Protein AF-A0A4Y9YM58-F1 (afdb_monomer_lite)

Structure (mmCIF, N/CA/C/O backbone):
data_AF-A0A4Y9YM58-F1
#
_entry.id   AF-A0A4Y9YM58-F1
#
loop_
_atom_site.group_PDB
_atom_site.id
_atom_site.type_symbol
_atom_site.label_atom_id
_atom_site.label_alt_id
_atom_site.label_comp_id
_atom_site.label_asym_id
_atom_site.label_entity_id
_atom_site.label_seq_id
_atom_site.pdbx_PDB_ins_code
_atom_site.Cartn_x
_atom_site.Cartn_y
_atom_site.Cartn_z
_atom_site.occupancy
_atom_site.B_iso_or_equiv
_atom_site.auth_seq_id
_atom_site.auth_comp_id
_atom_site.auth_asym_id
_atom_site.auth_atom_id
_atom_site.pdbx_PDB_model_num
ATOM 1 N N . MET A 1 1 ? 19.085 50.185 1.221 1.00 37.38 1 MET A N 1
ATOM 2 C CA . MET A 1 1 ? 17.999 50.489 0.267 1.00 37.38 1 MET A CA 1
ATOM 3 C C . MET A 1 1 ? 16.746 49.791 0.744 1.00 37.38 1 MET A C 1
ATOM 5 O O . MET A 1 1 ? 16.648 48.577 0.665 1.00 37.38 1 MET A O 1
ATOM 9 N N . VAL A 1 2 ? 15.856 50.579 1.336 1.00 31.64 2 VAL A N 1
ATOM 10 C CA . VAL A 1 2 ? 14.527 50.180 1.798 1.00 31.64 2 VAL A CA 1
ATOM 11 C C . VAL A 1 2 ? 13.648 50.018 0.562 1.00 31.64 2 VAL A C 1
ATOM 13 O O . VAL A 1 2 ? 13.549 50.952 -0.229 1.00 31.64 2 VAL A O 1
ATOM 16 N N . THR A 1 3 ? 13.037 48.853 0.372 1.00 30.39 3 THR A N 1
ATOM 17 C CA . THR A 1 3 ? 11.963 48.673 -0.611 1.00 30.39 3 THR A CA 1
ATOM 18 C C . THR A 1 3 ? 10.716 48.181 0.106 1.00 30.39 3 THR A C 1
ATOM 20 O O . THR A 1 3 ? 10.702 47.165 0.793 1.00 30.39 3 THR A O 1
ATOM 23 N N . THR A 1 4 ? 9.696 49.017 -0.001 1.00 31.17 4 THR A N 1
ATOM 24 C CA . THR A 1 4 ? 8.378 48.959 0.609 1.00 31.17 4 THR A CA 1
ATOM 25 C C . THR A 1 4 ? 7.497 47.941 -0.111 1.00 31.17 4 THR A C 1
ATOM 27 O O . THR A 1 4 ? 7.277 48.047 -1.316 1.00 31.17 4 THR A O 1
ATOM 30 N N . TYR A 1 5 ? 6.949 46.974 0.627 1.00 25.55 5 TYR A N 1
ATOM 31 C CA . TYR A 1 5 ? 5.857 46.134 0.137 1.00 25.55 5 TYR A CA 1
ATOM 32 C C . TYR A 1 5 ? 4.528 46.848 0.393 1.00 25.55 5 TYR A C 1
ATOM 34 O O . TYR A 1 5 ? 4.167 47.133 1.534 1.00 25.55 5 TYR A O 1
ATOM 42 N N . ARG A 1 6 ? 3.840 47.183 -0.702 1.00 29.39 6 ARG A N 1
ATOM 43 C CA . ARG A 1 6 ? 2.497 47.764 -0.727 1.00 29.39 6 ARG A CA 1
ATOM 44 C C . ARG A 1 6 ? 1.447 46.714 -0.376 1.00 29.39 6 ARG A C 1
ATOM 46 O O . ARG A 1 6 ? 1.480 45.590 -0.870 1.00 29.39 6 ARG A O 1
ATOM 53 N N . GLU A 1 7 ? 0.501 47.159 0.436 1.00 32.34 7 GLU A N 1
ATOM 54 C CA . GLU A 1 7 ? -0.754 46.509 0.784 1.00 32.34 7 GLU A CA 1
ATOM 55 C C . GLU A 1 7 ? -1.596 46.180 -0.456 1.00 32.34 7 GLU A C 1
ATOM 57 O O . GLU A 1 7 ? -1.769 47.011 -1.346 1.00 32.34 7 GLU A O 1
ATOM 62 N N . ASN A 1 8 ? -2.188 44.986 -0.462 1.00 29.61 8 ASN A N 1
ATOM 63 C CA . ASN A 1 8 ? -3.420 44.697 -1.188 1.00 29.61 8 ASN A CA 1
ATOM 64 C C . ASN A 1 8 ? -4.303 43.822 -0.294 1.00 29.61 8 ASN A C 1
ATOM 66 O O . ASN A 1 8 ? -4.249 42.594 -0.318 1.00 29.61 8 ASN A O 1
ATOM 70 N N . ALA A 1 9 ? -5.120 44.488 0.517 1.00 33.47 9 ALA A N 1
ATOM 71 C CA . ALA A 1 9 ? -6.312 43.908 1.103 1.00 33.47 9 ALA A CA 1
ATOM 72 C C . ALA A 1 9 ? -7.458 44.030 0.088 1.00 33.47 9 ALA A C 1
ATOM 74 O O . ALA A 1 9 ? -7.751 45.134 -0.357 1.00 33.47 9 ALA A O 1
ATOM 75 N N . SER A 1 10 ? -8.141 42.932 -0.249 1.00 33.91 10 SER A N 1
ATOM 76 C CA . SER A 1 10 ? -9.606 42.862 -0.137 1.00 33.91 10 SER A CA 1
ATOM 77 C C . SER A 1 10 ? -10.159 41.478 -0.511 1.00 33.91 10 SER A C 1
ATOM 79 O O . SER A 1 10 ? -9.727 40.855 -1.475 1.00 33.91 10 SER A O 1
ATOM 81 N N . LYS A 1 11 ? -11.215 41.113 0.231 1.00 35.28 11 LYS A N 1
ATOM 82 C CA . LYS A 1 11 ? -12.296 40.156 -0.075 1.00 35.28 11 LYS A CA 1
ATOM 83 C C . LYS A 1 11 ? -12.032 38.679 0.224 1.00 35.28 11 LYS A C 1
ATOM 85 O O . LYS A 1 11 ? -11.484 37.935 -0.575 1.00 35.28 11 LYS A O 1
ATOM 90 N N . GLY A 1 12 ? -12.571 38.259 1.372 1.00 32.53 12 GLY A N 1
ATOM 91 C CA . GLY A 1 12 ? -12.770 36.849 1.703 1.00 32.53 12 GLY A CA 1
ATOM 92 C C . GLY A 1 12 ? -12.903 36.510 3.189 1.00 32.53 12 GLY A C 1
ATOM 93 O O . GLY A 1 12 ? -12.824 35.338 3.526 1.00 32.53 12 GLY A O 1
ATOM 94 N N . SER A 1 13 ? -13.076 37.484 4.092 1.00 28.41 13 SER A N 1
ATOM 95 C CA . SER A 1 13 ? -13.336 37.193 5.509 1.00 28.41 13 SER A CA 1
ATOM 96 C C . SER A 1 13 ? -14.768 36.673 5.673 1.00 28.41 13 SER A C 1
ATOM 98 O O . SER A 1 13 ? -15.725 37.449 5.667 1.00 28.41 13 SER A O 1
ATOM 100 N N . MET A 1 14 ? -14.914 35.347 5.764 1.00 31.52 14 MET A N 1
ATOM 101 C CA . MET A 1 14 ? -16.105 34.714 6.325 1.00 31.52 14 MET A CA 1
ATOM 102 C C . MET A 1 14 ? -16.230 35.182 7.772 1.00 31.52 14 MET A C 1
ATOM 104 O O . MET A 1 14 ? -15.483 34.766 8.656 1.00 31.52 14 MET A O 1
ATOM 108 N N . THR A 1 15 ? -17.179 36.077 8.001 1.00 34.03 15 THR A N 1
ATOM 109 C CA . THR A 1 15 ? -17.606 36.480 9.329 1.00 34.03 15 THR A CA 1
ATOM 110 C C . THR A 1 15 ? -18.111 35.249 10.077 1.00 34.03 15 THR A C 1
ATOM 112 O O . THR A 1 15 ? -19.167 34.695 9.770 1.00 34.03 15 THR A O 1
ATOM 115 N N . CYS A 1 16 ? -17.340 34.816 11.075 1.00 37.53 16 CYS A N 1
ATOM 116 C CA . CYS A 1 16 ? -17.831 33.983 12.161 1.00 37.53 16 CYS A CA 1
ATOM 117 C C . CYS A 1 16 ? -18.948 34.779 12.848 1.00 37.53 16 CYS A C 1
ATOM 119 O O . CYS A 1 16 ? -18.689 35.711 13.610 1.00 37.53 16 CYS A O 1
ATOM 121 N N . LYS A 1 17 ? -20.202 34.506 12.477 1.00 44.06 17 LYS A N 1
ATOM 122 C CA . LYS A 1 17 ? -21.362 35.081 13.152 1.00 44.06 17 LYS A CA 1
ATOM 123 C C . LYS A 1 17 ? -21.335 34.565 14.587 1.00 44.06 17 LYS A C 1
ATOM 125 O O . LYS A 1 17 ? -21.475 33.364 14.802 1.00 44.06 17 LYS A O 1
ATOM 130 N N . TYR A 1 18 ? -21.149 35.467 15.547 1.00 51.75 18 TYR A N 1
ATOM 131 C CA . TYR A 1 18 ? -21.433 35.190 16.950 1.00 51.75 18 TYR A CA 1
ATOM 132 C C . TYR A 1 18 ? -22.878 34.683 17.036 1.00 51.75 18 TYR A C 1
ATOM 134 O O . TYR A 1 18 ? -23.817 35.426 16.749 1.00 51.75 18 TYR A O 1
ATOM 142 N N . LEU A 1 19 ? -23.046 33.398 17.350 1.00 57.69 19 LEU A N 1
ATOM 143 C CA . LEU A 1 19 ? -24.337 32.844 17.747 1.00 57.69 19 LEU A CA 1
ATOM 144 C C . LEU A 1 19 ? -24.799 33.609 18.992 1.00 57.69 19 LEU A C 1
ATOM 146 O O . LEU A 1 19 ? -23.989 33.855 19.888 1.00 57.69 19 LEU A O 1
ATOM 150 N N . ASP A 1 20 ? -26.070 34.007 19.051 1.00 74.00 20 ASP A N 1
ATOM 151 C CA . ASP A 1 20 ? -26.590 34.636 20.264 1.00 74.00 20 ASP A CA 1
ATOM 152 C C . ASP A 1 20 ? -26.551 33.645 21.451 1.00 74.00 20 ASP A C 1
ATOM 154 O O . ASP A 1 20 ? -26.467 32.423 21.275 1.00 74.00 20 ASP A O 1
ATOM 158 N N . ALA A 1 21 ? -26.590 34.168 22.678 1.00 70.88 21 ALA A N 1
ATOM 159 C CA . ALA A 1 21 ? -26.473 33.368 23.897 1.00 70.88 21 ALA A CA 1
ATOM 160 C C . ALA A 1 21 ? -27.550 32.267 24.035 1.00 70.88 21 ALA A C 1
ATOM 162 O O . ALA A 1 21 ? -27.261 31.199 24.576 1.00 70.88 21 ALA A O 1
ATOM 163 N N . ALA A 1 22 ? -28.763 32.481 23.522 1.00 70.50 22 ALA A N 1
ATOM 164 C CA . ALA A 1 22 ? -29.843 31.497 23.508 1.00 70.50 22 ALA A CA 1
ATOM 165 C C . ALA A 1 22 ? -29.610 30.395 22.461 1.00 70.50 22 ALA A C 1
ATOM 167 O O . ALA A 1 22 ? -29.865 29.218 22.739 1.00 70.50 22 ALA A O 1
ATOM 168 N N . ALA A 1 23 ? -29.059 30.734 21.292 1.00 70.06 23 ALA A N 1
ATOM 169 C CA . ALA A 1 23 ? -28.637 29.744 20.298 1.00 70.06 23 ALA A CA 1
ATOM 170 C C . ALA A 1 23 ? -27.490 28.865 20.833 1.00 70.06 23 ALA A C 1
ATOM 172 O O . ALA A 1 23 ? -27.524 27.641 20.693 1.00 70.06 23 ALA A O 1
ATOM 173 N N . HIS A 1 24 ? -26.518 29.465 21.529 1.00 71.44 24 HIS A N 1
ATOM 174 C CA . HIS A 1 24 ? -25.439 28.728 22.193 1.00 71.44 24 HIS A CA 1
ATOM 175 C C . HIS A 1 24 ? -25.964 27.809 23.312 1.00 71.44 24 HIS A C 1
ATOM 177 O O . HIS A 1 24 ? -25.588 26.639 23.382 1.00 71.44 24 HIS A O 1
ATOM 183 N N . HIS A 1 25 ? -26.888 28.299 24.144 1.00 72.94 25 HIS A N 1
ATOM 184 C CA . HIS A 1 25 ? -27.523 27.503 25.198 1.00 72.94 25 HIS A CA 1
ATOM 185 C C . HIS A 1 25 ? -28.315 26.308 24.637 1.00 72.94 25 HIS A C 1
ATOM 187 O O . HIS A 1 25 ? -28.224 25.197 25.159 1.00 72.94 25 HIS A O 1
ATOM 193 N N . THR A 1 26 ? -29.038 26.506 23.532 1.00 71.88 26 THR A N 1
ATOM 194 C CA . THR A 1 26 ? -29.805 25.443 22.862 1.00 71.88 26 THR A CA 1
ATOM 195 C C . THR A 1 26 ? -28.891 24.352 22.298 1.00 71.88 26 THR A C 1
ATOM 197 O O . THR A 1 26 ? -29.163 23.165 22.483 1.00 71.88 26 THR A O 1
ATOM 200 N N . LEU A 1 27 ? -27.774 24.733 21.670 1.00 70.69 27 LEU A N 1
ATOM 201 C CA . LEU A 1 27 ? -26.773 23.782 21.174 1.00 70.69 27 LEU A CA 1
ATOM 202 C C . LEU A 1 27 ? -26.125 22.980 22.310 1.00 70.69 27 LEU A C 1
ATOM 204 O O . LEU A 1 27 ? -25.963 21.769 22.181 1.00 70.69 27 LEU A O 1
ATOM 208 N N . LEU A 1 28 ? -25.817 23.619 23.444 1.00 70.94 28 LEU A N 1
ATOM 209 C CA . LEU A 1 28 ? -25.291 22.928 24.628 1.00 70.94 28 LEU A CA 1
ATOM 210 C C . LEU A 1 28 ? -26.293 21.915 25.200 1.00 70.94 28 LEU A C 1
ATOM 212 O O . LEU A 1 28 ? -25.914 20.793 25.529 1.00 70.94 28 LEU A O 1
ATOM 216 N N . MET A 1 29 ? -27.579 22.269 25.271 1.00 75.38 29 MET A N 1
ATOM 217 C CA . MET A 1 29 ? -28.634 21.351 25.717 1.00 75.38 29 MET A CA 1
ATOM 218 C C . MET A 1 29 ? -28.785 20.141 24.783 1.00 75.38 29 MET A C 1
ATOM 220 O O . MET A 1 29 ? -28.932 19.012 25.252 1.00 75.38 29 MET A O 1
ATOM 224 N N . LEU A 1 30 ? -28.722 20.347 23.463 1.00 72.81 30 LEU A N 1
ATOM 225 C CA . LEU A 1 30 ? -28.766 19.258 22.480 1.00 72.81 30 LEU A CA 1
ATOM 226 C C . LEU A 1 30 ? -27.524 18.361 22.560 1.00 72.81 30 LEU A C 1
ATOM 228 O O . LEU A 1 30 ? -27.661 17.137 22.529 1.00 72.81 30 LEU A O 1
ATOM 232 N N . ALA A 1 31 ? -26.338 18.948 22.738 1.00 74.88 31 ALA A N 1
ATOM 233 C CA . ALA A 1 31 ? -25.099 18.206 22.944 1.00 74.88 31 ALA A CA 1
ATOM 234 C C . ALA A 1 31 ? -25.157 17.343 24.216 1.00 74.88 31 ALA A C 1
ATOM 236 O O . ALA A 1 31 ? -24.797 16.168 24.168 1.00 74.88 31 ALA A O 1
ATOM 237 N N . ASN A 1 32 ? -25.692 17.867 25.324 1.00 79.94 32 ASN A N 1
ATOM 238 C CA . ASN A 1 32 ? -25.864 17.102 26.565 1.00 79.94 32 ASN A CA 1
ATOM 239 C C . ASN A 1 32 ? -26.811 15.904 26.391 1.00 79.94 32 ASN A C 1
ATOM 241 O O . ASN A 1 32 ? -26.510 14.816 26.867 1.00 79.94 32 ASN A O 1
ATOM 245 N N . ARG A 1 33 ? -27.900 16.042 25.621 1.00 83.06 33 ARG A N 1
ATOM 246 C CA . ARG A 1 33 ? -28.796 14.906 25.323 1.00 83.06 33 ARG A CA 1
ATOM 247 C C . ARG A 1 33 ? -28.109 13.792 24.532 1.00 83.06 33 ARG A C 1
ATOM 249 O O . ARG A 1 33 ? -28.455 12.626 24.702 1.00 83.06 33 ARG A O 1
ATOM 256 N N . LEU A 1 34 ? -27.172 14.135 23.645 1.00 86.69 34 LEU A N 1
ATOM 257 C CA . LEU A 1 34 ? -26.359 13.138 22.942 1.00 86.69 34 LEU A CA 1
ATOM 258 C C . LEU A 1 34 ? -25.405 12.435 23.908 1.00 86.69 34 LEU A C 1
ATOM 260 O O . LEU A 1 34 ? -25.278 11.215 23.838 1.00 86.69 34 LEU A O 1
ATOM 264 N N . VAL A 1 35 ? -24.783 13.190 24.819 1.00 87.38 35 VAL A N 1
ATOM 265 C CA . VAL A 1 35 ? -23.919 12.638 25.872 1.00 87.38 35 VAL A CA 1
ATOM 266 C C . VAL A 1 35 ? -24.690 11.629 26.720 1.00 87.38 35 VAL A C 1
ATOM 268 O O . VAL A 1 35 ? -24.236 10.498 26.865 1.00 87.38 35 VAL A O 1
ATOM 271 N N . ASP A 1 36 ? -25.880 11.991 27.202 1.00 89.12 36 ASP A N 1
ATOM 272 C CA . ASP A 1 36 ? -26.692 11.106 28.043 1.00 89.12 36 ASP A CA 1
ATOM 273 C C . ASP A 1 36 ? -27.110 9.830 27.301 1.00 89.12 36 ASP A C 1
ATOM 275 O O . ASP A 1 36 ? -26.968 8.735 27.841 1.00 89.12 36 ASP A O 1
ATOM 279 N N . ARG A 1 37 ? -27.496 9.930 26.019 1.00 91.75 37 ARG A N 1
ATOM 280 C CA . ARG A 1 37 ? -27.796 8.743 25.197 1.00 91.75 37 ARG A CA 1
ATOM 281 C C . ARG A 1 37 ? -26.600 7.800 25.045 1.00 91.75 37 ARG A C 1
ATOM 283 O O . ARG A 1 37 ? -26.799 6.592 24.979 1.00 91.75 37 ARG A O 1
ATOM 290 N N . PHE A 1 38 ? -25.369 8.308 24.956 1.00 93.56 38 PHE A N 1
ATOM 291 C CA . PHE A 1 38 ? -24.182 7.445 24.897 1.00 93.56 38 PHE A CA 1
ATOM 292 C C . PHE A 1 38 ? -23.785 6.893 26.272 1.00 93.56 38 PHE A C 1
ATOM 294 O O . PHE A 1 38 ? -23.354 5.744 26.345 1.00 93.56 38 PHE A O 1
ATOM 301 N N . ARG A 1 39 ? -24.008 7.632 27.365 1.00 93.38 39 ARG A N 1
ATOM 302 C CA . ARG A 1 39 ? -23.860 7.095 28.730 1.00 93.38 39 ARG A CA 1
ATOM 303 C C . ARG A 1 39 ? -24.810 5.930 28.990 1.00 93.38 39 ARG A C 1
ATOM 305 O O . ARG A 1 39 ? -24.388 4.913 29.525 1.00 93.38 39 ARG A O 1
ATOM 312 N N . GLU A 1 40 ? -26.068 6.045 28.561 1.00 93.44 40 GLU A N 1
ATOM 313 C CA . GLU A 1 40 ? -27.064 4.963 28.645 1.00 93.44 40 GLU A CA 1
ATOM 314 C C . GLU A 1 40 ? -26.644 3.708 27.859 1.00 93.44 40 GLU A C 1
ATOM 316 O O . GLU A 1 40 ? -27.055 2.600 28.191 1.00 93.44 40 GLU A O 1
ATOM 321 N N . LEU A 1 41 ? -25.798 3.868 26.834 1.00 92.00 41 LEU A N 1
ATOM 322 C CA . LEU A 1 41 ? -25.198 2.768 26.075 1.00 92.00 41 LEU A CA 1
ATOM 323 C C . LEU A 1 41 ? -23.915 2.208 26.718 1.00 92.00 41 LEU A C 1
ATOM 325 O O . LEU A 1 41 ? -23.331 1.279 26.164 1.00 92.00 41 LEU A O 1
ATOM 329 N N . GLY A 1 42 ? -23.484 2.749 27.860 1.00 92.62 42 GLY A N 1
ATOM 330 C CA . GLY A 1 42 ? -22.321 2.286 28.618 1.00 92.62 42 GLY A CA 1
ATOM 331 C C . GLY A 1 42 ? -20.999 2.977 28.274 1.00 92.62 42 GLY A C 1
ATOM 332 O O . GLY A 1 42 ? -19.954 2.513 28.720 1.00 92.62 42 GLY A O 1
ATOM 333 N N . TYR A 1 43 ? -21.011 4.065 27.497 1.00 93.62 43 TYR A N 1
ATOM 334 C CA . TYR A 1 43 ? -19.783 4.795 27.171 1.00 93.62 43 TYR A CA 1
ATOM 335 C C . TYR A 1 43 ? -19.322 5.706 28.309 1.00 93.62 43 TYR A C 1
ATOM 337 O O . TYR A 1 43 ? -20.126 6.357 28.978 1.00 93.62 43 TYR A O 1
ATOM 345 N N . GLU A 1 44 ? -18.004 5.804 28.475 1.00 92.56 44 GLU A N 1
ATOM 346 C CA . GLU A 1 44 ? -17.382 6.707 29.437 1.00 92.56 44 GLU A CA 1
ATOM 347 C C . GLU A 1 44 ? -17.332 8.154 28.919 1.00 92.56 44 GLU A C 1
ATOM 349 O O . GLU A 1 44 ? -17.072 8.422 27.742 1.00 92.56 44 GLU A O 1
ATOM 354 N N . ASP A 1 45 ? -17.488 9.118 29.830 1.00 92.75 45 ASP A N 1
ATOM 355 C CA . ASP A 1 45 ? -17.477 10.554 29.519 1.00 92.75 45 ASP A CA 1
ATOM 356 C C . ASP A 1 45 ? -16.226 11.011 28.768 1.00 92.75 45 ASP A C 1
ATOM 358 O O . ASP A 1 45 ? -16.284 11.928 27.945 1.00 92.75 45 ASP A O 1
ATOM 362 N N . GLN A 1 46 ? -15.077 10.402 29.062 1.00 92.94 46 GLN A N 1
ATOM 363 C CA . GLN A 1 46 ? -13.818 10.768 28.425 1.00 92.94 46 GLN A CA 1
ATOM 364 C C . GLN A 1 46 ? -13.808 10.420 26.931 1.00 92.94 46 GLN A C 1
ATOM 366 O O . GLN A 1 46 ? -13.283 11.205 26.139 1.00 92.94 46 GLN A O 1
ATOM 371 N N . ASP A 1 47 ? -14.448 9.316 26.541 1.00 93.19 47 ASP A N 1
ATOM 372 C CA . ASP A 1 47 ? -14.556 8.893 25.144 1.00 93.19 47 ASP A CA 1
ATOM 373 C C . ASP A 1 47 ? -15.632 9.706 24.413 1.00 93.19 47 ASP A C 1
ATOM 375 O O . ASP A 1 47 ? -15.429 10.146 23.276 1.00 93.19 47 ASP A O 1
ATOM 379 N N . ILE A 1 48 ? -16.744 10.003 25.096 1.00 92.56 48 ILE A N 1
ATOM 380 C CA . ILE A 1 48 ? -17.848 10.811 24.560 1.00 92.56 48 ILE A CA 1
ATOM 381 C C . ILE A 1 48 ? -17.398 12.246 24.243 1.00 92.56 48 ILE A C 1
ATOM 383 O O . ILE A 1 48 ? -17.843 12.834 23.258 1.00 92.56 48 ILE A O 1
ATOM 387 N N . LYS A 1 49 ? -16.467 12.836 25.005 1.00 89.69 49 LYS A N 1
ATOM 388 C CA . LYS A 1 49 ? -15.952 14.194 24.716 1.00 89.69 49 LYS A CA 1
ATOM 389 C C . LYS A 1 49 ? -15.418 14.351 23.286 1.00 89.69 49 LYS A C 1
ATOM 391 O O . LYS A 1 49 ? -15.475 15.449 22.734 1.00 89.69 49 LYS A O 1
ATOM 396 N N . SER A 1 50 ? -14.960 13.266 22.659 1.00 87.75 50 SER A N 1
ATOM 397 C CA . SER A 1 50 ? -14.437 13.273 21.288 1.00 87.75 50 SER A CA 1
ATOM 398 C C . SER A 1 50 ? -15.448 13.692 20.219 1.00 87.75 50 SER A C 1
ATOM 400 O O . SER A 1 50 ? -15.031 14.148 19.150 1.00 87.75 50 SER A O 1
ATOM 402 N N . ILE A 1 51 ? -16.752 13.562 20.493 1.00 86.69 51 ILE A N 1
ATOM 403 C CA . ILE A 1 51 ? -17.802 13.907 19.534 1.00 86.69 51 ILE A CA 1
ATOM 404 C C . ILE A 1 51 ? -18.264 15.355 19.627 1.00 86.69 51 ILE A C 1
ATOM 406 O O . ILE A 1 51 ? -18.924 15.805 18.708 1.00 86.69 51 ILE A O 1
ATOM 410 N N . GLN A 1 52 ? -17.893 16.119 20.660 1.00 82.50 52 GLN A N 1
ATOM 411 C CA . GLN A 1 52 ? -18.424 17.476 20.894 1.00 82.50 52 GLN A CA 1
ATOM 412 C C . GLN A 1 52 ? -18.165 18.465 19.741 1.00 82.50 52 GLN A C 1
ATOM 414 O O . GLN A 1 52 ? -18.907 19.432 19.566 1.00 82.50 52 GLN A O 1
ATOM 419 N N . GLN A 1 53 ? -17.109 18.229 18.958 1.00 77.19 53 GLN A N 1
ATOM 420 C CA . GLN A 1 53 ? -16.699 19.078 17.835 1.00 77.19 53 GLN A CA 1
ATOM 421 C C . GLN A 1 53 ? -17.134 18.535 16.465 1.00 77.19 53 GLN A C 1
ATOM 423 O O . GLN A 1 53 ? -16.728 19.072 15.437 1.00 77.19 53 GLN A O 1
ATOM 428 N N . MET A 1 54 ? -17.919 17.455 16.422 1.00 80.50 54 MET A N 1
ATOM 429 C CA . MET A 1 54 ? -18.403 16.899 15.160 1.00 80.50 54 MET A CA 1
ATOM 430 C C . MET A 1 54 ? -19.588 17.704 14.627 1.00 80.50 54 MET A C 1
ATOM 432 O O . MET A 1 54 ? -20.452 18.153 15.375 1.00 80.50 54 MET A O 1
ATOM 436 N N . SER A 1 55 ? -19.680 17.845 13.306 1.00 79.62 55 SER A N 1
ATOM 437 C CA . SER A 1 55 ? -20.806 18.554 12.683 1.00 79.62 55 SER A CA 1
ATOM 438 C C . SER A 1 55 ? -22.157 17.906 13.015 1.00 79.62 55 SER A C 1
ATOM 440 O O . SER A 1 55 ? -23.166 18.581 13.203 1.00 79.62 55 SER A O 1
ATOM 442 N N . GLU A 1 56 ? -22.151 16.584 13.167 1.00 80.88 56 GLU A N 1
ATOM 443 C CA . GLU A 1 56 ? -23.288 15.737 13.494 1.00 80.88 56 GLU A CA 1
ATOM 444 C C . GLU A 1 56 ? -23.808 15.970 14.918 1.00 80.88 56 GLU A C 1
ATOM 446 O O . GLU A 1 56 ? -24.993 15.755 15.169 1.00 80.88 56 GLU A O 1
ATOM 451 N N . SER A 1 57 ? -22.952 16.431 15.839 1.00 74.88 57 SER A N 1
ATOM 452 C CA . SER A 1 57 ? -23.337 16.795 17.208 1.00 74.88 57 SER A CA 1
ATOM 453 C C . SER A 1 57 ? -23.682 18.277 17.363 1.00 74.88 57 SER A C 1
ATOM 455 O O . SER A 1 57 ? -24.266 18.659 18.371 1.00 74.88 57 SER A O 1
ATOM 457 N N . GLN A 1 58 ? -23.317 19.112 16.387 1.00 72.44 58 GLN A N 1
ATOM 458 C CA . GLN A 1 58 ? -23.525 20.565 16.396 1.00 72.44 58 GLN A CA 1
ATOM 459 C C . GLN A 1 58 ? -24.809 20.997 15.667 1.00 72.44 58 GLN A C 1
ATOM 461 O O . GLN A 1 58 ? -24.993 22.177 15.375 1.00 72.44 58 GLN A O 1
ATOM 466 N N . SER A 1 59 ? -25.711 20.060 15.356 1.00 70.38 59 SER A N 1
ATOM 467 C CA . SER A 1 59 ? -26.987 20.395 14.724 1.00 70.38 59 SER A CA 1
ATOM 468 C C . SER A 1 59 ? -27.920 21.114 15.704 1.00 70.38 59 SER A C 1
ATOM 470 O O . SER A 1 59 ? -28.148 20.655 16.818 1.00 70.38 59 SER A O 1
ATOM 472 N N . ASP A 1 60 ? -28.526 22.205 15.238 1.00 67.19 60 ASP A N 1
ATOM 473 C CA . ASP A 1 60 ? -29.604 22.953 15.899 1.00 67.19 60 ASP A CA 1
ATOM 474 C C . ASP A 1 60 ? -30.952 22.204 15.921 1.00 67.19 60 ASP A C 1
ATOM 476 O O . ASP A 1 60 ? -31.926 22.653 16.529 1.00 67.19 60 ASP A O 1
ATOM 480 N N . ARG A 1 61 ? -31.030 21.047 15.255 1.00 73.25 61 ARG A N 1
ATOM 481 C CA . ARG A 1 61 ? -32.250 20.248 15.153 1.00 73.25 61 ARG A CA 1
ATOM 482 C C . ARG A 1 61 ? -32.454 19.420 16.412 1.00 73.25 61 ARG A C 1
ATOM 484 O O . ARG A 1 61 ? -31.548 18.744 16.892 1.00 73.25 61 ARG A O 1
ATOM 491 N N . VAL A 1 62 ? -33.701 19.369 16.877 1.00 76.75 62 VAL A N 1
ATOM 492 C CA . VAL A 1 62 ? -34.106 18.445 17.942 1.00 76.75 62 VAL A CA 1
ATOM 493 C C . VAL A 1 62 ? -33.757 17.011 17.532 1.00 76.75 62 VAL A C 1
ATOM 495 O O . VAL A 1 62 ? -34.199 16.522 16.487 1.00 76.75 62 VAL A O 1
ATOM 498 N N . VAL A 1 63 ? -32.980 16.327 18.373 1.00 80.38 63 VAL A N 1
ATOM 499 C CA . VAL A 1 63 ? -32.594 14.925 18.173 1.00 80.38 63 VAL A CA 1
ATOM 500 C C . VAL A 1 63 ? -33.817 14.032 18.409 1.00 80.38 63 VAL A C 1
ATOM 502 O O . VAL A 1 63 ? -34.079 13.567 19.516 1.00 80.38 63 VAL A O 1
ATOM 505 N N . THR A 1 64 ? -34.610 13.842 17.357 1.00 85.31 64 THR A N 1
ATOM 506 C CA . THR A 1 64 ? -35.668 12.822 17.289 1.00 85.31 64 THR A CA 1
ATOM 507 C C . THR A 1 64 ? -35.053 11.440 17.074 1.00 85.31 64 THR A C 1
ATOM 509 O O . THR A 1 64 ? -33.904 11.337 16.646 1.00 85.31 64 THR A O 1
ATOM 512 N N . ASP A 1 65 ? -35.808 10.359 17.275 1.00 86.88 65 ASP A N 1
ATOM 513 C CA . ASP A 1 65 ? -35.276 9.001 17.067 1.00 86.88 65 ASP A CA 1
ATOM 514 C C . ASP A 1 65 ? -34.847 8.736 15.620 1.00 86.88 65 ASP A C 1
ATOM 516 O O . ASP A 1 65 ? -33.873 8.023 15.374 1.00 86.88 65 ASP A O 1
ATOM 520 N N . ARG A 1 66 ? -35.505 9.383 14.651 1.00 86.94 66 ARG A N 1
ATOM 521 C CA . ARG A 1 66 ? -35.086 9.349 13.246 1.00 86.94 66 ARG A CA 1
ATOM 522 C C . ARG A 1 66 ? -33.740 10.041 13.040 1.00 86.94 66 ARG A C 1
ATOM 524 O O . ARG A 1 66 ? -32.884 9.505 12.344 1.00 86.94 66 ARG A O 1
ATOM 531 N N . VAL A 1 67 ? -33.558 11.229 13.620 1.00 85.56 67 VAL A N 1
ATOM 532 C CA . VAL A 1 67 ? -32.285 11.963 13.539 1.00 85.56 67 VAL A CA 1
ATOM 533 C C . VAL A 1 67 ? -31.187 11.165 14.233 1.00 85.56 67 VAL A C 1
ATOM 535 O O . VAL A 1 67 ? -30.140 10.944 13.633 1.00 85.56 67 VAL A O 1
ATOM 538 N N . TRP A 1 68 ? -31.461 10.647 15.432 1.00 87.25 68 TRP A N 1
ATOM 539 C CA . TRP A 1 68 ? -30.558 9.782 16.184 1.00 87.25 68 TRP A CA 1
ATOM 540 C C . TRP A 1 68 ? -30.102 8.574 15.367 1.00 87.25 68 TRP A C 1
ATOM 542 O O . TRP A 1 68 ? -28.904 8.360 15.235 1.00 87.25 68 TRP A O 1
ATOM 552 N N . LYS A 1 69 ? -31.025 7.829 14.745 1.00 88.69 69 LYS A N 1
ATOM 553 C CA . LYS A 1 69 ? -30.687 6.670 13.901 1.00 88.69 69 LYS A CA 1
ATOM 554 C C . LYS A 1 69 ? -29.729 7.029 12.757 1.00 88.69 69 LYS A C 1
ATOM 556 O O . LYS A 1 69 ? -28.909 6.200 12.377 1.00 88.69 69 LYS A O 1
ATOM 561 N N . ASN A 1 70 ? -29.814 8.253 12.236 1.00 86.12 70 ASN A N 1
ATOM 562 C CA . ASN A 1 70 ? -28.969 8.717 11.139 1.00 86.12 70 ASN A CA 1
ATOM 563 C C . ASN A 1 70 ? -27.587 9.199 11.602 1.00 86.12 70 ASN A C 1
ATOM 565 O O . ASN A 1 70 ? -26.602 8.920 10.925 1.00 86.12 70 ASN A O 1
ATOM 569 N N . ILE A 1 71 ? -27.506 9.931 12.719 1.00 86.44 71 ILE A N 1
ATOM 570 C CA . ILE A 1 71 ? -26.235 10.504 13.202 1.00 86.44 71 ILE A CA 1
ATOM 571 C C . ILE A 1 71 ? -25.444 9.530 14.079 1.00 86.44 71 ILE A C 1
ATOM 573 O O . ILE A 1 71 ? -24.215 9.585 14.097 1.00 86.44 71 ILE A O 1
ATOM 577 N N . ARG A 1 72 ? -26.131 8.615 14.779 1.00 88.75 72 ARG A N 1
ATOM 578 C CA . ARG A 1 72 ? -25.522 7.683 15.737 1.00 88.75 72 ARG A CA 1
ATOM 579 C C . ARG A 1 72 ? -24.352 6.906 15.138 1.00 88.75 72 ARG A C 1
ATOM 581 O O . ARG A 1 72 ? -23.336 6.879 15.814 1.00 88.75 72 ARG A O 1
ATOM 588 N N . PRO A 1 73 ? -24.420 6.307 13.931 1.00 87.88 73 PRO A N 1
ATOM 589 C CA . PRO A 1 73 ? -23.303 5.515 13.416 1.00 87.88 73 PRO A CA 1
ATOM 590 C C . PRO A 1 73 ? -21.994 6.310 13.318 1.00 87.88 73 PRO A C 1
ATOM 592 O O . PRO A 1 73 ? -20.963 5.838 13.777 1.00 87.88 73 PRO A O 1
ATOM 595 N N . ALA A 1 74 ? -22.045 7.542 12.802 1.00 84.06 74 ALA A N 1
ATOM 596 C CA . ALA A 1 74 ? -20.859 8.387 12.656 1.00 84.06 74 ALA A CA 1
ATOM 597 C C . ALA A 1 74 ? -20.270 8.799 14.016 1.00 84.06 74 ALA A C 1
ATOM 599 O O . ALA A 1 74 ? -19.057 8.727 14.220 1.00 84.06 74 ALA A O 1
ATOM 600 N N . LEU A 1 75 ? -21.136 9.195 14.955 1.00 88.06 75 LEU A N 1
ATOM 601 C CA . LEU A 1 75 ? -20.731 9.543 16.318 1.00 88.06 75 LEU A CA 1
ATOM 602 C C . LEU A 1 75 ? -20.161 8.323 17.057 1.00 88.06 75 LEU A C 1
ATOM 604 O O . LEU A 1 75 ? -19.115 8.419 17.690 1.00 88.06 75 LEU A O 1
ATOM 608 N N . GLN A 1 76 ? -20.811 7.166 16.920 1.00 89.88 76 GLN A N 1
ATOM 609 C CA . GLN A 1 76 ? -20.411 5.920 17.562 1.00 89.88 76 GLN A CA 1
ATOM 610 C C . GLN A 1 76 ? -19.018 5.483 17.114 1.00 89.88 76 GLN A C 1
ATOM 612 O O . GLN A 1 76 ? -18.166 5.227 17.957 1.00 89.88 76 GLN A O 1
ATOM 617 N N . THR A 1 77 ? -18.747 5.500 15.804 1.00 87.19 77 THR A N 1
ATOM 618 C CA . THR A 1 77 ? -17.412 5.198 15.270 1.00 87.19 77 THR A CA 1
ATOM 619 C C . THR A 1 77 ? -16.344 6.106 15.885 1.00 87.19 77 THR A C 1
ATOM 621 O O . THR A 1 77 ? -15.253 5.637 16.211 1.00 87.19 77 THR A O 1
ATOM 624 N N . ARG A 1 78 ? -16.633 7.400 16.091 1.00 88.56 78 ARG A N 1
ATOM 625 C CA . ARG A 1 78 ? -15.674 8.333 16.705 1.00 88.56 78 ARG A CA 1
ATOM 626 C C . ARG A 1 78 ? -15.415 8.029 18.181 1.00 88.56 78 ARG A C 1
ATOM 628 O O . ARG A 1 78 ? -14.258 8.092 18.606 1.00 88.56 78 ARG A O 1
ATOM 635 N N . ILE A 1 79 ? -16.462 7.699 18.935 1.00 91.62 79 ILE A N 1
ATOM 636 C CA . ILE A 1 79 ? -16.354 7.313 20.348 1.00 91.62 79 ILE A CA 1
ATOM 637 C C . ILE A 1 79 ? -15.572 6.005 20.467 1.00 91.62 79 ILE A C 1
ATOM 639 O O . ILE A 1 79 ? -14.574 5.975 21.179 1.00 91.62 79 ILE A O 1
ATOM 643 N N . ASP A 1 80 ? -15.936 4.974 19.701 1.00 91.62 80 ASP A N 1
ATOM 644 C CA . ASP A 1 80 ? -15.261 3.669 19.712 1.00 91.62 80 ASP A CA 1
ATOM 645 C C . ASP A 1 80 ? -13.775 3.805 19.344 1.00 91.62 80 ASP A C 1
ATOM 647 O O . ASP A 1 80 ? -12.910 3.190 19.966 1.00 91.62 80 ASP A O 1
ATOM 651 N N . THR A 1 81 ? -13.456 4.666 18.371 1.00 91.56 81 THR A N 1
ATOM 652 C CA . THR A 1 81 ? -12.066 4.974 18.002 1.00 91.56 81 THR A CA 1
ATOM 653 C C . THR A 1 81 ? -11.307 5.609 19.167 1.00 91.56 81 THR A C 1
ATOM 655 O O . THR A 1 81 ? -10.168 5.239 19.448 1.00 91.56 81 THR A O 1
ATOM 658 N N . THR A 1 82 ? -11.935 6.568 19.849 1.00 93.12 82 THR A N 1
ATOM 659 C CA . THR A 1 82 ? -11.327 7.279 20.982 1.00 93.12 82 THR A CA 1
ATOM 660 C C . THR A 1 82 ? -11.110 6.341 22.163 1.00 93.12 82 THR A C 1
ATOM 662 O O . THR A 1 82 ? -10.033 6.364 22.755 1.00 93.12 82 THR A O 1
ATOM 665 N N . MET A 1 83 ? -12.081 5.468 22.431 1.00 95.25 83 MET A N 1
ATOM 666 C CA . MET A 1 83 ? -11.979 4.408 23.426 1.00 95.25 83 MET A CA 1
ATOM 667 C C . MET A 1 83 ? -10.796 3.484 23.119 1.00 95.25 83 MET A C 1
ATOM 669 O O . MET A 1 83 ? -9.970 3.254 23.995 1.00 95.25 83 MET A O 1
ATOM 673 N N . CYS A 1 84 ? -10.634 3.022 21.872 1.00 95.88 84 CYS A N 1
ATOM 674 C CA . CYS A 1 84 ? -9.482 2.194 21.491 1.00 95.88 84 CYS A CA 1
ATOM 675 C C . CYS A 1 84 ? -8.154 2.918 21.771 1.00 95.88 84 CYS A C 1
ATOM 677 O O . CYS A 1 84 ? -7.277 2.359 22.422 1.00 95.88 84 CYS A O 1
ATOM 679 N N . VAL A 1 85 ? -8.020 4.185 21.355 1.00 94.62 85 VAL A N 1
ATOM 680 C CA . VAL A 1 85 ? -6.815 5.002 21.609 1.00 94.62 85 VAL A CA 1
ATOM 681 C C . VAL A 1 85 ? -6.553 5.199 23.104 1.00 94.62 85 VAL A C 1
ATOM 683 O O . VAL A 1 85 ? -5.404 5.173 23.544 1.00 94.62 85 VAL A O 1
ATOM 686 N N . ARG A 1 86 ? -7.601 5.407 23.905 1.00 96.06 86 ARG A N 1
ATOM 687 C CA . ARG A 1 86 ? -7.485 5.507 25.362 1.00 96.06 86 ARG A CA 1
ATOM 688 C C . ARG A 1 86 ? -6.980 4.196 25.960 1.00 96.06 86 ARG A C 1
ATOM 690 O O . ARG A 1 86 ? -6.021 4.224 26.728 1.00 96.06 86 ARG A O 1
ATOM 697 N N . LEU A 1 87 ? -7.569 3.067 25.569 1.00 96.75 87 LEU A N 1
ATOM 698 C CA . LEU A 1 87 ? -7.193 1.739 26.055 1.00 96.75 87 LEU A CA 1
ATOM 699 C C . LEU A 1 87 ? -5.760 1.352 25.662 1.00 96.75 87 LEU A C 1
ATOM 701 O O . LEU A 1 87 ? -5.066 0.759 26.482 1.00 96.75 87 LEU A O 1
ATOM 705 N N . GLU A 1 88 ? -5.267 1.748 24.482 1.00 95.75 88 GLU A N 1
ATOM 706 C CA . GLU A 1 88 ? -3.841 1.600 24.123 1.00 95.75 88 GLU A CA 1
ATOM 707 C C . GLU A 1 88 ? -2.908 2.235 25.157 1.00 95.75 88 GLU A C 1
ATOM 709 O O . GLU A 1 88 ? -1.843 1.698 25.444 1.00 95.75 88 GLU A O 1
ATOM 714 N N . ARG A 1 89 ? -3.299 3.390 25.707 1.00 95.62 89 ARG A N 1
ATOM 715 C CA . ARG A 1 89 ? -2.504 4.132 26.690 1.00 95.62 89 ARG A CA 1
ATOM 716 C C . ARG A 1 89 ? -2.681 3.573 28.098 1.00 95.62 89 ARG A C 1
ATOM 718 O O . ARG A 1 89 ? -1.702 3.395 28.813 1.00 95.62 89 ARG A O 1
ATOM 725 N N . GLU A 1 90 ? -3.925 3.354 28.512 1.00 97.19 90 GLU A N 1
ATOM 726 C CA . GLU A 1 90 ? -4.276 3.041 29.904 1.00 97.19 90 GLU A CA 1
ATOM 727 C C . GLU A 1 90 ? -4.146 1.551 30.232 1.00 97.19 90 GLU A C 1
ATOM 729 O O . GLU A 1 90 ? -3.839 1.202 31.366 1.00 97.19 90 GLU A O 1
ATOM 734 N N . GLN A 1 91 ? -4.332 0.678 29.240 1.00 97.19 91 GLN A N 1
ATOM 735 C CA . GLN A 1 91 ? -4.311 -0.781 29.383 1.00 97.19 91 GLN A CA 1
ATOM 736 C C . GLN A 1 91 ? -3.229 -1.424 28.500 1.00 97.19 91 GLN A C 1
ATOM 738 O O . GLN A 1 91 ? -3.343 -2.587 28.104 1.00 97.19 91 GLN A O 1
ATOM 743 N N . ALA A 1 92 ? -2.155 -0.679 28.204 1.00 96.69 92 ALA A N 1
ATOM 744 C CA . ALA A 1 92 ? -1.100 -1.075 27.268 1.00 96.69 92 ALA A CA 1
ATOM 745 C C . ALA A 1 92 ? -0.584 -2.518 27.458 1.00 96.69 92 ALA A C 1
ATOM 747 O O . ALA A 1 92 ? -0.456 -3.222 26.455 1.00 96.69 92 ALA A O 1
ATOM 748 N N . PRO A 1 93 ? -0.321 -3.024 28.686 1.00 97.81 93 PRO A N 1
ATOM 749 C CA . PRO A 1 93 ? 0.160 -4.397 28.859 1.00 97.81 93 PRO A CA 1
ATOM 750 C C . PRO A 1 93 ? -0.837 -5.454 28.361 1.00 97.81 93 PRO A C 1
ATOM 752 O O . PRO A 1 93 ? -0.442 -6.388 27.661 1.00 97.81 93 PRO A O 1
ATOM 755 N N . ILE A 1 94 ? -2.127 -5.288 28.678 1.00 98.25 94 ILE A N 1
ATOM 756 C CA . ILE A 1 94 ? -3.195 -6.214 28.275 1.00 98.25 94 ILE A CA 1
ATOM 757 C C . ILE A 1 94 ? -3.410 -6.120 26.763 1.00 98.25 94 ILE A C 1
ATOM 759 O O . ILE A 1 94 ? -3.386 -7.140 26.072 1.00 98.25 94 ILE A O 1
ATOM 763 N N . ILE A 1 95 ? -3.535 -4.897 26.236 1.00 98.12 95 ILE A N 1
ATOM 764 C CA . ILE A 1 95 ? -3.762 -4.642 24.808 1.00 98.12 95 ILE A CA 1
ATOM 765 C C . ILE A 1 95 ? -2.612 -5.188 23.956 1.00 98.12 95 ILE A C 1
ATOM 767 O O . ILE A 1 95 ? -2.854 -5.900 22.981 1.00 98.12 95 ILE A O 1
ATOM 771 N N . ASN A 1 96 ? -1.358 -4.945 24.345 1.00 97.44 96 ASN A N 1
ATOM 772 C CA . ASN A 1 96 ? -0.197 -5.480 23.633 1.00 97.44 96 ASN A CA 1
ATOM 773 C C . ASN A 1 96 ? -0.148 -7.009 23.690 1.00 97.44 96 ASN A C 1
ATOM 775 O O . ASN A 1 96 ? 0.201 -7.647 22.697 1.00 97.44 96 ASN A O 1
ATOM 779 N N . SER A 1 97 ? -0.533 -7.614 24.818 1.00 98.12 97 SER A N 1
ATOM 780 C CA . SER A 1 97 ? -0.612 -9.071 24.911 1.00 98.12 97 SER A CA 1
ATOM 781 C C . SER A 1 97 ? -1.643 -9.646 23.936 1.00 98.12 97 SER A C 1
ATOM 783 O O . SER A 1 97 ? -1.324 -10.566 23.187 1.00 98.12 97 SER A O 1
ATOM 785 N N . ARG A 1 98 ? -2.838 -9.050 23.864 1.00 98.56 98 ARG A N 1
ATOM 786 C CA . ARG A 1 98 ? -3.900 -9.473 22.939 1.00 98.56 98 ARG A CA 1
ATOM 787 C C . ARG A 1 98 ? -3.534 -9.251 21.474 1.00 98.56 98 ARG A C 1
ATOM 789 O O . ARG A 1 98 ? -3.737 -10.143 20.655 1.00 98.56 98 ARG A O 1
ATOM 796 N N . LYS A 1 99 ? -2.915 -8.114 21.143 1.00 98.00 99 LYS A N 1
ATOM 797 C CA . LYS A 1 99 ? -2.382 -7.850 19.797 1.00 98.00 99 LYS A CA 1
ATOM 798 C C . LYS A 1 99 ? -1.369 -8.900 19.356 1.00 98.00 99 LYS A C 1
ATOM 800 O O . LYS A 1 99 ? -1.393 -9.279 18.193 1.00 98.00 99 LYS A O 1
ATOM 805 N N . ARG A 1 100 ? -0.513 -9.401 20.258 1.00 98.25 100 ARG A N 1
ATOM 806 C CA . ARG A 1 100 ? 0.410 -10.502 19.927 1.00 98.25 100 ARG A CA 1
ATOM 807 C C . ARG A 1 100 ? -0.337 -11.773 19.534 1.00 98.25 100 ARG A C 1
ATOM 809 O O . ARG A 1 100 ? 0.046 -12.382 18.548 1.00 98.25 100 ARG A O 1
ATOM 816 N N . LEU A 1 101 ? -1.413 -12.134 20.236 1.00 98.62 101 LEU A N 1
ATOM 817 C CA . LEU A 1 101 ? -2.221 -13.310 19.880 1.00 98.62 101 LEU A CA 1
ATOM 818 C C . LEU A 1 101 ? -2.858 -13.157 18.492 1.00 98.62 101 LEU A C 1
ATOM 820 O O . LEU A 1 101 ? -2.792 -14.066 17.668 1.00 98.62 101 LEU A O 1
ATOM 824 N N . VAL A 1 102 ? -3.417 -11.977 18.204 1.00 98.50 102 VAL A N 1
ATOM 825 C CA . VAL A 1 102 ? -3.963 -11.662 16.873 1.00 98.50 102 VAL A CA 1
ATOM 826 C C . VAL A 1 102 ? -2.867 -11.680 15.806 1.00 98.50 102 VAL A C 1
ATOM 828 O O . VAL A 1 102 ? -3.069 -12.230 14.727 1.00 98.50 102 VAL A O 1
ATOM 831 N N . LYS A 1 103 ? -1.688 -11.119 16.102 1.00 97.50 103 LYS A N 1
ATOM 832 C CA . LYS A 1 103 ? -0.543 -11.144 15.188 1.00 97.50 103 LYS A CA 1
ATOM 833 C C . LYS A 1 103 ? -0.097 -12.574 14.893 1.00 97.50 103 LYS A C 1
ATOM 835 O O . LYS A 1 103 ? 0.180 -12.864 13.741 1.00 97.50 103 LYS A O 1
ATOM 840 N N . ASN A 1 104 ? -0.052 -13.453 15.892 1.00 98.25 104 ASN A N 1
ATOM 841 C CA . ASN A 1 104 ? 0.311 -14.856 15.694 1.00 98.25 104 ASN A CA 1
ATOM 842 C C . ASN A 1 104 ? -0.658 -15.541 14.725 1.00 98.25 104 ASN A C 1
ATOM 844 O O . ASN A 1 104 ? -0.206 -16.117 13.742 1.00 98.25 104 ASN A O 1
ATOM 848 N N . ALA A 1 105 ? -1.967 -15.376 14.938 1.00 98.50 105 ALA A N 1
ATOM 849 C CA . ALA A 1 105 ? -2.987 -15.936 14.052 1.00 98.50 105 ALA A CA 1
ATOM 850 C C . ALA A 1 105 ? -2.877 -15.371 12.621 1.00 98.50 105 ALA A C 1
ATOM 852 O O . ALA A 1 105 ? -3.016 -16.094 11.636 1.00 98.50 105 ALA A O 1
ATOM 853 N N . PHE A 1 106 ? -2.567 -14.076 12.489 1.00 98.12 106 PHE A N 1
ATOM 854 C CA . PHE A 1 106 ? -2.323 -13.458 11.186 1.00 98.12 106 PHE A CA 1
ATOM 855 C C . PHE A 1 106 ? -1.036 -13.966 10.522 1.00 98.12 106 PHE A C 1
ATOM 857 O O . PHE A 1 106 ? -1.031 -14.224 9.322 1.00 98.12 106 PHE A O 1
ATOM 864 N N . ASP A 1 107 ? 0.051 -14.132 11.274 1.00 97.69 107 ASP A N 1
ATOM 865 C CA . ASP A 1 107 ? 1.299 -14.698 10.764 1.00 97.69 107 ASP A CA 1
ATOM 866 C C . ASP A 1 107 ? 1.098 -16.159 10.329 1.00 97.69 107 ASP A C 1
ATOM 868 O O . ASP A 1 107 ? 1.636 -16.561 9.301 1.00 97.69 107 ASP A O 1
ATOM 872 N N . ASP A 1 108 ? 0.294 -16.942 11.054 1.00 98.12 108 ASP A N 1
ATOM 873 C CA . ASP A 1 108 ? -0.071 -18.306 10.660 1.00 98.12 108 ASP A CA 1
ATOM 874 C C . ASP A 1 108 ? -0.840 -18.318 9.341 1.00 98.12 108 ASP A C 1
ATOM 876 O O . ASP A 1 108 ? -0.498 -19.093 8.448 1.00 98.12 108 ASP A O 1
ATOM 880 N N . TYR A 1 109 ? -1.783 -17.391 9.153 1.00 97.94 109 TYR A N 1
ATOM 881 C CA . TYR A 1 109 ? -2.414 -17.186 7.852 1.00 97.94 109 TYR A CA 1
ATOM 882 C C . TYR A 1 109 ? -1.384 -16.836 6.764 1.00 97.94 109 TYR A C 1
ATOM 884 O O . TYR A 1 109 ? -1.383 -17.456 5.702 1.00 97.94 109 TYR A O 1
ATOM 892 N N . LYS A 1 110 ? -0.442 -15.918 7.020 1.00 97.38 110 LYS A N 1
ATOM 893 C CA . LYS A 1 110 ? 0.614 -15.573 6.047 1.00 97.38 110 LYS A CA 1
ATOM 894 C C . LYS A 1 110 ? 1.474 -16.769 5.644 1.00 97.38 110 LYS A C 1
ATOM 896 O O . LYS A 1 110 ? 1.872 -16.852 4.485 1.00 97.38 110 LYS A O 1
ATOM 901 N N . ARG A 1 111 ? 1.744 -17.700 6.567 1.00 97.44 111 ARG A N 1
ATOM 902 C CA . ARG A 1 111 ? 2.497 -18.937 6.284 1.00 97.44 111 ARG A CA 1
ATOM 903 C C . ARG A 1 111 ? 1.774 -19.877 5.318 1.00 97.44 111 ARG A C 1
ATOM 905 O O . ARG A 1 111 ? 2.426 -20.738 4.739 1.00 97.44 111 ARG A O 1
ATOM 912 N N . THR A 1 112 ? 0.461 -19.721 5.135 1.00 97.31 112 THR A N 1
ATOM 913 C CA . THR A 1 112 ? -0.310 -20.495 4.145 1.00 97.31 112 THR A CA 1
ATOM 914 C C . THR A 1 112 ? -0.175 -19.965 2.716 1.00 97.31 112 THR A C 1
ATOM 916 O O . THR A 1 112 ? -0.546 -20.660 1.773 1.00 97.31 112 THR A O 1
ATOM 919 N N . LEU A 1 113 ? 0.356 -18.751 2.551 1.00 97.00 113 LEU A N 1
ATOM 920 C CA . LEU A 1 113 ? 0.489 -18.064 1.268 1.00 97.00 113 LEU A CA 1
ATOM 921 C C . LEU A 1 113 ? 1.913 -18.181 0.729 1.00 97.00 113 LEU A C 1
ATOM 923 O O . LEU A 1 113 ? 2.865 -18.377 1.493 1.00 97.00 113 LEU A O 1
ATOM 927 N N . ARG A 1 114 ? 2.084 -17.981 -0.582 1.00 96.81 114 ARG A N 1
ATOM 928 C CA . ARG A 1 114 ? 3.430 -17.798 -1.129 1.00 96.81 114 ARG A CA 1
ATOM 929 C C . ARG A 1 114 ? 4.000 -16.473 -0.625 1.00 96.81 114 ARG A C 1
ATOM 931 O O . ARG A 1 114 ? 3.269 -15.482 -0.576 1.00 96.81 114 ARG A O 1
ATOM 938 N N . PRO A 1 115 ? 5.296 -16.413 -0.291 1.00 97.00 115 PRO A N 1
ATOM 939 C CA . PRO A 1 115 ? 5.879 -15.210 0.279 1.00 97.00 115 PRO A CA 1
ATOM 940 C C . PRO A 1 115 ? 5.682 -13.926 -0.532 1.00 97.00 115 PRO A C 1
ATOM 942 O O . PRO A 1 115 ? 5.377 -12.888 0.051 1.00 97.00 115 PRO A O 1
ATOM 945 N N . ILE A 1 116 ? 5.766 -13.979 -1.864 1.00 95.31 116 ILE A N 1
ATOM 946 C CA . ILE A 1 116 ? 5.529 -12.798 -2.705 1.00 95.31 116 ILE A CA 1
ATOM 947 C C . ILE A 1 116 ? 4.110 -12.233 -2.553 1.00 95.31 116 ILE A C 1
ATOM 949 O O . ILE A 1 116 ? 3.906 -11.039 -2.721 1.00 95.31 116 ILE A O 1
ATOM 953 N N . GLU A 1 117 ? 3.123 -13.044 -2.162 1.00 94.00 117 GLU A N 1
ATOM 954 C CA . GLU A 1 117 ? 1.747 -12.581 -1.941 1.00 94.00 117 GLU A CA 1
ATOM 955 C C . GLU A 1 117 ? 1.632 -11.697 -0.689 1.00 94.00 117 GLU A C 1
ATOM 957 O O . GLU A 1 117 ? 0.685 -10.917 -0.563 1.00 94.00 117 GLU A O 1
ATOM 962 N N . TRP A 1 118 ? 2.612 -11.750 0.224 1.00 93.31 118 TRP A N 1
ATOM 963 C CA . TRP A 1 118 ? 2.618 -10.929 1.435 1.00 93.31 118 TRP A CA 1
ATOM 964 C C . TRP A 1 118 ? 2.664 -9.429 1.140 1.00 93.31 118 TRP A C 1
ATOM 966 O O . TRP A 1 118 ? 2.165 -8.650 1.953 1.00 93.31 118 TRP A O 1
ATOM 976 N N . ILE A 1 119 ? 3.217 -9.022 -0.010 1.00 90.31 119 ILE A N 1
ATOM 977 C CA . ILE A 1 119 ? 3.338 -7.608 -0.403 1.00 90.31 119 ILE A CA 1
ATOM 978 C C . ILE A 1 119 ? 1.971 -6.936 -0.601 1.00 90.31 119 ILE A C 1
ATOM 980 O O . ILE A 1 119 ? 1.867 -5.712 -0.556 1.00 90.31 119 ILE A O 1
ATOM 984 N N . HIS A 1 120 ? 0.918 -7.733 -0.803 1.00 87.75 120 HIS A N 1
ATOM 985 C CA . HIS A 1 120 ? -0.454 -7.262 -0.989 1.00 87.75 120 HIS A CA 1
ATOM 986 C C . HIS A 1 120 ? -1.315 -7.406 0.269 1.00 87.75 120 HIS A C 1
ATOM 988 O O . HIS A 1 120 ? -2.501 -7.062 0.251 1.00 87.75 120 HIS A O 1
ATOM 994 N N . LEU A 1 121 ? -0.750 -7.926 1.361 1.00 93.19 121 LEU A N 1
ATOM 995 C CA . LEU A 1 121 ? -1.477 -8.079 2.610 1.00 93.19 121 LEU A CA 1
ATOM 996 C C . LEU A 1 121 ? -1.481 -6.772 3.404 1.00 93.19 121 LEU A C 1
ATOM 998 O O . LEU A 1 121 ? -0.485 -6.045 3.435 1.00 93.19 121 LEU A O 1
ATOM 1002 N N . PRO A 1 122 ? -2.581 -6.480 4.112 1.00 92.81 122 PRO A N 1
ATOM 1003 C CA . PRO A 1 122 ? -2.638 -5.320 4.978 1.00 92.81 122 PRO A CA 1
ATOM 1004 C C . PRO A 1 122 ? -1.625 -5.423 6.131 1.00 92.81 122 PRO A C 1
ATOM 1006 O O . PRO A 1 122 ? -1.285 -6.522 6.588 1.00 92.81 122 PRO A O 1
ATOM 1009 N N . PRO A 1 123 ? -1.164 -4.282 6.670 1.00 92.69 123 PRO A N 1
ATOM 1010 C CA . PRO A 1 123 ? -0.312 -4.287 7.847 1.00 92.69 123 PRO A CA 1
ATOM 1011 C C . PRO A 1 123 ? -1.075 -4.785 9.089 1.00 92.69 123 PRO A C 1
ATOM 1013 O O . PRO A 1 123 ? -2.297 -4.619 9.167 1.00 92.69 123 PRO A O 1
ATOM 1016 N N . PRO A 1 124 ? -0.383 -5.306 10.124 1.00 94.25 124 PRO A N 1
ATOM 1017 C CA . PRO A 1 124 ? -1.034 -5.791 11.345 1.00 94.25 124 PRO A CA 1
ATOM 1018 C C . PRO A 1 124 ? -1.939 -4.754 12.022 1.00 94.25 124 PRO A C 1
ATOM 1020 O O . PRO A 1 124 ? -2.996 -5.106 12.533 1.00 94.25 124 PRO A O 1
ATOM 1023 N N . GLY A 1 125 ? -1.573 -3.467 11.975 1.00 93.62 125 GLY A N 1
ATOM 1024 C CA . GLY A 1 125 ? -2.400 -2.382 12.515 1.00 93.62 125 GLY A CA 1
ATOM 1025 C C . GLY A 1 125 ? -3.803 -2.321 11.904 1.00 93.62 125 GLY A C 1
ATOM 1026 O O . GLY A 1 125 ? -4.769 -2.040 12.611 1.00 93.62 125 GLY A O 1
ATOM 1027 N N . LEU A 1 126 ? -3.928 -2.655 10.617 1.00 93.06 126 LEU A N 1
ATOM 1028 C CA . LEU A 1 126 ? -5.214 -2.731 9.934 1.00 93.06 126 LEU A CA 1
ATOM 1029 C C . LEU A 1 126 ? -5.988 -3.999 10.313 1.00 93.06 126 LEU A C 1
ATOM 1031 O O . LEU A 1 126 ? -7.196 -3.916 10.511 1.00 93.06 126 LEU A O 1
ATOM 1035 N N . ILE A 1 127 ? -5.304 -5.131 10.512 1.00 96.38 127 ILE A N 1
ATOM 1036 C CA . ILE A 1 127 ? -5.930 -6.346 11.057 1.00 96.38 127 ILE A CA 1
ATOM 1037 C C . ILE A 1 127 ? -6.513 -6.076 12.449 1.00 96.38 127 ILE A C 1
ATOM 1039 O O . ILE A 1 127 ? -7.662 -6.414 12.708 1.00 96.38 127 ILE A O 1
ATOM 1043 N N . TYR A 1 128 ? -5.782 -5.378 13.324 1.00 96.44 128 TYR A N 1
ATOM 1044 C CA . TYR A 1 128 ? -6.283 -4.999 14.654 1.00 96.44 128 TYR A CA 1
ATOM 1045 C C . TYR A 1 128 ? -7.513 -4.086 14.602 1.00 96.44 128 TYR A C 1
ATOM 1047 O O . TYR A 1 128 ? -8.300 -4.058 15.547 1.00 96.44 128 TYR A O 1
ATOM 1055 N N . ALA A 1 129 ? -7.669 -3.321 13.521 1.00 93.81 129 ALA A N 1
ATOM 1056 C CA . ALA A 1 129 ? -8.792 -2.418 13.320 1.00 93.81 129 ALA A CA 1
ATOM 1057 C C . ALA A 1 129 ? -10.029 -3.101 12.719 1.00 93.81 129 ALA A C 1
ATOM 1059 O O . ALA A 1 129 ? -11.127 -2.548 12.829 1.00 93.81 129 ALA A O 1
ATOM 1060 N N . MET A 1 130 ? -9.884 -4.285 12.112 1.00 93.94 130 MET A N 1
ATOM 1061 C CA . MET A 1 130 ? -11.019 -5.042 11.581 1.00 93.94 130 MET A CA 1
ATOM 1062 C C . MET A 1 130 ? -12.005 -5.384 12.711 1.00 93.94 130 MET A C 1
ATOM 1064 O O . MET A 1 130 ? -11.568 -5.756 13.802 1.00 93.94 130 MET A O 1
ATOM 1068 N N . PRO A 1 131 ? -13.333 -5.287 12.493 1.00 93.12 131 PRO A N 1
ATOM 1069 C CA . PRO A 1 131 ? -14.315 -5.355 13.576 1.00 93.12 131 PRO A CA 1
ATOM 1070 C C . PRO A 1 131 ? -14.200 -6.580 14.493 1.00 93.12 131 PRO A C 1
ATOM 1072 O O . PRO A 1 131 ? -14.307 -6.426 15.712 1.00 93.12 131 PRO A O 1
ATOM 1075 N N . ALA A 1 132 ? -13.955 -7.769 13.932 1.00 95.38 132 ALA A N 1
ATOM 1076 C CA . ALA A 1 132 ? -13.854 -9.008 14.699 1.00 95.38 132 ALA A CA 1
ATOM 1077 C C . ALA A 1 132 ? -12.631 -9.005 15.635 1.00 95.38 132 ALA A C 1
ATOM 1079 O O . ALA A 1 132 ? -12.778 -9.159 16.848 1.00 95.38 132 ALA A O 1
ATOM 1080 N N . PHE A 1 133 ? -11.439 -8.720 15.106 1.00 97.31 133 PHE A N 1
ATOM 1081 C CA . PHE A 1 133 ? -10.207 -8.639 15.898 1.00 97.31 133 PHE A CA 1
ATOM 1082 C C . PHE A 1 133 ? -10.192 -7.456 16.860 1.00 97.31 133 PHE A C 1
ATOM 1084 O O . PHE A 1 133 ? -9.761 -7.598 18.003 1.00 97.31 133 PHE A O 1
ATOM 1091 N N . ARG A 1 134 ? -10.723 -6.303 16.445 1.00 96.56 134 ARG A N 1
ATOM 1092 C CA . ARG A 1 134 ? -10.880 -5.136 17.316 1.00 96.56 134 ARG A CA 1
ATOM 1093 C C . ARG A 1 134 ? -11.706 -5.492 18.549 1.00 96.56 134 ARG A C 1
ATOM 1095 O O . ARG A 1 134 ? -11.345 -5.119 19.661 1.00 96.56 134 ARG A O 1
ATOM 1102 N N . SER A 1 135 ? -12.788 -6.252 18.376 1.00 96.44 135 SER A N 1
ATOM 1103 C CA . SER A 1 135 ? -13.590 -6.722 19.507 1.00 96.44 135 SER A CA 1
ATOM 1104 C C . SER A 1 135 ? -12.771 -7.599 20.458 1.00 96.44 135 SER A C 1
ATOM 1106 O O . SER A 1 135 ? -12.818 -7.367 21.662 1.00 96.44 135 SER A O 1
ATOM 1108 N N . LEU A 1 136 ? -11.977 -8.544 19.937 1.00 97.94 136 LEU A N 1
ATOM 1109 C CA . LEU A 1 136 ? -11.098 -9.387 20.761 1.00 97.94 136 LEU A CA 1
ATOM 1110 C C . LEU A 1 136 ? -10.048 -8.571 21.526 1.00 97.94 136 LEU A C 1
ATOM 1112 O O . LEU A 1 136 ? -9.716 -8.892 22.664 1.00 97.94 136 LEU A O 1
ATOM 1116 N N . ILE A 1 137 ? -9.514 -7.509 20.921 1.00 98.12 137 ILE A N 1
ATOM 1117 C CA . ILE A 1 137 ? -8.447 -6.707 21.527 1.00 98.12 137 ILE A CA 1
ATOM 1118 C C . ILE A 1 137 ? -8.988 -5.789 22.629 1.00 98.12 137 ILE A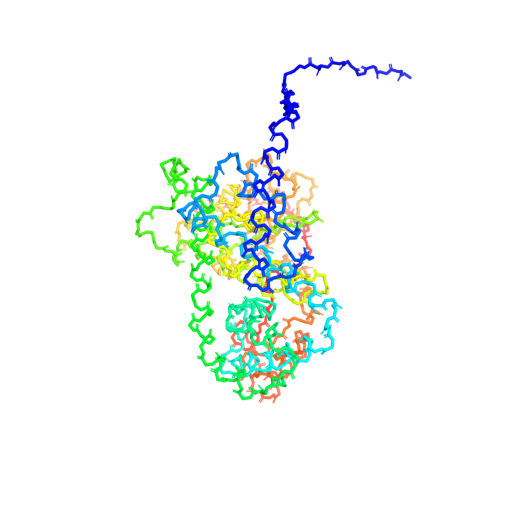 C 1
ATOM 1120 O O . ILE A 1 137 ? -8.374 -5.727 23.692 1.00 98.12 137 ILE A O 1
ATOM 1124 N N . TYR A 1 138 ? -10.115 -5.101 22.406 1.00 97.06 138 TYR A N 1
ATOM 1125 C CA . TYR A 1 138 ? -10.543 -3.984 23.265 1.00 97.06 138 TYR A CA 1
ATOM 1126 C C . TYR A 1 138 ? -11.777 -4.248 24.145 1.00 97.06 138 TYR A C 1
ATOM 1128 O O . TYR A 1 138 ? -12.083 -3.397 24.977 1.00 97.06 138 TYR A O 1
ATOM 1136 N N . LYS A 1 139 ? -12.497 -5.371 23.995 1.00 95.25 139 LYS A N 1
ATOM 1137 C CA . LYS A 1 139 ? -13.659 -5.697 24.853 1.00 95.25 139 LYS A CA 1
ATOM 1138 C C . LYS A 1 139 ? -13.321 -6.704 25.944 1.00 95.25 139 LYS A C 1
ATOM 1140 O O . LYS A 1 139 ? -12.419 -7.513 25.761 1.00 95.25 139 LYS A O 1
ATOM 1145 N N . ASP A 1 140 ? -14.063 -6.661 27.050 1.00 94.94 140 ASP A N 1
ATOM 1146 C CA . ASP A 1 140 ? -14.002 -7.645 28.142 1.00 94.94 140 ASP A CA 1
ATOM 1147 C C . ASP A 1 140 ? -12.559 -7.890 28.616 1.00 94.94 140 ASP A C 1
ATOM 1149 O O . ASP A 1 140 ? -12.050 -9.010 28.582 1.00 94.94 140 ASP A O 1
ATOM 1153 N N . LEU A 1 141 ? -11.838 -6.806 28.943 1.00 96.06 141 LEU A N 1
ATOM 1154 C CA . LEU A 1 141 ? -10.400 -6.831 29.270 1.00 96.06 141 LEU A CA 1
ATOM 1155 C C . LEU A 1 141 ? -10.061 -7.661 30.521 1.00 96.06 141 LEU A C 1
ATOM 1157 O O . LEU A 1 141 ? -8.909 -8.050 30.704 1.00 96.06 141 LEU A O 1
ATOM 1161 N N . ASP A 1 142 ? -11.058 -7.927 31.358 1.00 95.81 142 ASP A N 1
ATOM 1162 C CA . ASP A 1 142 ? -11.015 -8.783 32.541 1.00 95.81 142 ASP A CA 1
ATOM 1163 C C . ASP A 1 142 ? -11.028 -10.283 32.209 1.00 95.81 142 ASP A C 1
ATOM 1165 O O . ASP A 1 142 ? -10.577 -11.097 33.017 1.00 95.81 142 ASP A O 1
ATOM 1169 N N . VAL A 1 143 ? -11.473 -10.656 31.007 1.00 95.38 143 VAL A N 1
ATOM 1170 C CA . VAL A 1 143 ? -11.454 -12.039 30.521 1.00 95.38 143 VAL A CA 1
ATOM 1171 C C . VAL A 1 143 ? -10.135 -12.308 29.783 1.00 95.38 143 VAL A C 1
ATOM 1173 O O . VAL A 1 143 ? -9.796 -11.593 28.837 1.00 95.38 143 VAL A O 1
ATOM 1176 N N . PRO A 1 144 ? -9.347 -13.329 30.154 1.00 95.50 144 PRO A N 1
ATOM 1177 C CA . PRO A 1 144 ? -8.170 -13.708 29.378 1.00 95.50 144 PRO A CA 1
ATOM 1178 C C . PRO A 1 144 ? -8.549 -14.080 27.937 1.00 95.50 144 PRO A C 1
ATOM 1180 O O . PRO A 1 144 ? -9.453 -14.878 27.711 1.00 95.50 144 PRO A O 1
ATOM 1183 N N . LEU A 1 145 ? -7.848 -13.506 26.956 1.00 98.00 145 LEU A N 1
ATOM 1184 C CA . LEU A 1 145 ? -7.993 -13.899 25.555 1.00 98.00 145 LEU A CA 1
ATOM 1185 C C . LEU A 1 145 ? -7.064 -15.081 25.270 1.00 98.00 145 LEU A C 1
ATOM 1187 O O . LEU A 1 145 ? -5.866 -15.004 25.542 1.00 98.00 145 LEU A O 1
ATOM 1191 N N . GLU A 1 146 ? -7.610 -16.147 24.697 1.00 97.75 146 GLU A N 1
ATOM 1192 C CA . GLU A 1 146 ? -6.860 -17.338 24.302 1.00 97.75 146 GLU A CA 1
ATOM 1193 C C . GLU A 1 146 ? -6.501 -17.308 22.810 1.00 97.75 146 GLU A C 1
ATOM 1195 O O . GLU A 1 146 ? -7.235 -16.749 21.992 1.00 97.75 146 GLU A O 1
ATOM 1200 N N . GLN A 1 147 ? -5.384 -17.948 22.443 1.00 98.38 147 GLN A N 1
ATOM 1201 C CA . GLN A 1 147 ? -4.928 -18.033 21.049 1.00 98.38 147 GLN A CA 1
ATOM 1202 C C . GLN A 1 147 ? -5.967 -18.721 20.148 1.00 98.38 147 GLN A C 1
ATOM 1204 O O . GLN A 1 147 ? -6.258 -18.212 19.072 1.00 98.38 147 GLN A O 1
ATOM 1209 N N . ALA A 1 148 ? -6.605 -19.797 20.623 1.00 98.19 148 ALA A N 1
ATOM 1210 C CA . ALA A 1 148 ? -7.596 -20.552 19.852 1.00 98.19 148 ALA A CA 1
ATOM 1211 C C . ALA A 1 148 ? -8.781 -19.687 19.379 1.00 98.19 148 ALA A C 1
ATOM 1213 O O . ALA A 1 148 ? -9.287 -19.878 18.273 1.00 98.19 148 ALA A O 1
ATOM 1214 N N . THR A 1 149 ? -9.195 -18.700 20.181 1.00 98.31 149 THR A N 1
ATOM 1215 C CA . THR A 1 149 ? -10.243 -17.742 19.801 1.00 98.31 149 THR A CA 1
ATOM 1216 C C . THR A 1 149 ? -9.785 -16.836 18.659 1.00 98.31 149 THR A C 1
ATOM 1218 O O . THR A 1 149 ? -10.551 -16.578 17.731 1.00 98.31 149 THR A O 1
ATOM 1221 N N . CYS A 1 150 ? -8.533 -16.368 18.696 1.00 98.38 150 CYS A N 1
ATOM 1222 C CA . CYS A 1 150 ? -7.945 -15.604 17.595 1.00 98.38 150 CYS A CA 1
ATOM 1223 C C . CYS A 1 150 ? -7.844 -16.450 16.322 1.00 98.38 150 CYS A C 1
ATOM 1225 O O . CYS A 1 150 ? -8.164 -15.946 15.249 1.00 98.38 150 CYS A O 1
ATOM 1227 N N . ASP A 1 151 ? -7.455 -17.721 16.440 1.00 98.12 151 ASP A N 1
ATOM 1228 C CA . ASP A 1 151 ? -7.304 -18.638 15.305 1.00 98.12 151 ASP A CA 1
ATOM 1229 C C . ASP A 1 151 ? -8.655 -18.967 14.646 1.00 98.12 151 ASP A C 1
ATOM 1231 O O . ASP A 1 151 ? -8.738 -19.110 13.425 1.00 98.12 151 ASP A O 1
ATOM 1235 N N . GLU A 1 152 ? -9.731 -19.078 15.434 1.00 98.12 152 GLU A N 1
ATOM 1236 C CA . GLU A 1 152 ? -11.100 -19.235 14.919 1.00 98.12 152 GLU A CA 1
ATOM 1237 C C . GLU A 1 152 ? -11.536 -18.009 14.116 1.00 98.12 152 GLU A C 1
ATOM 1239 O O . GLU A 1 152 ? -11.972 -18.141 12.975 1.00 98.12 152 GLU A O 1
ATOM 1244 N N . VAL A 1 153 ? -11.350 -16.805 14.661 1.00 97.81 153 VAL A N 1
ATOM 1245 C CA . VAL A 1 153 ? -11.670 -15.566 13.935 1.00 97.81 153 VAL A CA 1
ATOM 1246 C C . VAL A 1 153 ? -10.782 -15.399 12.696 1.00 97.81 153 VAL A C 1
ATOM 1248 O O . VAL A 1 153 ? -11.249 -14.932 11.659 1.00 97.81 153 VAL A O 1
ATOM 1251 N N . ALA A 1 154 ? -9.523 -15.837 12.764 1.00 97.88 154 ALA A N 1
ATOM 1252 C CA . ALA A 1 154 ? -8.578 -15.781 11.655 1.00 97.88 154 ALA A CA 1
ATOM 1253 C C . ALA A 1 154 ? -8.961 -16.637 10.446 1.00 97.88 154 ALA A C 1
ATOM 1255 O O . ALA A 1 154 ? -8.471 -16.366 9.351 1.00 97.88 154 ALA A O 1
ATOM 1256 N N . ARG A 1 155 ? -9.891 -17.591 10.587 1.00 97.44 155 ARG A N 1
ATOM 1257 C CA . ARG A 1 155 ? -10.426 -18.333 9.435 1.00 97.44 155 ARG A CA 1
ATOM 1258 C C . ARG A 1 155 ? -11.145 -17.426 8.430 1.00 97.44 155 ARG A C 1
ATOM 1260 O O . ARG A 1 155 ? -11.184 -17.779 7.262 1.00 97.44 155 ARG A O 1
ATOM 1267 N N . CYS A 1 156 ? -11.658 -16.275 8.872 1.00 96.75 156 CYS A N 1
ATOM 1268 C CA . CYS A 1 156 ? -12.335 -15.286 8.026 1.00 96.75 156 CYS A CA 1
ATOM 1269 C C . CYS A 1 156 ? -11.385 -14.230 7.425 1.00 96.75 156 CYS A C 1
ATOM 1271 O O . CYS A 1 156 ? -11.837 -13.320 6.727 1.00 96.75 156 CYS A O 1
ATOM 1273 N N . LEU A 1 157 ? -10.074 -14.294 7.713 1.00 96.44 157 LEU A N 1
ATOM 1274 C CA . LEU A 1 157 ? -9.100 -13.327 7.190 1.00 96.44 157 LEU A CA 1
ATOM 1275 C C . LEU A 1 157 ? -9.092 -13.223 5.660 1.00 96.44 157 LEU A C 1
ATOM 1277 O O . LEU A 1 157 ? -9.019 -12.091 5.181 1.00 96.44 157 LEU A O 1
ATOM 1281 N N . PRO A 1 158 ? -9.149 -14.321 4.878 1.00 96.75 158 PRO A N 1
ATOM 1282 C CA . PRO A 1 158 ? -9.168 -14.217 3.422 1.00 96.75 158 PRO A CA 1
ATOM 1283 C C . PRO A 1 158 ? -10.314 -13.330 2.924 1.00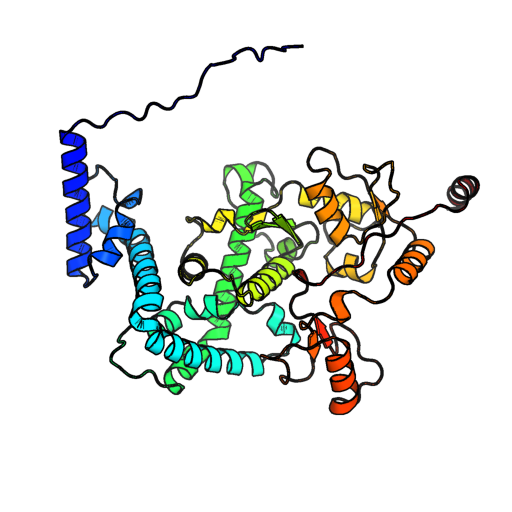 96.75 158 PRO A C 1
ATOM 1285 O O . PRO A 1 158 ? -10.089 -12.409 2.135 1.00 96.75 158 PRO A O 1
ATOM 1288 N N . GLU A 1 159 ? -11.529 -13.555 3.429 1.00 96.12 159 GLU A N 1
ATOM 1289 C CA . GLU A 1 159 ? -12.723 -12.801 3.055 1.00 96.12 159 GLU A CA 1
ATOM 1290 C C . GLU A 1 159 ? -12.660 -11.351 3.545 1.00 96.12 159 GLU A C 1
ATOM 1292 O O . GLU A 1 159 ? -12.963 -10.431 2.781 1.00 96.12 159 GLU A O 1
ATOM 1297 N N . ASP A 1 160 ? -12.228 -11.125 4.787 1.00 94.19 160 ASP A N 1
ATOM 1298 C CA . ASP A 1 160 ? -12.114 -9.783 5.367 1.00 94.19 160 ASP A CA 1
ATOM 1299 C C . ASP A 1 160 ? -11.063 -8.931 4.636 1.00 94.19 160 ASP A C 1
ATOM 1301 O O . ASP A 1 160 ? -11.290 -7.747 4.360 1.00 94.19 160 ASP A O 1
ATOM 1305 N N . ILE A 1 161 ? -9.925 -9.530 4.269 1.00 94.56 161 ILE A N 1
ATOM 1306 C CA . ILE A 1 161 ? -8.865 -8.877 3.491 1.00 94.56 161 ILE A CA 1
ATOM 1307 C C . ILE A 1 161 ? -9.350 -8.589 2.069 1.00 94.56 161 ILE A C 1
ATOM 1309 O O . ILE A 1 161 ? -9.148 -7.477 1.576 1.00 94.56 161 ILE A O 1
ATOM 1313 N N . ALA A 1 162 ? -10.025 -9.540 1.417 1.00 94.19 162 ALA A N 1
ATOM 1314 C CA . ALA A 1 162 ? -10.593 -9.330 0.088 1.00 94.19 162 ALA A CA 1
ATOM 1315 C C . ALA A 1 162 ? -11.627 -8.192 0.092 1.00 94.19 162 ALA A C 1
ATOM 1317 O O . ALA A 1 162 ? -11.561 -7.292 -0.747 1.00 94.19 162 ALA A O 1
ATOM 1318 N N .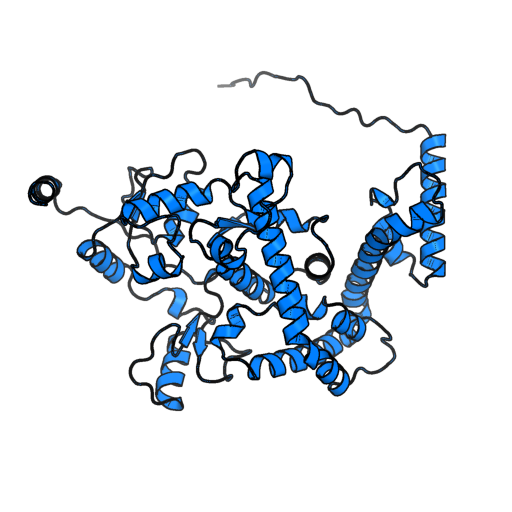 ALA A 1 163 ? -12.526 -8.170 1.080 1.00 92.56 163 ALA A N 1
ATOM 1319 C CA . ALA A 1 163 ? -13.524 -7.117 1.238 1.00 92.56 163 ALA A CA 1
ATOM 1320 C C . ALA A 1 163 ? -12.891 -5.747 1.533 1.00 92.56 163 ALA A C 1
ATOM 1322 O O . ALA A 1 163 ? -13.380 -4.720 1.057 1.00 92.56 163 ALA A O 1
ATOM 1323 N N . PHE A 1 164 ? -11.808 -5.703 2.313 1.00 91.31 164 PHE A N 1
ATOM 1324 C CA . PHE A 1 164 ? -11.045 -4.475 2.522 1.00 91.31 164 PHE A CA 1
ATOM 1325 C C . PHE A 1 164 ? -10.399 -3.985 1.218 1.00 91.31 164 PHE A C 1
ATOM 1327 O O . PHE A 1 164 ? -10.555 -2.817 0.858 1.00 91.31 164 PHE A O 1
ATOM 1334 N N . ASN A 1 165 ? -9.717 -4.872 0.494 1.00 91.81 165 ASN A N 1
ATOM 1335 C CA . ASN A 1 165 ? -9.048 -4.543 -0.761 1.00 91.81 165 ASN A CA 1
ATOM 1336 C C . ASN A 1 165 ? -10.045 -4.032 -1.811 1.00 91.81 165 ASN A C 1
ATOM 1338 O O . ASN A 1 165 ? -9.774 -3.037 -2.482 1.00 91.81 165 ASN A O 1
ATOM 1342 N N . ASP A 1 166 ? -11.231 -4.636 -1.908 1.00 92.06 166 ASP A N 1
ATOM 1343 C CA . ASP A 1 166 ? -12.283 -4.191 -2.826 1.00 92.06 166 ASP A CA 1
ATOM 1344 C C . ASP A 1 166 ? -12.777 -2.765 -2.513 1.00 92.06 166 ASP A C 1
ATOM 1346 O O . ASP A 1 166 ? -12.900 -1.928 -3.417 1.00 92.06 166 ASP A O 1
ATOM 1350 N N . LYS A 1 167 ? -12.954 -2.446 -1.220 1.00 89.75 167 LYS A N 1
ATOM 1351 C CA . LYS A 1 167 ? -13.294 -1.091 -0.745 1.00 89.75 167 LYS A CA 1
ATOM 1352 C C . LYS A 1 167 ? -12.174 -0.085 -1.004 1.00 89.75 167 LYS A C 1
ATOM 1354 O O . LYS A 1 167 ? -12.448 1.066 -1.354 1.00 89.75 167 LYS A O 1
ATOM 1359 N N . LEU A 1 168 ? -10.916 -0.492 -0.822 1.00 90.38 168 LEU A N 1
ATOM 1360 C CA . LEU A 1 168 ? -9.757 0.346 -1.118 1.00 90.38 168 LEU A CA 1
ATOM 1361 C C . LEU A 1 168 ? -9.730 0.700 -2.610 1.00 90.38 168 LEU A C 1
ATOM 1363 O O . LEU A 1 168 ? -9.643 1.880 -2.954 1.00 90.38 168 LEU A O 1
ATOM 1367 N N . LYS A 1 169 ? -9.901 -0.294 -3.488 1.00 93.38 169 LYS A N 1
ATOM 1368 C CA . LYS A 1 169 ? -10.000 -0.093 -4.940 1.00 93.38 169 LYS A CA 1
ATOM 1369 C C . LYS A 1 169 ? -11.161 0.826 -5.316 1.00 93.38 169 LYS A C 1
ATOM 1371 O O . LYS A 1 169 ? -10.963 1.756 -6.097 1.00 93.38 169 LYS A O 1
ATOM 1376 N N . ASP A 1 170 ? -12.341 0.635 -4.719 1.00 91.75 170 ASP A N 1
ATOM 1377 C CA . ASP A 1 170 ? -13.476 1.542 -4.924 1.00 91.75 170 ASP A CA 1
ATOM 1378 C C . ASP A 1 170 ? -13.093 2.983 -4.610 1.00 91.75 170 ASP A C 1
ATOM 1380 O O . ASP A 1 170 ? -13.350 3.876 -5.417 1.00 91.75 170 ASP A O 1
ATOM 1384 N N . ARG A 1 171 ? -12.433 3.239 -3.472 1.00 89.00 171 ARG A N 1
ATOM 1385 C CA . ARG A 1 171 ? -12.010 4.604 -3.146 1.00 89.00 171 ARG A CA 1
ATOM 1386 C C . ARG A 1 171 ? -11.065 5.174 -4.186 1.00 89.00 171 ARG A C 1
ATOM 1388 O O . ARG A 1 171 ? -11.233 6.340 -4.545 1.00 89.00 171 ARG A O 1
ATOM 1395 N N . LEU A 1 172 ? -10.059 4.415 -4.606 1.00 92.44 172 LEU A N 1
ATOM 1396 C CA . LEU A 1 172 ? -9.094 4.902 -5.587 1.00 92.44 172 LEU A CA 1
ATOM 1397 C C . LEU A 1 172 ? -9.820 5.336 -6.869 1.00 92.44 172 LEU A C 1
ATOM 1399 O O . LEU A 1 172 ? -9.593 6.450 -7.340 1.00 92.44 172 LEU A O 1
ATOM 1403 N N . LEU A 1 173 ? -10.803 4.553 -7.330 1.00 94.00 173 LEU A N 1
ATOM 1404 C CA . LEU A 1 173 ? -11.682 4.928 -8.444 1.00 94.00 173 LEU A CA 1
ATOM 1405 C C . LEU A 1 173 ? -12.542 6.168 -8.149 1.00 94.00 173 LEU A C 1
ATOM 1407 O O . LEU A 1 173 ? -12.704 7.028 -9.016 1.00 94.00 173 LEU A O 1
ATOM 1411 N N . TYR A 1 174 ? -13.086 6.310 -6.937 1.00 91.81 174 TYR A N 1
ATOM 1412 C CA . TYR A 1 174 ? -13.786 7.537 -6.538 1.00 91.81 174 TYR A CA 1
ATOM 1413 C C . TYR A 1 174 ? -12.865 8.759 -6.612 1.00 91.81 174 TYR A C 1
ATOM 1415 O O . TYR A 1 174 ? -13.277 9.784 -7.149 1.00 91.81 174 TYR A O 1
ATOM 1423 N N . SER A 1 175 ? -11.623 8.652 -6.133 1.00 91.62 175 SER A N 1
ATOM 1424 C CA . SER A 1 175 ? -10.652 9.746 -6.216 1.00 91.62 175 SER A CA 1
ATOM 1425 C C . SER A 1 175 ? -10.315 10.090 -7.667 1.00 91.62 175 SER A C 1
ATOM 1427 O O . SER A 1 175 ? -10.280 11.265 -8.015 1.00 91.62 175 SER A O 1
ATOM 1429 N N . MET A 1 176 ? -10.139 9.084 -8.529 1.00 94.25 176 MET A N 1
ATOM 1430 C CA . MET A 1 176 ? -9.951 9.282 -9.971 1.00 94.25 176 MET A CA 1
ATOM 1431 C C . MET A 1 176 ? -11.126 10.051 -10.590 1.00 94.25 176 MET A C 1
ATOM 1433 O O . MET A 1 176 ? -10.926 10.991 -11.362 1.00 94.25 176 MET A O 1
ATOM 1437 N N . ALA A 1 177 ? -12.362 9.700 -10.225 1.00 93.31 177 ALA A N 1
ATOM 1438 C CA . ALA A 1 177 ? -13.551 10.402 -10.695 1.00 93.31 177 ALA A CA 1
ATOM 1439 C C . ALA A 1 177 ? -13.603 11.856 -10.200 1.00 93.31 177 ALA A C 1
ATOM 1441 O O . ALA A 1 177 ? -13.845 12.751 -11.007 1.00 93.31 177 ALA A O 1
ATOM 1442 N N . GLU A 1 178 ? -13.350 12.108 -8.910 1.00 91.12 178 GLU A N 1
ATOM 1443 C CA . GLU A 1 178 ? -13.354 13.454 -8.307 1.00 91.12 178 GLU A CA 1
ATOM 1444 C C . GLU A 1 178 ? -12.375 14.420 -8.999 1.00 91.12 178 GLU A C 1
ATOM 1446 O O . GLU A 1 178 ? -12.684 15.606 -9.169 1.00 91.12 178 GLU A O 1
ATOM 1451 N N . ASP A 1 179 ? -11.242 13.902 -9.471 1.00 91.31 179 ASP A N 1
ATOM 1452 C CA . ASP A 1 179 ? -10.206 14.664 -10.173 1.00 91.31 179 ASP A CA 1
ATOM 1453 C C . ASP A 1 179 ? -10.346 14.663 -11.708 1.00 91.31 179 ASP A C 1
ATOM 1455 O O . ASP A 1 179 ? -9.577 15.327 -12.411 1.00 91.31 179 ASP A O 1
ATOM 1459 N N . GLY A 1 180 ? -11.383 14.006 -12.236 1.00 91.69 180 GLY A N 1
ATOM 1460 C CA . GLY 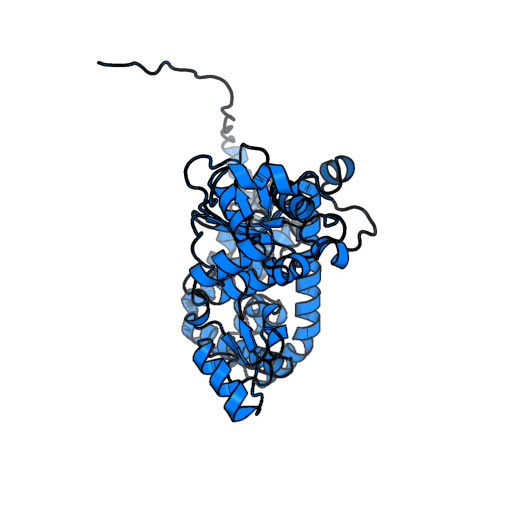A 1 180 ? -11.768 14.070 -13.646 1.00 91.69 180 GLY A CA 1
ATOM 1461 C C . GLY A 1 180 ? -11.076 13.074 -14.573 1.00 91.69 180 GLY A C 1
ATOM 1462 O O . GLY A 1 180 ? -11.113 13.283 -15.784 1.00 91.69 180 GLY A O 1
ATOM 1463 N N . ALA A 1 181 ? -10.503 11.989 -14.044 1.00 93.31 181 ALA A N 1
ATOM 1464 C CA . ALA A 1 181 ? -9.887 10.927 -14.849 1.00 93.31 181 ALA A CA 1
ATOM 1465 C C . ALA A 1 181 ? -10.865 10.301 -15.861 1.00 93.31 181 ALA A C 1
ATOM 1467 O O . ALA A 1 181 ? -10.473 9.926 -16.958 1.00 93.31 181 ALA A O 1
ATOM 1468 N N . PHE A 1 182 ? -12.156 10.240 -15.517 1.00 93.56 182 PHE A N 1
ATOM 1469 C CA . PHE A 1 182 ? -13.215 9.656 -16.355 1.00 93.56 182 PHE A CA 1
ATOM 1470 C C . PHE A 1 182 ? -14.075 10.714 -17.069 1.00 93.56 182 PHE A C 1
ATOM 1472 O O . PHE A 1 182 ? -15.245 10.484 -17.384 1.00 93.56 182 PHE A O 1
ATOM 1479 N N . GLY A 1 183 ? -13.521 11.911 -17.276 1.00 92.50 183 GLY A N 1
ATOM 1480 C CA . GLY A 1 183 ? -14.210 13.025 -17.920 1.00 92.50 183 GLY A CA 1
ATOM 1481 C C . GLY A 1 183 ? -15.157 13.811 -17.005 1.00 92.50 183 GLY A C 1
ATOM 1482 O O . GLY A 1 183 ? -15.365 13.515 -15.826 1.00 92.50 183 GLY A O 1
ATOM 1483 N N . GLU A 1 184 ? -15.742 14.869 -17.569 1.00 91.69 184 GLU A N 1
ATOM 1484 C CA . GLU A 1 184 ? -16.459 15.901 -16.806 1.00 91.69 184 GLU A CA 1
ATOM 1485 C C . GLU A 1 184 ? -17.763 15.393 -16.163 1.00 91.69 184 GLU A C 1
ATOM 1487 O O . GLU A 1 184 ? -18.144 15.842 -15.082 1.00 91.69 184 GLU A O 1
ATOM 1492 N N . THR A 1 185 ? -18.444 14.431 -16.790 1.00 91.75 185 THR A N 1
ATOM 1493 C CA . THR A 1 185 ? -19.685 13.848 -16.252 1.00 91.75 185 THR A CA 1
ATOM 1494 C C . THR A 1 185 ? -19.427 13.093 -14.948 1.00 91.75 185 THR A C 1
ATOM 1496 O O . THR A 1 185 ? -20.101 13.348 -13.948 1.00 91.75 185 THR A O 1
ATOM 1499 N N . ALA A 1 186 ? -18.420 12.214 -14.931 1.00 91.50 186 ALA A N 1
ATOM 1500 C CA . ALA A 1 186 ? -18.016 11.466 -13.740 1.00 91.50 186 ALA A CA 1
ATOM 1501 C C . ALA A 1 186 ? -17.524 12.402 -12.627 1.00 91.50 186 ALA A C 1
ATOM 1503 O O . ALA A 1 186 ? -17.888 12.239 -11.460 1.00 91.50 186 ALA A O 1
ATOM 1504 N N . ARG A 1 187 ? -16.784 13.451 -13.006 1.00 90.94 187 ARG A N 1
ATOM 1505 C CA . ARG A 1 187 ? -16.304 14.490 -12.092 1.00 90.94 187 ARG A CA 1
ATOM 1506 C C . ARG A 1 187 ? -17.427 15.235 -11.386 1.00 90.94 187 ARG A C 1
ATOM 1508 O O . ARG A 1 187 ? -17.414 15.357 -10.163 1.00 90.94 187 ARG A O 1
ATOM 1515 N N . LYS A 1 188 ? -18.429 15.697 -12.138 1.00 91.00 188 LYS A N 1
ATOM 1516 C CA . LYS A 1 188 ? -19.613 16.366 -11.574 1.00 91.00 188 LYS A CA 1
ATOM 1517 C C . LYS A 1 188 ? -20.417 15.435 -10.671 1.00 91.00 188 LYS A C 1
ATOM 1519 O O . LYS A 1 188 ? -20.895 15.869 -9.626 1.00 91.00 188 LYS A O 1
ATOM 1524 N N . ALA A 1 189 ? -20.541 14.165 -11.055 1.00 90.31 189 ALA A N 1
ATOM 1525 C CA . ALA A 1 189 ? -21.217 13.155 -10.250 1.00 90.31 189 ALA A CA 1
ATOM 1526 C C . ALA A 1 189 ? -20.417 12.742 -9.002 1.00 90.31 189 ALA A C 1
ATOM 1528 O O . ALA A 1 189 ? -21.015 12.231 -8.056 1.00 90.31 189 ALA A O 1
ATOM 1529 N N . LYS A 1 190 ? -19.092 12.966 -8.990 1.00 88.25 190 LYS A N 1
ATOM 1530 C CA . LYS A 1 190 ? -18.134 12.434 -8.005 1.00 88.25 190 LYS A CA 1
ATOM 1531 C C . LYS A 1 190 ? -18.222 10.914 -7.876 1.00 88.25 190 LYS A C 1
ATOM 1533 O O . LYS A 1 190 ? -18.222 10.371 -6.771 1.00 88.25 190 LYS A O 1
ATOM 1538 N N . ARG A 1 191 ? -18.390 10.229 -9.009 1.00 91.38 191 ARG A N 1
ATOM 1539 C CA . ARG A 1 191 ? -18.533 8.770 -9.075 1.00 91.38 191 ARG A CA 1
ATOM 1540 C C . ARG A 1 191 ? -17.878 8.223 -10.338 1.00 91.38 191 ARG A C 1
ATOM 1542 O O . ARG A 1 191 ? -17.993 8.872 -11.380 1.00 91.38 191 ARG A O 1
ATOM 1549 N N . PRO A 1 192 ? -17.234 7.049 -10.265 1.00 92.94 192 PRO A N 1
ATOM 1550 C CA . PRO A 1 192 ? -16.731 6.381 -11.456 1.00 92.94 192 PRO A CA 1
ATOM 1551 C C . PRO A 1 192 ? -17.889 5.950 -12.381 1.00 92.94 192 PRO A C 1
ATOM 1553 O O . PRO A 1 192 ? -19.028 5.809 -11.916 1.00 92.94 192 PRO A O 1
ATOM 1556 N N . PRO A 1 193 ? -17.626 5.744 -13.686 1.00 94.00 193 PRO A N 1
ATOM 1557 C CA . PRO A 1 193 ? -18.599 5.176 -14.616 1.00 94.00 193 PRO A CA 1
ATOM 1558 C C . PRO A 1 193 ? -19.135 3.818 -14.142 1.00 94.00 193 PRO A C 1
ATOM 1560 O O . PRO A 1 193 ? -18.421 3.030 -13.522 1.00 94.00 193 PRO A O 1
ATOM 1563 N N . SER A 1 194 ? -20.400 3.527 -14.454 1.00 92.94 194 SER A N 1
ATOM 1564 C CA . SER A 1 194 ? -20.991 2.217 -14.160 1.00 92.94 194 SER A CA 1
ATOM 1565 C C . SER A 1 194 ? -20.370 1.137 -15.049 1.00 92.94 194 SER A C 1
ATOM 1567 O O . SER A 1 194 ? -20.180 1.367 -16.241 1.00 92.94 194 SER A O 1
ATOM 1569 N N . GLY A 1 195 ? -20.065 -0.030 -14.473 1.00 91.69 195 GLY A N 1
ATOM 1570 C CA . GLY A 1 195 ? -19.492 -1.164 -15.206 1.00 91.69 195 GLY A CA 1
ATOM 1571 C C . GLY A 1 195 ? -18.014 -1.012 -15.575 1.00 91.69 195 GLY A C 1
ATOM 1572 O O . GLY A 1 195 ? -17.538 -1.758 -16.423 1.00 91.69 195 GLY A O 1
ATOM 1573 N N . ILE A 1 196 ? -17.295 -0.058 -14.971 1.00 93.75 196 ILE A N 1
ATOM 1574 C CA . ILE A 1 196 ? -15.850 0.070 -15.169 1.00 93.75 196 ILE A CA 1
ATOM 1575 C C . ILE A 1 196 ? -15.128 -1.207 -14.720 1.00 93.75 196 ILE A C 1
ATOM 1577 O O . ILE A 1 196 ? -15.397 -1.730 -13.636 1.00 93.75 196 ILE A O 1
ATOM 1581 N N . ASP A 1 197 ? -14.196 -1.688 -15.544 1.00 95.56 197 ASP A N 1
ATOM 1582 C CA . ASP A 1 197 ? -13.256 -2.733 -15.143 1.00 95.56 197 ASP A CA 1
ATOM 1583 C C . ASP A 1 197 ? -12.301 -2.165 -14.085 1.00 95.56 197 ASP A C 1
ATOM 1585 O O . ASP A 1 197 ? -11.309 -1.501 -14.394 1.00 95.56 197 ASP A O 1
ATOM 1589 N N . LYS A 1 198 ? -12.658 -2.381 -12.815 1.00 94.56 198 LYS A N 1
ATOM 1590 C CA . LYS A 1 198 ? -11.911 -1.915 -11.643 1.00 94.56 198 LYS A CA 1
ATOM 1591 C C . LYS A 1 198 ? -10.473 -2.428 -11.659 1.00 94.56 198 LYS A C 1
ATOM 1593 O O . LYS A 1 198 ? -9.561 -1.654 -11.380 1.00 94.56 198 LYS A O 1
ATOM 1598 N N . GLU A 1 199 ? -10.284 -3.706 -11.978 1.00 95.62 199 GLU A N 1
ATOM 1599 C CA . GLU A 1 199 ? -8.974 -4.354 -11.936 1.00 95.62 199 GLU A CA 1
ATOM 1600 C C . GLU A 1 199 ? -8.099 -3.875 -13.088 1.00 95.62 199 GLU A C 1
ATOM 1602 O O . GLU A 1 199 ? -6.982 -3.412 -12.859 1.00 95.62 199 GLU A O 1
ATOM 1607 N N . GLY A 1 200 ? -8.630 -3.896 -14.314 1.00 96.50 200 GLY A N 1
ATOM 1608 C CA . GLY A 1 200 ? -7.909 -3.415 -15.487 1.00 96.50 200 GLY A CA 1
ATOM 1609 C C . GLY A 1 200 ? -7.510 -1.949 -15.353 1.00 96.50 200 GLY A C 1
ATOM 1610 O O . GLY A 1 200 ? -6.347 -1.614 -15.557 1.00 96.50 200 GLY A O 1
ATOM 1611 N N . CYS A 1 201 ? -8.435 -1.083 -14.927 1.00 96.75 201 CYS A N 1
ATOM 1612 C CA . CYS A 1 201 ? -8.174 0.347 -14.772 1.00 96.75 201 CYS A CA 1
ATOM 1613 C C . CYS A 1 201 ? -7.089 0.627 -13.723 1.00 96.75 201 CYS A C 1
ATOM 1615 O O . CYS A 1 201 ? -6.158 1.393 -13.978 1.00 96.75 201 CYS A O 1
ATOM 1617 N N . LEU A 1 202 ? -7.172 -0.007 -12.552 1.00 97.25 202 LEU A N 1
ATOM 1618 C CA . LEU A 1 202 ? -6.215 0.220 -11.471 1.00 97.25 202 LEU A CA 1
ATOM 1619 C C . LEU A 1 202 ? -4.857 -0.458 -11.692 1.00 97.25 202 LEU A C 1
ATOM 1621 O O . LEU A 1 202 ? -3.920 -0.109 -10.979 1.00 97.25 202 LEU A O 1
ATOM 1625 N N . ALA A 1 203 ? -4.735 -1.372 -12.659 1.00 97.19 203 ALA A N 1
ATOM 1626 C CA . ALA A 1 203 ? -3.476 -2.011 -13.047 1.00 97.19 203 ALA A CA 1
ATOM 1627 C C . ALA A 1 203 ? -2.654 -1.200 -14.071 1.00 97.19 203 ALA A C 1
ATOM 1629 O O . ALA A 1 203 ? -1.489 -1.518 -14.309 1.00 97.19 203 ALA A O 1
ATOM 1630 N N . LEU A 1 204 ? -3.231 -0.163 -14.690 1.00 98.12 204 LEU A N 1
ATOM 1631 C CA . LEU A 1 204 ? -2.527 0.648 -15.688 1.00 98.12 204 LEU A CA 1
ATOM 1632 C C . LEU A 1 204 ? -1.421 1.504 -15.063 1.00 98.12 204 LEU A C 1
ATOM 1634 O O . LEU A 1 204 ? -1.575 2.060 -13.974 1.00 98.12 204 LEU A O 1
ATOM 1638 N N . ALA A 1 205 ? -0.338 1.719 -15.814 1.00 97.62 205 ALA A N 1
ATOM 1639 C CA . ALA A 1 205 ? 0.724 2.649 -15.430 1.00 97.62 205 ALA A CA 1
ATOM 1640 C C . ALA A 1 205 ? 0.226 4.108 -15.351 1.00 97.62 205 ALA A C 1
ATOM 1642 O O . ALA A 1 205 ? 0.792 4.933 -14.636 1.00 97.62 205 ALA A O 1
ATOM 1643 N N . THR A 1 206 ? -0.860 4.432 -16.057 1.00 97.06 206 THR A N 1
ATOM 1644 C CA . THR A 1 206 ? -1.531 5.742 -16.031 1.00 97.06 206 THR A CA 1
ATOM 1645 C C . THR A 1 206 ? -2.367 5.986 -14.773 1.00 97.06 206 THR A C 1
ATOM 1647 O O . THR A 1 206 ? -2.718 7.135 -14.484 1.00 97.06 206 THR A O 1
ATOM 1650 N N . SER A 1 207 ? -2.624 4.951 -13.971 1.00 97.38 207 SER A N 1
ATOM 1651 C CA . SER A 1 207 ? -3.300 5.062 -12.677 1.00 97.38 207 SER A CA 1
ATOM 1652 C C . SER A 1 207 ? -2.321 5.507 -11.594 1.00 97.38 207 SER A C 1
ATOM 1654 O O . SER A 1 207 ? -1.817 4.709 -10.810 1.00 97.38 207 SER A O 1
ATOM 1656 N N . VAL A 1 208 ? -2.030 6.810 -11.572 1.00 95.56 208 VAL A N 1
ATOM 1657 C CA . VAL A 1 208 ? -1.056 7.409 -10.654 1.00 95.56 208 VAL A CA 1
ATOM 1658 C C . VAL A 1 208 ? -1.746 8.000 -9.428 1.00 95.56 208 VAL A C 1
ATOM 1660 O O . VAL A 1 208 ? -2.574 8.908 -9.524 1.00 95.56 208 VAL A O 1
ATOM 1663 N N . PHE A 1 209 ? -1.346 7.527 -8.258 1.00 94.38 209 PHE A N 1
ATOM 1664 C CA . PHE A 1 209 ? -1.777 8.012 -6.957 1.00 94.38 209 PHE A CA 1
ATOM 1665 C C . PHE A 1 209 ? -0.630 8.724 -6.246 1.00 94.38 209 PHE A C 1
ATOM 1667 O O . PHE A 1 209 ? 0.538 8.615 -6.619 1.00 94.38 209 PHE A O 1
ATOM 1674 N N . ALA A 1 210 ? -0.967 9.475 -5.210 1.00 90.75 210 ALA A N 1
ATOM 1675 C CA . ALA A 1 210 ? -0.004 10.080 -4.316 1.00 90.75 210 ALA A CA 1
ATOM 1676 C C . ALA A 1 210 ? -0.359 9.768 -2.867 1.00 90.75 210 ALA A C 1
ATOM 1678 O O . ALA A 1 210 ? -1.535 9.715 -2.495 1.00 90.75 210 ALA A O 1
ATOM 1679 N N . TYR A 1 211 ? 0.681 9.612 -2.054 1.00 87.81 211 TYR A N 1
ATOM 1680 C CA . TYR A 1 211 ? 0.571 9.549 -0.607 1.00 87.81 211 TYR A CA 1
ATOM 1681 C C . TYR A 1 211 ? 1.150 10.815 0.021 1.00 87.81 211 TYR A C 1
ATOM 1683 O O . TYR A 1 211 ? 2.304 11.169 -0.236 1.00 87.81 211 TYR A O 1
ATOM 1691 N N . ARG A 1 212 ? 0.343 11.510 0.833 1.00 79.19 212 ARG A N 1
ATOM 1692 C CA . ARG A 1 212 ? 0.751 12.747 1.516 1.00 79.19 212 ARG A CA 1
ATOM 1693 C C . ARG A 1 212 ? 1.213 12.455 2.938 1.00 79.19 212 ARG A C 1
ATOM 1695 O O . ARG A 1 212 ? 0.399 12.118 3.797 1.00 79.19 212 ARG A O 1
ATOM 1702 N N . THR A 1 213 ? 2.490 12.707 3.211 1.00 70.69 213 THR A N 1
ATOM 1703 C CA . THR A 1 213 ? 3.019 12.845 4.578 1.00 70.69 213 THR A CA 1
ATOM 1704 C C . THR A 1 213 ? 3.576 14.239 4.810 1.00 70.69 213 THR A C 1
ATOM 1706 O O . THR A 1 213 ? 3.585 15.083 3.912 1.00 70.69 213 THR A O 1
ATOM 1709 N N . SER A 1 214 ? 4.014 14.494 6.042 1.00 56.84 214 SER A N 1
ATOM 1710 C CA . SER A 1 214 ? 4.672 15.717 6.501 1.00 56.84 214 SER A CA 1
ATOM 1711 C C . SER A 1 214 ? 5.963 16.022 5.718 1.00 56.84 214 SER A C 1
ATOM 1713 O O . SER A 1 214 ? 7.060 15.857 6.239 1.00 56.84 214 SER A O 1
ATOM 1715 N N . GLY A 1 215 ? 5.841 16.481 4.469 1.00 57.66 215 GLY A N 1
ATOM 1716 C CA . GLY A 1 215 ? 6.928 17.076 3.683 1.00 57.66 215 GLY A CA 1
ATOM 1717 C C . GLY A 1 215 ? 7.278 16.388 2.362 1.00 57.66 215 GLY A C 1
ATOM 1718 O O . GLY A 1 215 ? 7.965 17.005 1.554 1.00 57.66 215 GLY A O 1
ATOM 1719 N N . VAL A 1 216 ? 6.795 15.169 2.093 1.00 63.03 216 VAL A N 1
ATOM 1720 C CA . VAL A 1 216 ? 7.078 14.455 0.835 1.00 63.03 216 VAL A CA 1
ATOM 1721 C C . VAL A 1 216 ? 5.787 13.869 0.274 1.00 63.03 216 VAL A C 1
ATOM 1723 O O . VAL A 1 216 ? 4.990 13.281 1.002 1.00 63.03 216 VAL A O 1
ATOM 1726 N N . ASN A 1 217 ? 5.578 14.045 -1.030 1.00 75.50 217 ASN A N 1
ATOM 1727 C CA . ASN A 1 217 ? 4.553 13.307 -1.756 1.00 75.50 217 ASN A CA 1
ATOM 1728 C C . ASN A 1 217 ? 5.249 12.163 -2.484 1.00 75.50 217 ASN A C 1
ATOM 1730 O O . ASN A 1 217 ? 6.131 12.403 -3.310 1.00 75.50 217 ASN A O 1
ATOM 1734 N N . LEU A 1 218 ? 4.855 10.939 -2.1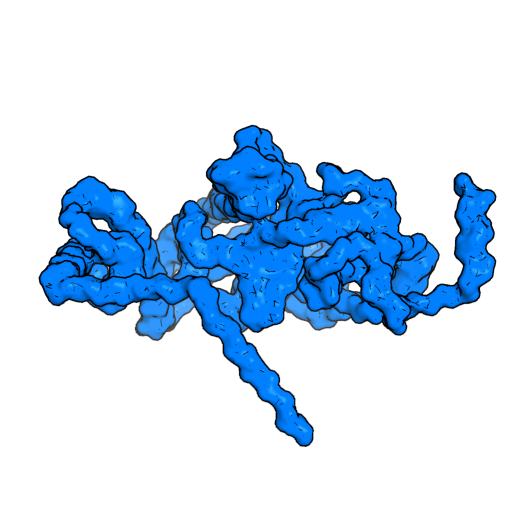61 1.00 87.62 218 LEU A N 1
ATOM 1735 C CA . LEU A 1 218 ? 5.312 9.756 -2.871 1.00 87.62 218 LEU A CA 1
ATOM 1736 C C . LEU A 1 218 ? 4.313 9.443 -3.983 1.00 87.62 218 LEU A C 1
ATOM 1738 O O . LEU A 1 218 ? 3.121 9.317 -3.702 1.00 87.62 218 LEU A O 1
ATOM 1742 N N . ALA A 1 219 ? 4.791 9.338 -5.223 1.00 91.50 219 ALA A N 1
ATOM 1743 C CA . ALA A 1 219 ? 3.984 8.845 -6.332 1.00 91.50 219 ALA A CA 1
ATOM 1744 C C . ALA A 1 219 ? 3.888 7.313 -6.258 1.00 91.50 219 ALA A C 1
ATOM 1746 O O . ALA A 1 219 ? 4.897 6.641 -6.058 1.00 91.50 219 ALA A O 1
ATOM 1747 N N . LEU A 1 220 ? 2.676 6.789 -6.412 1.00 94.00 220 LEU A N 1
ATOM 1748 C CA . LEU A 1 220 ? 2.334 5.369 -6.339 1.00 94.00 220 LEU A CA 1
ATOM 1749 C C . LEU A 1 220 ? 1.645 4.988 -7.649 1.00 94.00 220 LEU A C 1
ATOM 1751 O O . LEU A 1 220 ? 0.633 5.592 -8.005 1.00 94.00 220 LEU A O 1
ATOM 1755 N N . ILE A 1 221 ? 2.218 4.055 -8.400 1.00 95.12 221 ILE A N 1
ATOM 1756 C CA . ILE A 1 221 ? 1.803 3.738 -9.765 1.00 95.12 221 ILE A CA 1
ATOM 1757 C C . ILE A 1 221 ? 1.028 2.428 -9.741 1.00 95.12 221 ILE A C 1
ATOM 1759 O O . ILE A 1 221 ? 1.605 1.383 -9.458 1.00 95.12 221 ILE A O 1
ATOM 1763 N N . SER A 1 222 ? -0.261 2.487 -10.079 1.00 95.88 222 SER A N 1
ATOM 1764 C CA . SER A 1 222 ? -1.253 1.411 -9.943 1.00 95.88 222 SER A CA 1
ATOM 1765 C C . SER A 1 222 ? -1.716 1.144 -8.501 1.00 95.88 222 SER A C 1
ATOM 1767 O O . SER A 1 222 ? -1.214 1.709 -7.526 1.00 95.88 222 SER A O 1
ATOM 1769 N N . TYR A 1 223 ? -2.711 0.266 -8.366 1.00 95.12 223 TYR A N 1
ATOM 1770 C CA . TYR A 1 223 ? -3.154 -0.256 -7.074 1.00 95.12 223 TYR A CA 1
ATOM 1771 C C . TYR A 1 223 ? -2.069 -1.064 -6.351 1.00 95.12 223 TYR A C 1
ATOM 1773 O O . TYR A 1 223 ? -2.013 -1.017 -5.122 1.00 95.12 223 TYR A O 1
ATOM 1781 N N . GLU A 1 224 ? -1.204 -1.778 -7.076 1.00 93.62 224 GLU A N 1
ATOM 1782 C CA . GLU A 1 224 ? -0.169 -2.615 -6.456 1.00 93.62 224 GLU A CA 1
ATOM 1783 C C . GLU A 1 224 ? 0.803 -1.775 -5.625 1.00 93.62 224 GLU A C 1
ATOM 1785 O O . GLU A 1 224 ? 1.068 -2.122 -4.474 1.00 93.62 224 GLU A O 1
ATOM 1790 N N . ASP A 1 225 ? 1.233 -0.619 -6.139 1.00 93.62 225 ASP A N 1
ATOM 1791 C CA . ASP A 1 225 ? 2.068 0.322 -5.388 1.00 93.62 225 ASP A CA 1
ATOM 1792 C C . ASP A 1 225 ? 1.325 0.873 -4.160 1.00 93.62 225 ASP A C 1
ATOM 1794 O O . ASP A 1 225 ? 1.917 1.027 -3.093 1.00 93.62 225 ASP A O 1
ATOM 1798 N N . VAL A 1 226 ? 0.018 1.144 -4.257 1.00 93.19 226 VAL A N 1
ATOM 1799 C CA . VAL A 1 226 ? -0.775 1.598 -3.100 1.00 93.19 226 VAL A CA 1
ATOM 1800 C C . VAL A 1 226 ? -0.834 0.524 -2.013 1.00 93.19 226 VAL A C 1
ATOM 1802 O O . VAL A 1 226 ? -0.627 0.836 -0.838 1.00 93.19 226 VAL A O 1
ATOM 1805 N N . ALA A 1 227 ? -1.088 -0.729 -2.390 1.00 92.56 227 ALA A N 1
ATOM 1806 C CA . ALA A 1 227 ? -1.136 -1.852 -1.459 1.00 92.56 227 ALA A CA 1
ATOM 1807 C C . ALA A 1 227 ? 0.236 -2.108 -0.812 1.00 92.56 227 ALA A C 1
ATOM 1809 O O . ALA A 1 227 ? 0.332 -2.171 0.416 1.00 92.56 227 ALA A O 1
ATOM 1810 N N . ALA A 1 228 ? 1.300 -2.152 -1.617 1.00 91.25 228 ALA A N 1
ATOM 1811 C CA . ALA A 1 228 ? 2.670 -2.340 -1.148 1.00 91.25 228 ALA A CA 1
ATOM 1812 C C . ALA A 1 228 ? 3.120 -1.212 -0.209 1.00 91.25 228 ALA A C 1
ATOM 1814 O O . ALA A 1 228 ? 3.714 -1.456 0.845 1.00 91.25 228 ALA A O 1
ATOM 1815 N N . HIS A 1 229 ? 2.787 0.034 -0.548 1.00 90.88 229 HIS A N 1
ATOM 1816 C CA . HIS A 1 229 ? 3.074 1.175 0.306 1.00 90.88 229 HIS A CA 1
ATOM 1817 C C . HIS A 1 229 ? 2.300 1.104 1.627 1.00 90.88 229 HIS A C 1
ATOM 1819 O O . HIS A 1 229 ? 2.868 1.362 2.689 1.00 90.88 229 HIS A O 1
ATOM 1825 N N . LEU A 1 230 ? 1.020 0.721 1.599 1.00 89.56 230 LEU A N 1
ATOM 1826 C CA . LEU A 1 230 ? 0.234 0.541 2.818 1.00 89.56 230 LEU A CA 1
ATOM 1827 C C . LEU A 1 230 ? 0.853 -0.528 3.732 1.00 89.56 230 LEU A C 1
ATOM 1829 O O . LEU A 1 230 ? 1.000 -0.278 4.931 1.00 89.56 230 LEU A O 1
ATOM 1833 N N . ALA A 1 231 ? 1.273 -1.669 3.177 1.00 89.56 231 ALA A N 1
ATOM 1834 C CA . ALA A 1 231 ? 1.981 -2.713 3.916 1.00 89.56 231 ALA A CA 1
ATOM 1835 C C . ALA A 1 231 ? 3.270 -2.173 4.565 1.00 89.56 231 ALA A C 1
ATOM 1837 O O . ALA A 1 231 ? 3.487 -2.365 5.764 1.00 89.56 231 ALA A O 1
ATOM 1838 N N . TRP A 1 232 ? 4.070 -1.413 3.809 1.00 89.06 232 TRP A N 1
ATOM 1839 C CA . TRP A 1 232 ? 5.303 -0.790 4.294 1.00 89.06 232 TRP A CA 1
ATOM 1840 C C . TRP A 1 232 ? 5.071 0.240 5.406 1.00 89.06 232 TRP A C 1
ATOM 1842 O O . TRP A 1 232 ? 5.771 0.233 6.416 1.00 89.06 232 TRP A O 1
ATOM 1852 N N . THR A 1 233 ? 4.072 1.119 5.278 1.00 84.81 233 THR A N 1
ATOM 1853 C CA . THR A 1 233 ? 3.810 2.140 6.313 1.00 84.81 233 THR A CA 1
ATOM 1854 C C . THR A 1 233 ? 3.490 1.541 7.679 1.00 84.81 233 THR A C 1
ATOM 1856 O O . THR A 1 233 ? 3.777 2.160 8.704 1.00 84.81 233 THR A O 1
ATOM 1859 N N . GLY A 1 234 ? 2.939 0.327 7.709 1.00 83.12 234 GLY A N 1
ATOM 1860 C CA . GLY A 1 234 ? 2.651 -0.379 8.949 1.00 83.12 234 GLY A CA 1
ATOM 1861 C C . GLY A 1 234 ? 3.869 -0.953 9.665 1.00 83.12 234 GLY A C 1
ATOM 1862 O O . GLY A 1 234 ? 3.738 -1.327 10.828 1.00 83.12 234 GLY A O 1
ATOM 1863 N N . THR A 1 235 ? 5.037 -1.011 9.019 1.00 82.19 235 THR A N 1
ATOM 1864 C CA . THR A 1 235 ? 6.285 -1.468 9.655 1.00 82.19 235 THR A CA 1
ATOM 1865 C C . THR A 1 235 ? 7.120 -0.334 10.232 1.00 82.19 235 THR A C 1
ATOM 1867 O O . THR A 1 235 ? 8.078 -0.582 10.960 1.00 82.19 235 THR A O 1
ATOM 1870 N N . GLN A 1 236 ? 6.766 0.919 9.943 1.00 83.38 236 GLN A N 1
ATOM 1871 C CA . GLN A 1 236 ? 7.560 2.063 10.369 1.00 83.38 236 GLN A CA 1
ATOM 1872 C C . GLN A 1 236 ? 7.402 2.343 11.878 1.00 83.38 236 GLN A C 1
ATOM 1874 O O . GLN A 1 236 ? 6.294 2.245 12.412 1.00 83.38 236 GLN A O 1
ATOM 1879 N N . PRO A 1 237 ? 8.469 2.774 12.585 1.00 68.38 237 PRO A N 1
ATOM 1880 C CA . PRO A 1 237 ? 8.392 3.133 14.007 1.00 68.38 237 PRO A CA 1
ATOM 1881 C C . PRO A 1 237 ? 7.413 4.278 14.300 1.00 68.38 237 PRO A C 1
ATOM 1883 O O . PRO A 1 237 ? 6.821 4.337 15.372 1.00 68.38 237 PRO A O 1
ATOM 1886 N N . GLN A 1 238 ? 7.230 5.179 13.329 1.00 69.06 238 GLN A N 1
ATOM 1887 C CA . GLN A 1 238 ? 6.247 6.269 13.359 1.00 69.06 238 GLN A CA 1
ATOM 1888 C C . GLN A 1 238 ? 4.940 5.878 12.653 1.00 69.06 238 GLN A C 1
ATOM 1890 O O . GLN A 1 238 ? 4.251 6.738 12.104 1.00 69.06 238 GLN A O 1
ATOM 1895 N N . SER A 1 239 ? 4.634 4.579 12.593 1.00 72.75 239 SER A N 1
ATOM 1896 C CA . SER A 1 239 ? 3.399 4.094 11.987 1.00 72.75 239 SER A CA 1
ATOM 1897 C C . SER A 1 239 ? 2.185 4.751 12.632 1.00 72.75 239 SER A C 1
ATOM 1899 O O . SER A 1 239 ? 2.200 5.210 13.779 1.00 72.75 239 SER A O 1
ATOM 1901 N N . HIS A 1 240 ? 1.119 4.831 11.845 1.00 83.81 240 HIS A N 1
ATOM 1902 C CA . HIS A 1 240 ? -0.105 5.462 12.293 1.00 83.81 240 HIS A CA 1
ATOM 1903 C C . HIS A 1 240 ? -0.702 4.748 13.511 1.00 83.81 240 HIS A C 1
ATOM 1905 O O . HIS A 1 240 ? -0.589 3.530 13.656 1.00 83.81 240 HIS A O 1
ATOM 1911 N N . GLY A 1 241 ? -1.375 5.509 14.373 1.00 89.25 241 GLY A N 1
ATOM 1912 C CA . GLY A 1 241 ? -2.112 4.958 15.507 1.00 89.25 241 GLY A CA 1
ATOM 1913 C C . GLY A 1 241 ? -3.305 4.099 15.076 1.00 89.25 241 GLY A C 1
ATOM 1914 O O . GLY A 1 241 ? -3.721 4.093 13.915 1.00 89.25 241 GLY A O 1
ATOM 1915 N N . ILE A 1 242 ? -3.904 3.384 16.033 1.00 91.19 242 ILE A N 1
ATOM 1916 C CA . ILE A 1 242 ? -5.097 2.564 15.770 1.00 91.19 242 ILE A CA 1
ATOM 1917 C C . ILE A 1 242 ? -6.264 3.390 15.203 1.00 91.19 242 ILE A C 1
ATOM 1919 O O . ILE A 1 242 ? -7.065 2.878 14.428 1.00 91.19 242 ILE A O 1
ATOM 1923 N N . ASP A 1 243 ? -6.343 4.685 15.514 1.00 89.06 243 ASP A N 1
ATOM 1924 C CA . ASP A 1 243 ? -7.379 5.578 15.002 1.00 89.06 243 ASP A CA 1
ATOM 1925 C C . ASP A 1 243 ? -7.325 5.783 13.490 1.00 89.06 243 ASP A C 1
ATOM 1927 O O . ASP A 1 243 ? -8.374 5.912 12.855 1.00 89.06 243 ASP A O 1
ATOM 1931 N N . PHE A 1 244 ? -6.127 5.786 12.911 1.00 87.38 244 PHE A N 1
ATOM 1932 C CA . PHE A 1 244 ? -5.944 5.816 11.466 1.00 87.38 244 PHE A CA 1
ATOM 1933 C C . PHE A 1 244 ? -6.464 4.531 10.823 1.00 87.38 244 PHE A C 1
ATOM 1935 O O . PHE A 1 244 ? -7.250 4.587 9.879 1.00 87.38 244 PHE A O 1
ATOM 1942 N N . TYR A 1 245 ? -6.083 3.371 11.363 1.00 89.50 245 TYR A N 1
ATOM 1943 C CA . TYR A 1 245 ? -6.494 2.083 10.810 1.00 89.50 245 TYR A CA 1
ATOM 1944 C C . TYR A 1 245 ? -7.989 1.816 10.985 1.00 89.50 245 TYR A C 1
ATOM 1946 O O . TYR A 1 245 ? -8.622 1.310 10.064 1.00 89.50 245 TYR A O 1
ATOM 1954 N N . ILE A 1 246 ? -8.585 2.219 12.112 1.00 89.12 246 ILE A N 1
ATOM 1955 C CA . ILE A 1 246 ? -10.041 2.170 12.306 1.00 89.12 246 ILE A CA 1
ATOM 1956 C C . ILE A 1 246 ? -10.739 3.044 11.269 1.00 89.12 246 ILE A C 1
ATOM 1958 O O . ILE A 1 246 ? -11.703 2.604 10.648 1.00 89.12 246 ILE A O 1
ATOM 1962 N N . GLN A 1 247 ? -10.241 4.259 11.023 1.00 83.69 247 GLN A N 1
ATOM 1963 C CA . GLN A 1 247 ? -10.801 5.105 9.971 1.00 83.69 247 GLN A CA 1
ATOM 1964 C C . GLN A 1 247 ? -10.696 4.432 8.597 1.00 83.69 247 GLN A C 1
ATOM 1966 O O . GLN A 1 247 ? -11.656 4.492 7.831 1.00 83.69 247 GLN A O 1
ATOM 1971 N N . MET A 1 248 ? -9.584 3.758 8.295 1.00 83.19 248 MET A N 1
ATOM 1972 C CA . MET A 1 248 ? -9.429 3.003 7.048 1.00 83.19 248 MET A CA 1
ATOM 1973 C C . MET A 1 248 ? -10.381 1.806 6.938 1.00 83.19 248 MET A C 1
ATOM 1975 O O . MET A 1 248 ? -10.948 1.591 5.871 1.00 83.19 248 MET A O 1
ATOM 1979 N N . ALA A 1 249 ? -10.571 1.040 8.013 1.00 84.62 249 ALA A N 1
ATOM 1980 C CA . ALA A 1 249 ? -11.416 -0.154 8.013 1.00 84.62 249 ALA A CA 1
ATOM 1981 C C . ALA A 1 249 ? -12.921 0.180 7.997 1.00 84.62 249 ALA A C 1
ATOM 1983 O O . ALA A 1 249 ? -13.693 -0.451 7.269 1.00 84.62 249 ALA A O 1
ATOM 1984 N N . ASP A 1 250 ? -13.339 1.180 8.783 1.00 79.62 250 ASP A N 1
ATOM 1985 C CA . ASP A 1 250 ? -14.753 1.478 9.037 1.00 79.62 250 ASP A CA 1
ATOM 1986 C C . ASP A 1 250 ? -15.331 2.550 8.106 1.00 79.62 250 ASP A C 1
ATOM 1988 O O . ASP A 1 250 ? -16.535 2.546 7.825 1.00 79.62 250 ASP A O 1
ATOM 1992 N N . THR A 1 251 ? -14.531 3.520 7.641 1.00 63.25 251 THR A N 1
ATOM 1993 C CA . THR A 1 251 ? -15.121 4.656 6.923 1.00 63.25 251 THR A CA 1
ATOM 1994 C C . THR A 1 251 ? -15.383 4.328 5.458 1.00 63.25 251 THR A C 1
ATOM 1996 O O . THR A 1 251 ? -14.478 4.186 4.644 1.00 63.25 251 THR A O 1
ATOM 1999 N N . GLN A 1 252 ? -16.670 4.316 5.098 1.00 54.16 252 GLN A N 1
ATOM 2000 C CA . GLN A 1 252 ? -17.176 4.346 3.719 1.00 54.16 252 GLN A CA 1
ATOM 2001 C C . GLN A 1 252 ? -16.892 5.709 3.037 1.00 54.16 252 GLN A C 1
ATOM 2003 O O . GLN A 1 252 ? -17.798 6.374 2.537 1.00 54.16 252 GLN A O 1
ATOM 2008 N N . GLY A 1 253 ? -15.644 6.190 3.074 1.00 45.62 253 GLY A N 1
ATOM 2009 C CA . GLY A 1 253 ? -15.187 7.324 2.264 1.00 45.62 253 GLY A CA 1
ATOM 2010 C C . GLY A 1 253 ? -15.668 8.727 2.665 1.00 45.62 253 GLY A C 1
ATOM 2011 O O . GLY A 1 253 ? -15.659 9.610 1.813 1.00 45.62 253 GLY A O 1
ATOM 2012 N N . LYS A 1 254 ? -16.077 8.975 3.921 1.00 48.31 254 LYS A N 1
ATOM 2013 C CA . LYS A 1 254 ? -16.495 10.325 4.382 1.00 48.31 254 LYS A CA 1
ATOM 2014 C C . LYS A 1 254 ? -15.509 11.053 5.304 1.00 48.31 254 LYS A C 1
ATOM 2016 O O . LYS A 1 254 ? -15.760 12.203 5.648 1.00 48.31 254 LYS A O 1
ATOM 2021 N N . SER A 1 255 ? -14.419 10.413 5.728 1.00 50.66 255 SER A N 1
ATOM 2022 C CA . SER A 1 255 ? -13.493 10.983 6.717 1.00 50.66 255 SER A CA 1
ATOM 2023 C C . SER A 1 255 ? -12.137 11.384 6.120 1.00 50.66 255 SER A C 1
ATOM 2025 O O . SER A 1 255 ? -11.858 11.148 4.944 1.00 50.66 255 SER A O 1
ATOM 2027 N N . ARG A 1 256 ? -11.296 11.987 6.973 1.00 49.16 256 ARG A N 1
ATOM 2028 C CA . ARG A 1 256 ? -9.923 12.490 6.768 1.00 49.16 256 ARG A CA 1
ATOM 2029 C C . ARG A 1 256 ? -9.021 11.605 5.888 1.00 49.16 256 ARG A C 1
ATOM 2031 O O . ARG A 1 256 ? -8.093 12.130 5.283 1.00 49.16 256 ARG A O 1
ATOM 2038 N N . TRP A 1 257 ? -9.318 10.311 5.764 1.00 52.81 257 TRP A N 1
ATOM 2039 C CA . TRP A 1 257 ? -8.640 9.348 4.892 1.00 52.81 257 TRP A CA 1
ATOM 2040 C C . TRP A 1 257 ? -8.557 9.750 3.409 1.00 52.81 257 TRP A C 1
ATOM 2042 O O . TRP A 1 257 ? -7.555 9.457 2.762 1.00 52.81 257 TRP A O 1
ATOM 2052 N N . VAL A 1 258 ? -9.540 10.500 2.885 1.00 50.00 258 VAL A N 1
ATOM 2053 C CA . VAL A 1 258 ? -9.488 11.054 1.511 1.00 50.00 258 VAL A CA 1
ATOM 2054 C C . VAL A 1 258 ? -8.205 11.860 1.257 1.00 50.00 258 VAL A C 1
ATOM 2056 O O . VAL A 1 258 ? -7.746 11.960 0.126 1.00 50.00 258 VAL A O 1
ATOM 2059 N N . SER A 1 259 ? -7.610 12.426 2.311 1.00 60.16 259 SER A N 1
ATOM 2060 C CA . SER A 1 259 ? -6.384 13.218 2.201 1.00 60.16 259 SER A CA 1
ATOM 2061 C C . SER A 1 259 ? -5.097 12.396 2.113 1.00 60.16 259 SER A C 1
ATOM 2063 O O . SER A 1 259 ? -4.062 12.954 1.752 1.00 60.16 259 SER A O 1
ATOM 2065 N N . THR A 1 260 ? -5.139 11.104 2.450 1.00 79.44 260 THR A N 1
ATOM 2066 C CA . THR A 1 260 ? -3.932 10.290 2.613 1.00 79.44 260 THR A CA 1
ATOM 2067 C C . THR A 1 260 ? -3.489 9.661 1.299 1.00 79.44 260 THR A C 1
ATOM 2069 O O . THR A 1 260 ? -2.343 9.864 0.913 1.00 79.44 260 THR A O 1
ATOM 2072 N N . TYR A 1 261 ? -4.391 8.952 0.613 1.00 87.88 261 TYR A N 1
ATOM 2073 C CA . TYR A 1 261 ? -4.176 8.405 -0.729 1.00 87.88 261 TYR A CA 1
ATOM 2074 C C . TYR A 1 261 ? -5.158 9.066 -1.686 1.00 87.88 261 TYR A C 1
ATOM 2076 O O . TYR A 1 261 ? -6.372 8.969 -1.495 1.00 87.88 261 TYR A O 1
ATOM 2084 N N . TYR A 1 262 ? -4.642 9.743 -2.703 1.00 90.00 262 TYR A N 1
ATOM 2085 C CA . TYR A 1 262 ? -5.466 10.455 -3.673 1.00 90.00 262 TYR A CA 1
ATOM 2086 C C . TYR A 1 262 ? -4.898 10.317 -5.076 1.00 90.00 262 TYR A C 1
ATOM 2088 O O . TYR A 1 262 ? -3.705 10.084 -5.267 1.00 90.00 262 TYR A O 1
ATOM 2096 N N . TYR A 1 263 ? -5.769 10.452 -6.065 1.00 93.06 263 TYR A N 1
ATOM 2097 C CA . TYR A 1 263 ? -5.380 10.442 -7.461 1.00 93.06 263 TYR A CA 1
ATOM 2098 C C . TYR A 1 263 ? -4.533 11.669 -7.791 1.00 93.06 263 TYR A C 1
ATOM 2100 O O . TYR A 1 263 ? -4.912 12.812 -7.528 1.00 93.06 263 TYR A O 1
ATOM 2108 N N . LEU A 1 264 ? -3.366 11.438 -8.381 1.00 91.06 264 LEU A N 1
ATOM 2109 C CA . LEU A 1 264 ? -2.465 12.511 -8.749 1.00 91.06 264 LEU A CA 1
ATOM 2110 C C . LEU A 1 264 ? -2.816 13.008 -10.152 1.00 91.06 264 LEU A C 1
ATOM 2112 O O . LEU A 1 264 ? -2.364 12.449 -11.144 1.00 91.06 264 LEU A O 1
ATOM 2116 N N . ARG A 1 265 ? -3.574 14.105 -10.243 1.00 89.94 265 ARG A N 1
ATOM 2117 C CA . ARG A 1 265 ? -4.088 14.637 -11.520 1.00 89.94 265 ARG A CA 1
ATOM 2118 C C . ARG A 1 265 ? -3.025 14.886 -12.604 1.00 89.94 265 ARG A C 1
ATOM 2120 O O . ARG A 1 265 ? -3.333 14.754 -13.783 1.00 89.94 265 ARG A O 1
ATOM 2127 N N . SER A 1 266 ? -1.800 15.266 -12.233 1.00 89.50 266 SER A N 1
ATOM 2128 C CA . SER A 1 266 ? -0.689 15.457 -13.183 1.00 89.50 266 SER A CA 1
ATOM 2129 C C . SER A 1 266 ? 0.068 14.168 -13.517 1.00 89.50 266 SER A C 1
ATOM 2131 O O . SER A 1 266 ? 0.767 14.119 -14.521 1.00 89.50 266 SER A O 1
ATOM 2133 N N . GLY A 1 267 ? -0.076 13.113 -12.716 1.00 92.56 267 GLY A N 1
ATOM 2134 C CA . GLY A 1 267 ? 0.639 11.850 -12.888 1.00 92.56 267 GLY A CA 1
ATOM 2135 C C . GLY A 1 267 ? 0.397 11.174 -14.245 1.00 92.56 267 GLY A C 1
ATOM 2136 O O . GLY A 1 267 ? 1.379 10.836 -14.908 1.00 92.56 267 GLY A O 1
ATOM 2137 N N . PRO A 1 268 ? -0.861 11.032 -14.716 1.00 94.50 268 PRO A N 1
ATOM 2138 C CA . PRO A 1 268 ? -1.168 10.410 -16.002 1.00 94.50 268 PRO A CA 1
ATOM 2139 C C . PRO A 1 268 ? -0.478 11.078 -17.190 1.00 94.50 268 PRO A C 1
ATOM 2141 O O . PRO A 1 268 ? -0.015 10.381 -18.087 1.00 94.50 268 PRO A O 1
ATOM 2144 N N . SER A 1 269 ? -0.366 12.411 -17.220 1.00 93.56 269 SER A N 1
ATOM 2145 C CA . SER A 1 269 ? 0.331 13.086 -18.322 1.00 93.56 269 SER A CA 1
ATOM 2146 C C . SER A 1 269 ? 1.838 12.838 -18.264 1.00 93.56 269 SER A C 1
ATOM 2148 O O . SER A 1 269 ? 2.457 12.639 -19.309 1.00 93.56 269 SER A O 1
ATOM 2150 N N . THR A 1 270 ? 2.423 12.791 -17.061 1.00 94.06 270 THR A N 1
ATOM 2151 C CA . THR A 1 270 ? 3.844 12.475 -16.852 1.00 94.06 270 THR A CA 1
ATOM 2152 C C . THR A 1 270 ? 4.182 11.078 -17.351 1.00 94.06 270 THR A C 1
ATOM 2154 O O . THR A 1 270 ? 5.070 10.929 -18.187 1.00 94.06 270 THR A O 1
ATOM 2157 N N . ILE A 1 271 ? 3.447 10.062 -16.898 1.00 96.19 271 ILE A N 1
ATOM 2158 C CA . ILE A 1 271 ? 3.683 8.677 -17.319 1.00 96.19 271 ILE A CA 1
ATOM 2159 C C . ILE A 1 271 ? 3.335 8.468 -18.797 1.00 96.19 271 ILE A C 1
ATOM 2161 O O . ILE A 1 271 ? 4.077 7.791 -19.495 1.00 96.19 271 ILE A O 1
ATOM 2165 N N . THR A 1 272 ? 2.296 9.123 -19.324 1.00 97.00 272 THR A N 1
ATOM 2166 C CA . THR A 1 272 ? 1.973 9.069 -20.761 1.00 97.00 272 THR A CA 1
ATOM 2167 C C . THR A 1 272 ? 3.126 9.584 -21.621 1.00 97.00 272 THR A C 1
ATOM 2169 O O . THR A 1 272 ? 3.400 9.006 -22.669 1.00 97.00 272 THR A O 1
ATOM 2172 N N . SER A 1 273 ? 3.814 10.648 -21.191 1.00 96.00 273 SER A N 1
ATOM 2173 C CA . SER A 1 273 ? 5.001 11.166 -21.886 1.00 96.00 273 SER A CA 1
ATOM 2174 C C . SER A 1 273 ? 6.118 10.111 -21.936 1.00 96.00 273 SER A C 1
ATOM 2176 O O . SER A 1 273 ? 6.642 9.819 -23.009 1.00 96.00 273 SER A O 1
ATOM 2178 N N . LEU A 1 274 ? 6.387 9.436 -20.810 1.00 97.00 274 LEU A N 1
ATOM 2179 C CA . LEU A 1 274 ? 7.369 8.344 -20.729 1.00 97.00 274 LEU A CA 1
ATOM 2180 C C . LEU A 1 274 ? 6.987 7.138 -21.604 1.00 97.00 274 LEU A C 1
ATOM 2182 O O . LEU A 1 274 ? 7.816 6.642 -22.361 1.00 97.00 274 LEU A O 1
ATOM 2186 N N . ILE A 1 275 ? 5.732 6.687 -21.531 1.00 98.06 275 ILE A N 1
ATOM 2187 C CA . ILE A 1 275 ? 5.207 5.547 -22.301 1.00 98.06 275 ILE A CA 1
ATOM 2188 C C . ILE A 1 275 ? 5.317 5.823 -23.806 1.00 98.06 275 ILE A C 1
ATOM 2190 O O . ILE A 1 275 ? 5.802 4.981 -24.563 1.00 98.06 275 ILE A O 1
ATOM 2194 N N . LYS A 1 276 ? 4.935 7.029 -24.245 1.00 96.81 276 LYS A N 1
ATOM 2195 C CA . LYS A 1 276 ? 5.046 7.439 -25.651 1.00 96.81 276 LYS A CA 1
ATOM 2196 C C . LYS A 1 276 ? 6.495 7.530 -26.119 1.00 96.81 276 LYS A C 1
ATOM 2198 O O . LYS A 1 276 ? 6.775 7.130 -27.244 1.00 96.81 276 LYS A O 1
ATOM 2203 N N . ALA A 1 277 ? 7.417 7.981 -25.268 1.00 96.12 277 ALA A N 1
ATOM 2204 C CA . ALA A 1 277 ? 8.847 7.981 -25.584 1.00 96.12 277 ALA A CA 1
ATOM 2205 C C . ALA A 1 277 ? 9.408 6.561 -25.811 1.00 96.12 277 ALA A C 1
ATOM 2207 O O . ALA A 1 277 ? 10.416 6.401 -26.494 1.00 96.12 277 ALA A O 1
ATOM 2208 N N . LEU A 1 278 ? 8.739 5.526 -25.290 1.00 97.19 278 LEU A N 1
ATOM 2209 C CA . LEU A 1 278 ? 9.047 4.114 -25.545 1.00 97.19 278 LEU A CA 1
ATOM 2210 C C . LEU A 1 278 ? 8.253 3.502 -26.705 1.00 97.19 278 LEU A C 1
ATOM 2212 O O . LEU A 1 278 ? 8.406 2.314 -26.974 1.00 97.19 278 LEU A O 1
ATOM 2216 N N . SER A 1 279 ? 7.420 4.285 -27.398 1.00 96.69 279 SER A N 1
ATOM 2217 C CA . SER A 1 279 ? 6.505 3.799 -28.443 1.00 96.69 279 SER A CA 1
ATOM 2218 C C . SER A 1 279 ? 5.526 2.717 -27.958 1.00 96.69 279 SER A C 1
ATOM 2220 O O . SER A 1 279 ? 5.148 1.830 -28.720 1.00 96.69 279 SER A O 1
ATOM 2222 N N . LEU A 1 280 ? 5.112 2.788 -26.691 1.00 97.69 280 LEU A N 1
ATOM 2223 C CA . LEU A 1 280 ? 4.086 1.922 -26.107 1.00 97.69 280 LEU A CA 1
ATOM 2224 C C . LEU A 1 280 ? 2.711 2.614 -26.094 1.00 97.69 280 LEU A C 1
ATOM 2226 O O . LEU A 1 280 ? 2.616 3.832 -26.271 1.00 97.69 280 LEU A O 1
ATOM 2230 N N . ASP A 1 281 ? 1.646 1.844 -25.850 1.00 98.00 281 ASP A N 1
ATOM 2231 C CA . ASP A 1 281 ? 0.271 2.351 -25.740 1.00 98.00 281 ASP A CA 1
ATOM 2232 C C . ASP A 1 281 ? -0.105 2.667 -24.273 1.00 98.00 281 ASP A C 1
ATOM 2234 O O . ASP A 1 281 ? -0.183 1.747 -23.449 1.00 98.00 281 ASP A O 1
ATOM 2238 N N . PRO A 1 282 ? -0.366 3.940 -23.908 1.00 97.31 282 PRO A N 1
ATOM 2239 C CA . PRO A 1 282 ? -0.774 4.324 -22.553 1.00 97.31 282 PRO A CA 1
ATOM 2240 C C . PRO A 1 282 ? -2.063 3.671 -22.048 1.00 97.31 282 PRO A C 1
ATOM 2242 O O . PRO A 1 282 ? -2.247 3.594 -20.833 1.00 97.31 282 PRO A O 1
ATOM 2245 N N . GLU A 1 283 ? -2.938 3.209 -22.943 1.00 96.31 283 GLU A N 1
ATOM 2246 C CA . GLU A 1 283 ? -4.215 2.589 -22.569 1.00 96.31 283 GLU A CA 1
ATOM 2247 C C . GLU A 1 283 ? -4.060 1.127 -22.125 1.00 96.31 283 GLU A C 1
ATOM 2249 O O . GLU A 1 283 ? -4.951 0.579 -21.479 1.00 96.31 283 GLU A O 1
ATOM 2254 N N . THR A 1 284 ? -2.928 0.488 -22.439 1.00 97.38 284 THR A N 1
ATOM 2255 C CA . THR A 1 284 ? -2.681 -0.925 -22.105 1.00 97.38 284 THR A CA 1
ATOM 2256 C C . THR A 1 284 ? -1.420 -1.153 -21.280 1.00 97.38 284 THR A C 1
ATOM 2258 O O . THR A 1 284 ? -1.276 -2.223 -20.692 1.00 97.38 284 THR A O 1
ATOM 2261 N N . THR A 1 285 ? -0.506 -0.179 -21.237 1.00 98.44 285 THR A N 1
ATOM 2262 C CA . THR A 1 285 ? 0.789 -0.317 -20.555 1.00 98.44 285 THR A CA 1
ATOM 2263 C C . THR A 1 285 ? 0.615 -0.411 -19.040 1.00 98.44 285 THR A C 1
ATOM 2265 O O . THR A 1 285 ? -0.023 0.439 -18.407 1.00 98.44 285 THR A O 1
ATOM 2268 N N . ARG A 1 286 ? 1.249 -1.418 -18.443 1.00 97.62 286 ARG A N 1
ATOM 2269 C CA . ARG A 1 286 ? 1.301 -1.674 -17.002 1.00 97.62 286 ARG A CA 1
ATOM 2270 C C . ARG A 1 286 ? 2.670 -1.298 -16.422 1.00 97.62 286 ARG A C 1
ATOM 2272 O O . ARG A 1 286 ? 3.650 -1.220 -17.165 1.00 97.62 286 ARG A O 1
ATOM 2279 N N . PRO A 1 287 ? 2.786 -1.069 -15.100 1.00 96.31 287 PRO A N 1
ATOM 2280 C CA . PRO A 1 287 ? 4.075 -0.779 -14.464 1.00 96.31 287 PRO A CA 1
ATOM 2281 C C . PRO A 1 287 ? 5.158 -1.827 -14.765 1.00 96.31 287 PRO A C 1
ATOM 2283 O O . PRO A 1 287 ? 6.311 -1.465 -14.986 1.00 96.31 287 PRO A O 1
ATOM 2286 N N . GLN A 1 288 ? 4.781 -3.107 -14.841 1.00 94.44 288 GLN A N 1
ATOM 2287 C CA . GLN A 1 288 ? 5.695 -4.221 -15.102 1.00 94.44 288 GLN A CA 1
ATOM 2288 C C . GLN A 1 288 ? 6.313 -4.163 -16.507 1.00 94.44 288 GLN A C 1
ATOM 2290 O O . GLN A 1 288 ? 7.462 -4.571 -16.683 1.00 94.44 288 GLN A O 1
ATOM 2295 N N . ASP A 1 289 ? 5.598 -3.614 -17.494 1.00 96.69 289 ASP A N 1
ATOM 2296 C CA . ASP A 1 289 ? 6.130 -3.418 -18.848 1.00 96.69 289 ASP A CA 1
ATOM 2297 C C . ASP A 1 289 ? 7.279 -2.398 -18.828 1.00 96.69 289 ASP A C 1
ATOM 2299 O O . ASP A 1 289 ? 8.326 -2.594 -19.447 1.00 96.69 289 ASP A O 1
ATOM 2303 N N . LEU A 1 290 ? 7.109 -1.315 -18.061 1.00 96.75 290 LEU A N 1
ATOM 2304 C CA . LEU A 1 290 ? 8.123 -0.271 -17.897 1.00 96.75 290 LEU A CA 1
ATOM 2305 C C . LEU A 1 290 ? 9.316 -0.750 -17.062 1.00 96.75 290 LEU A C 1
ATOM 2307 O O . LEU A 1 290 ? 10.453 -0.371 -17.351 1.00 96.75 290 LEU A O 1
ATOM 2311 N N . ASP A 1 291 ? 9.065 -1.592 -16.058 1.00 93.75 291 ASP A N 1
ATOM 2312 C CA . ASP A 1 291 ? 10.104 -2.229 -15.242 1.00 93.75 291 ASP A CA 1
ATOM 2313 C C . ASP A 1 291 ? 10.967 -3.179 -16.045 1.00 93.75 291 ASP A C 1
ATOM 2315 O O . ASP A 1 291 ? 12.188 -3.120 -15.951 1.00 93.75 291 ASP A O 1
ATOM 2319 N N . SER A 1 292 ? 10.336 -3.999 -16.882 1.00 93.19 292 SER A N 1
ATOM 2320 C CA . SER A 1 292 ? 11.027 -4.992 -17.703 1.00 93.19 292 SER A CA 1
ATOM 2321 C C . SER A 1 292 ? 11.913 -4.344 -18.768 1.00 93.19 292 SER A C 1
ATOM 2323 O O . SER A 1 292 ? 12.965 -4.874 -19.114 1.00 93.19 292 SER A O 1
ATOM 2325 N N . LEU A 1 293 ? 11.512 -3.180 -19.291 1.00 95.69 293 LEU A N 1
ATOM 2326 C CA . LEU A 1 293 ? 12.331 -2.413 -20.231 1.00 95.69 293 LEU A CA 1
ATOM 2327 C C . LEU A 1 293 ? 13.530 -1.728 -19.558 1.00 95.69 293 LEU A C 1
ATOM 2329 O O . LEU A 1 293 ? 14.522 -1.455 -20.235 1.00 95.69 293 LEU A O 1
ATOM 2333 N N . ASP A 1 294 ? 13.407 -1.389 -18.271 1.00 94.31 294 ASP A N 1
ATOM 2334 C CA . ASP A 1 294 ? 14.399 -0.695 -17.437 1.00 94.31 294 ASP A CA 1
ATOM 2335 C C . ASP A 1 294 ? 15.177 0.421 -18.170 1.00 94.31 294 ASP A C 1
ATOM 2337 O O . ASP A 1 294 ? 16.410 0.537 -18.133 1.00 94.31 294 ASP A O 1
ATOM 2341 N N . ARG A 1 295 ? 14.433 1.250 -18.909 1.00 96.75 295 ARG A N 1
ATOM 2342 C CA . ARG A 1 295 ? 14.971 2.342 -19.732 1.00 96.75 295 ARG A CA 1
ATOM 2343 C C . ARG A 1 295 ? 15.397 3.519 -18.868 1.00 96.75 295 ARG A C 1
ATOM 2345 O O . ARG A 1 295 ? 14.821 3.777 -17.809 1.00 96.75 295 ARG A O 1
ATOM 2352 N N . ARG A 1 296 ? 16.401 4.262 -19.335 1.00 96.50 296 ARG A N 1
ATOM 2353 C CA . ARG A 1 296 ? 16.802 5.540 -18.734 1.00 96.50 296 ARG A CA 1
ATOM 2354 C C . ARG A 1 296 ? 16.276 6.703 -19.560 1.00 96.50 296 ARG A C 1
ATOM 2356 O O . ARG A 1 296 ? 16.250 6.636 -20.785 1.00 96.50 296 ARG A O 1
ATOM 2363 N N . PHE A 1 297 ? 15.865 7.763 -18.878 1.00 96.19 297 PHE A N 1
ATOM 2364 C CA . PHE A 1 297 ? 15.219 8.921 -19.487 1.00 96.19 297 PHE A CA 1
ATOM 2365 C C . PHE A 1 297 ? 15.942 10.206 -19.114 1.00 96.19 297 PHE A C 1
ATOM 2367 O O . PHE A 1 297 ? 16.385 10.365 -17.974 1.00 96.19 297 PHE A O 1
ATOM 2374 N N . LEU A 1 298 ? 16.005 11.134 -20.062 1.00 94.50 298 LEU A N 1
ATOM 2375 C CA . LEU A 1 298 ? 16.414 12.516 -19.843 1.00 94.50 298 LEU A CA 1
ATOM 2376 C C . LEU A 1 298 ? 15.179 13.381 -19.602 1.00 94.50 298 LEU A C 1
ATOM 2378 O O . LEU A 1 298 ? 14.161 13.202 -20.262 1.00 94.50 298 LEU A O 1
ATOM 2382 N N . CYS A 1 299 ? 15.277 14.320 -18.663 1.00 92.44 299 CYS A N 1
ATOM 2383 C CA . CYS A 1 299 ? 14.275 15.367 -18.475 1.00 92.44 299 CYS A CA 1
ATOM 2384 C C . CYS A 1 299 ? 14.686 16.601 -19.285 1.00 92.44 299 CYS A C 1
ATOM 2386 O O . CYS A 1 299 ? 15.631 17.295 -18.905 1.00 92.44 299 CYS A O 1
ATOM 2388 N N . GLU A 1 300 ? 13.949 16.911 -20.350 1.00 89.44 300 GLU A N 1
ATOM 2389 C CA . GLU A 1 300 ? 14.228 18.061 -21.229 1.00 89.44 300 GLU A CA 1
ATOM 2390 C C . GLU A 1 300 ? 13.951 19.406 -20.530 1.00 89.44 300 GLU A C 1
ATOM 2392 O O . GLU A 1 300 ? 14.382 20.468 -20.962 1.00 89.44 300 GLU A O 1
ATOM 2397 N N . GLY A 1 301 ? 13.267 19.391 -19.380 1.00 85.56 301 GLY A N 1
ATOM 2398 C CA . GLY A 1 301 ? 13.098 20.572 -18.528 1.00 85.56 301 GLY A CA 1
ATOM 2399 C C . GLY A 1 301 ? 14.349 20.965 -17.727 1.00 85.56 301 GLY A C 1
ATOM 2400 O O . GLY A 1 301 ? 14.381 22.065 -17.159 1.00 85.56 301 GLY A O 1
ATOM 2401 N N . CYS A 1 302 ? 15.358 20.086 -17.669 1.00 85.56 302 CYS A N 1
ATOM 2402 C CA . CYS A 1 302 ? 16.571 20.188 -16.853 1.00 85.56 302 CYS A CA 1
ATOM 2403 C C . CYS A 1 302 ? 17.833 20.451 -17.703 1.00 85.56 302 CYS A C 1
ATOM 2405 O O . CYS A 1 302 ? 18.805 19.700 -17.633 1.00 85.56 302 CYS A O 1
ATOM 2407 N N . ASN A 1 303 ? 17.852 21.558 -18.453 1.00 70.00 303 ASN A N 1
ATOM 2408 C CA . ASN A 1 303 ? 18.883 21.910 -19.455 1.00 70.00 303 ASN A CA 1
ATOM 2409 C C . ASN A 1 303 ? 20.358 21.939 -18.991 1.00 70.00 303 ASN A C 1
ATOM 2411 O O . ASN A 1 303 ? 21.241 22.142 -19.818 1.00 70.00 303 ASN A O 1
ATOM 2415 N N . PHE A 1 304 ? 20.657 21.801 -17.696 1.00 69.44 304 PHE A N 1
ATOM 2416 C CA . PHE A 1 304 ? 22.006 22.034 -17.162 1.00 69.44 304 PHE A CA 1
ATOM 2417 C C . PHE A 1 304 ? 22.721 20.791 -16.637 1.00 69.44 304 PHE A C 1
ATOM 2419 O O . PHE A 1 304 ? 23.938 20.832 -16.481 1.00 69.44 304 PHE A O 1
ATOM 2426 N N . LEU A 1 305 ? 22.004 19.705 -16.329 1.00 75.06 305 LEU A N 1
ATOM 2427 C CA . LEU A 1 305 ? 22.604 18.584 -15.595 1.00 75.06 305 LEU A CA 1
ATOM 2428 C C . LEU A 1 305 ? 22.718 17.295 -16.416 1.00 75.06 305 LEU A C 1
ATOM 2430 O O . LEU A 1 305 ? 23.502 16.432 -16.035 1.00 75.06 305 LEU A O 1
ATOM 2434 N N . ASN A 1 306 ? 21.973 17.154 -17.524 1.00 85.56 306 ASN A N 1
ATOM 2435 C CA . ASN A 1 306 ? 21.895 15.921 -18.329 1.00 85.56 306 ASN A CA 1
ATOM 2436 C C . ASN A 1 306 ? 21.770 14.652 -17.466 1.00 85.56 306 ASN A C 1
ATOM 2438 O O . ASN A 1 306 ? 22.391 13.625 -17.746 1.00 85.56 306 ASN A O 1
ATOM 2442 N N . LEU A 1 307 ? 21.016 14.745 -16.368 1.00 90.94 307 LEU A N 1
ATOM 2443 C CA . LEU A 1 307 ? 20.800 13.618 -15.472 1.00 90.94 307 LEU A CA 1
ATOM 2444 C C . LEU A 1 307 ? 19.788 12.668 -16.085 1.00 90.94 307 LEU A C 1
ATOM 2446 O O . LEU A 1 307 ? 18.770 13.087 -16.639 1.00 90.94 307 LEU A O 1
ATOM 2450 N N . THR A 1 308 ? 20.087 11.389 -15.935 1.00 93.50 308 THR A N 1
ATOM 2451 C CA . THR A 1 308 ? 19.240 10.297 -16.381 1.00 93.50 308 THR A CA 1
ATOM 2452 C C . THR A 1 308 ? 18.576 9.624 -15.205 1.00 93.50 308 THR A C 1
ATOM 2454 O O . THR A 1 308 ? 19.163 9.468 -14.136 1.00 93.50 308 THR A O 1
ATOM 2457 N N . TYR A 1 309 ? 17.329 9.240 -15.415 1.00 94.19 309 TYR A N 1
ATOM 2458 C CA . TYR A 1 309 ? 16.457 8.721 -14.378 1.00 94.19 309 TYR A CA 1
ATOM 2459 C C . TYR A 1 309 ? 15.837 7.401 -14.843 1.00 94.19 309 TYR A C 1
ATOM 2461 O O . TYR A 1 309 ? 15.598 7.211 -16.038 1.00 94.19 309 TYR A O 1
ATOM 2469 N N . SER A 1 310 ? 15.538 6.502 -13.902 1.00 94.81 310 SER A N 1
ATOM 2470 C CA . SER A 1 310 ? 14.559 5.434 -14.148 1.00 94.81 310 SER A CA 1
ATOM 2471 C C . SER A 1 310 ? 13.169 6.045 -14.370 1.00 94.81 310 SER A C 1
ATOM 2473 O O . SER A 1 310 ? 12.907 7.162 -13.913 1.00 94.81 310 SER A O 1
ATOM 2475 N N . TRP A 1 311 ? 12.249 5.310 -14.998 1.00 95.12 311 TRP A N 1
ATOM 2476 C CA . TRP A 1 311 ? 10.890 5.811 -15.234 1.00 95.12 311 TRP A CA 1
ATOM 2477 C C . TRP A 1 311 ? 10.158 6.180 -13.927 1.00 95.12 311 TRP A C 1
ATOM 2479 O O . TRP A 1 311 ? 9.466 7.196 -13.877 1.00 95.12 311 TRP A O 1
ATOM 2489 N N . ARG A 1 312 ? 10.364 5.430 -12.830 1.00 92.94 312 ARG A N 1
ATOM 2490 C CA . ARG A 1 312 ? 9.802 5.783 -11.511 1.00 92.94 312 ARG A CA 1
ATOM 2491 C C . ARG A 1 312 ? 10.429 7.055 -10.951 1.00 92.94 312 ARG A C 1
ATOM 2493 O O . ARG A 1 312 ? 9.719 7.930 -10.454 1.00 92.94 312 ARG A O 1
ATOM 2500 N N . THR A 1 313 ? 11.751 7.195 -11.062 1.00 91.06 313 THR A N 1
ATOM 2501 C CA . THR A 1 313 ? 12.449 8.400 -10.590 1.00 91.06 313 THR A CA 1
ATOM 2502 C C . THR A 1 313 ? 12.060 9.632 -11.417 1.00 91.06 313 THR A C 1
ATOM 2504 O O . THR A 1 313 ? 11.963 10.717 -10.848 1.00 91.06 313 THR A O 1
ATOM 2507 N N . CYS A 1 314 ? 11.748 9.488 -12.712 1.00 92.25 314 CYS A N 1
ATOM 2508 C CA . CYS A 1 314 ? 11.214 10.572 -13.547 1.00 92.25 314 CYS A CA 1
ATOM 2509 C C . CYS A 1 314 ? 9.934 11.179 -12.977 1.00 92.25 314 CYS A C 1
ATOM 2511 O O . CYS A 1 314 ? 9.790 12.401 -12.976 1.00 92.25 314 CYS A O 1
ATOM 2513 N N . ILE A 1 315 ? 9.012 10.348 -12.486 1.00 90.94 315 ILE A N 1
ATOM 2514 C CA . ILE A 1 315 ? 7.728 10.814 -11.947 1.00 90.94 315 ILE A CA 1
ATOM 2515 C C . ILE A 1 315 ? 7.966 11.635 -10.682 1.00 90.94 315 ILE A C 1
ATOM 2517 O O . ILE A 1 315 ? 7.499 12.770 -10.584 1.00 90.94 315 ILE A O 1
ATOM 2521 N N . SER A 1 316 ? 8.760 11.103 -9.750 1.00 88.38 316 SER A N 1
ATOM 2522 C CA . SER A 1 316 ? 9.139 11.811 -8.522 1.00 88.38 316 SER A CA 1
ATOM 2523 C C . SER A 1 316 ? 9.904 13.106 -8.812 1.00 88.38 316 SER A C 1
ATOM 2525 O O . SER A 1 316 ? 9.643 14.141 -8.194 1.00 88.38 316 SER A O 1
ATOM 2527 N N . HIS A 1 317 ? 10.823 13.084 -9.780 1.00 89.88 317 HIS A N 1
ATOM 2528 C CA . HIS A 1 317 ? 11.564 14.260 -10.232 1.00 89.88 317 HIS A CA 1
ATOM 2529 C C . HIS A 1 317 ? 10.633 15.329 -10.819 1.00 89.88 317 HIS A C 1
ATOM 2531 O O . HIS A 1 317 ? 10.667 16.481 -10.391 1.00 89.88 317 HIS A O 1
ATOM 2537 N N . HIS A 1 318 ? 9.751 14.962 -11.749 1.00 90.19 318 HIS A N 1
ATOM 2538 C CA . HIS A 1 318 ? 8.804 15.903 -12.344 1.00 90.19 318 HIS A CA 1
ATOM 2539 C C . HIS A 1 318 ? 7.884 16.513 -11.291 1.00 90.19 318 HIS A C 1
ATOM 2541 O O . HIS A 1 318 ? 7.674 17.725 -11.261 1.00 90.19 318 HIS A O 1
ATOM 2547 N N . TYR A 1 319 ? 7.394 15.684 -10.375 1.00 86.12 319 TYR A N 1
ATOM 2548 C CA . TYR A 1 319 ? 6.523 16.125 -9.301 1.00 86.12 319 TYR A CA 1
ATOM 2549 C C . TYR A 1 319 ? 7.234 17.023 -8.269 1.00 86.12 319 TYR A C 1
ATOM 2551 O O . TYR A 1 319 ? 6.602 17.851 -7.625 1.00 86.12 319 TYR A O 1
ATOM 2559 N N . SER A 1 320 ? 8.549 16.913 -8.096 1.00 85.62 320 SER A N 1
ATOM 2560 C CA . SER A 1 320 ? 9.289 17.769 -7.154 1.00 85.62 320 SER A CA 1
ATOM 2561 C C . SER A 1 320 ? 9.842 19.041 -7.801 1.00 85.62 320 SER A C 1
ATOM 2563 O O . SER A 1 320 ? 9.859 20.090 -7.160 1.00 85.62 320 SER A O 1
ATOM 2565 N N . ALA A 1 321 ? 10.259 18.979 -9.068 1.00 86.81 321 ALA A N 1
ATOM 2566 C CA . ALA A 1 321 ? 10.989 20.057 -9.738 1.00 86.81 321 ALA A CA 1
ATOM 2567 C C . ALA A 1 321 ? 10.187 20.777 -10.839 1.00 86.81 321 ALA A C 1
ATOM 2569 O O . ALA A 1 321 ? 10.510 21.912 -11.198 1.00 86.81 321 ALA A O 1
ATOM 2570 N N . HIS A 1 322 ? 9.148 20.144 -11.393 1.00 87.69 322 HIS A N 1
ATOM 2571 C CA . HIS A 1 322 ? 8.521 20.572 -12.649 1.00 87.69 322 HIS A CA 1
ATOM 2572 C C . HIS A 1 322 ? 6.987 20.508 -12.667 1.00 87.69 322 HIS A C 1
ATOM 2574 O O . HIS A 1 322 ? 6.407 20.557 -13.747 1.00 87.69 322 HIS A O 1
ATOM 2580 N N . LEU A 1 323 ? 6.318 20.510 -11.506 1.00 82.00 323 LEU A N 1
ATOM 2581 C CA . LEU A 1 323 ? 4.846 20.460 -11.387 1.00 82.00 323 LEU A CA 1
ATOM 2582 C C . LEU A 1 323 ? 4.073 21.435 -12.289 1.00 82.00 323 LEU A C 1
ATOM 2584 O O . LEU A 1 323 ? 2.928 21.173 -12.646 1.00 82.00 323 LEU A O 1
ATOM 2588 N N . TRP A 1 324 ? 4.677 22.576 -12.619 1.00 84.56 324 TRP A N 1
ATOM 2589 C CA . TRP A 1 324 ? 4.062 23.651 -13.400 1.00 84.56 324 TRP A CA 1
ATOM 2590 C C . TRP A 1 324 ? 4.311 23.553 -14.909 1.00 84.56 324 TRP A C 1
ATOM 2592 O O . TRP A 1 324 ? 3.835 24.405 -15.657 1.00 84.56 324 TRP A O 1
ATOM 2602 N N . ARG A 1 325 ? 5.095 22.572 -15.366 1.00 86.56 325 ARG A N 1
ATOM 2603 C CA . ARG A 1 325 ? 5.470 22.398 -16.774 1.00 86.56 325 ARG A CA 1
ATOM 2604 C C . ARG A 1 325 ? 4.853 21.126 -17.333 1.00 86.56 325 ARG A C 1
ATOM 2606 O O . ARG A 1 325 ? 4.587 20.181 -16.599 1.00 86.56 325 ARG A O 1
ATOM 2613 N N . ALA A 1 326 ? 4.649 21.101 -18.647 1.00 88.75 326 ALA A N 1
ATOM 2614 C CA . ALA A 1 326 ? 4.340 19.851 -19.322 1.00 88.75 326 ALA A CA 1
ATOM 2615 C C . ALA A 1 326 ? 5.525 18.874 -19.154 1.00 88.75 326 ALA A C 1
ATOM 2617 O O . ALA A 1 326 ? 6.677 19.314 -19.195 1.00 88.75 326 ALA A O 1
ATOM 2618 N N . PRO A 1 327 ? 5.262 17.580 -18.919 1.00 90.44 327 PRO A N 1
ATOM 2619 C CA . PRO A 1 327 ? 6.304 16.569 -18.833 1.00 90.44 327 PRO A CA 1
ATOM 2620 C C . PRO A 1 327 ? 6.924 16.343 -20.209 1.00 90.44 327 PRO A C 1
ATOM 2622 O O . PRO A 1 327 ? 6.221 15.998 -21.159 1.00 90.44 327 PRO A O 1
ATOM 2625 N N . ASP A 1 328 ? 8.237 16.503 -20.286 1.00 90.69 328 ASP A N 1
ATOM 2626 C CA . ASP A 1 328 ? 9.005 16.349 -21.514 1.00 90.69 328 ASP A CA 1
ATOM 2627 C C . ASP A 1 328 ? 10.222 15.471 -21.229 1.00 90.69 328 ASP A C 1
ATOM 2629 O O . ASP A 1 328 ? 11.101 15.835 -20.435 1.00 90.69 328 ASP A O 1
ATOM 2633 N N . PHE A 1 329 ? 10.195 14.266 -21.792 1.00 93.44 329 PHE A N 1
ATOM 2634 C CA . PHE A 1 329 ? 11.174 13.227 -21.527 1.00 93.44 329 PHE A CA 1
ATOM 2635 C C . PHE A 1 329 ? 11.616 12.550 -22.812 1.00 93.44 329 PHE A C 1
ATOM 2637 O O . PHE A 1 329 ? 10.789 12.118 -23.613 1.00 93.44 329 PHE A O 1
ATOM 2644 N N . THR A 1 330 ? 12.921 12.336 -22.919 1.00 95.00 330 THR A N 1
ATOM 2645 C CA . THR A 1 330 ? 13.517 11.550 -23.997 1.00 95.00 330 THR A CA 1
ATOM 2646 C C . THR A 1 330 ? 13.990 10.215 -23.443 1.00 95.00 330 THR A C 1
ATOM 2648 O O . THR A 1 330 ? 14.806 10.169 -22.518 1.00 95.00 330 THR A O 1
ATOM 2651 N N . ALA A 1 331 ? 13.488 9.114 -24.004 1.00 96.50 331 ALA A N 1
ATOM 2652 C CA . ALA A 1 331 ? 13.972 7.779 -23.680 1.00 96.50 331 ALA A CA 1
ATOM 2653 C C . ALA A 1 331 ? 15.319 7.518 -24.361 1.00 96.50 331 ALA A C 1
ATOM 2655 O O . ALA A 1 331 ? 15.496 7.766 -25.555 1.00 96.50 331 ALA A O 1
ATOM 2656 N N . LEU A 1 332 ? 16.276 6.973 -23.615 1.00 95.81 332 LEU A N 1
ATOM 2657 C CA . LEU A 1 332 ? 17.539 6.522 -24.178 1.00 95.81 332 LEU A CA 1
ATOM 2658 C C . LEU A 1 332 ? 17.392 5.131 -24.800 1.00 95.81 332 LEU A C 1
ATOM 2660 O O . LEU A 1 332 ? 16.698 4.251 -24.284 1.00 95.81 332 LEU A O 1
ATOM 2664 N N . ASN A 1 333 ? 18.127 4.903 -25.890 1.00 95.31 333 ASN A N 1
ATOM 2665 C CA . ASN A 1 333 ? 18.237 3.578 -26.495 1.00 95.31 333 ASN A CA 1
ATOM 2666 C C . ASN A 1 333 ? 18.909 2.560 -25.548 1.00 95.31 333 ASN A C 1
ATOM 2668 O O . ASN A 1 333 ? 19.398 2.900 -24.465 1.00 95.31 333 ASN A O 1
ATOM 2672 N N . GLU A 1 334 ? 18.937 1.292 -25.964 1.00 95.88 334 GLU A N 1
ATOM 2673 C CA . GLU A 1 334 ? 19.353 0.190 -25.080 1.00 95.88 334 GLU A CA 1
ATOM 2674 C C . GLU A 1 334 ? 20.813 0.239 -24.742 1.00 95.88 334 GLU A C 1
ATOM 2676 O O . GLU A 1 334 ? 21.188 0.115 -23.583 1.00 95.88 334 GLU A O 1
ATOM 2681 N N . LYS A 1 335 ? 21.622 0.539 -25.747 1.00 95.88 335 LYS A N 1
ATOM 2682 C CA . LYS A 1 335 ? 23.053 0.692 -25.578 1.00 95.88 335 LYS A CA 1
ATOM 2683 C C . LYS A 1 335 ? 23.378 1.753 -24.522 1.00 95.88 335 LYS A C 1
ATOM 2685 O O . LYS A 1 335 ? 24.171 1.496 -23.622 1.00 95.88 335 LYS A O 1
ATOM 2690 N N . ASN A 1 336 ? 22.754 2.927 -24.603 1.00 95.19 336 ASN A N 1
ATOM 2691 C CA . ASN A 1 336 ? 23.012 4.023 -23.670 1.00 95.19 336 ASN A CA 1
ATOM 2692 C C . ASN A 1 336 ? 22.437 3.741 -22.278 1.00 95.19 336 ASN A C 1
ATOM 2694 O O . ASN A 1 336 ? 23.107 4.016 -21.284 1.00 95.19 336 ASN A O 1
ATOM 2698 N N . SER A 1 337 ? 21.238 3.155 -22.203 1.00 95.38 337 SER A N 1
ATOM 2699 C CA . SER A 1 337 ? 20.643 2.741 -20.928 1.00 95.38 337 SER A CA 1
ATOM 2700 C C . SER A 1 337 ? 21.524 1.703 -20.225 1.00 95.38 337 SER A C 1
ATOM 2702 O O . SER A 1 337 ? 21.832 1.876 -19.052 1.00 95.38 337 SER A O 1
ATOM 2704 N N . ALA A 1 338 ? 22.028 0.695 -20.944 1.00 94.75 338 ALA A N 1
ATOM 2705 C CA . ALA A 1 338 ? 22.920 -0.328 -20.401 1.00 94.75 338 ALA A CA 1
ATOM 2706 C C . ALA A 1 338 ? 24.239 0.250 -19.862 1.00 94.75 338 ALA A C 1
ATOM 2708 O O . ALA A 1 338 ? 24.670 -0.122 -18.772 1.00 94.75 338 ALA A O 1
ATOM 2709 N N . ILE A 1 339 ? 24.852 1.204 -20.576 1.00 94.44 339 ILE A N 1
ATOM 2710 C CA . ILE A 1 339 ? 26.062 1.899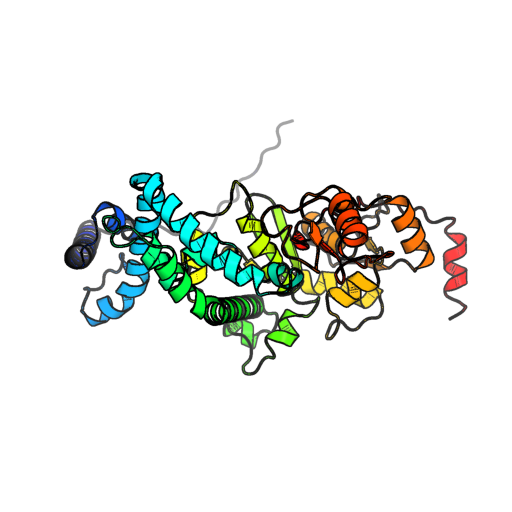 -20.101 1.00 94.44 339 ILE A CA 1
ATOM 2711 C C . ILE A 1 339 ? 25.783 2.642 -18.789 1.00 94.44 339 ILE A C 1
ATOM 2713 O O . ILE A 1 339 ? 26.610 2.624 -17.879 1.00 94.44 339 ILE A O 1
ATOM 2717 N N . LEU A 1 340 ? 24.635 3.315 -18.681 1.00 94.38 340 LEU A N 1
ATOM 2718 C CA . LEU A 1 340 ? 24.271 4.052 -17.471 1.00 94.38 340 LEU A CA 1
ATOM 2719 C C . LEU A 1 340 ? 23.962 3.111 -16.307 1.00 94.38 340 LEU A C 1
ATOM 2721 O O . LEU A 1 340 ? 24.466 3.350 -15.218 1.00 94.38 340 LEU A O 1
ATOM 2725 N N . ARG A 1 341 ? 23.254 2.003 -16.548 1.00 93.75 341 ARG A N 1
ATOM 2726 C CA . ARG A 1 341 ? 23.031 0.954 -15.540 1.00 93.75 341 ARG A CA 1
ATOM 2727 C C . ARG A 1 341 ? 24.336 0.365 -15.017 1.00 93.75 341 ARG A C 1
ATOM 2729 O O . ARG A 1 341 ? 24.487 0.157 -13.823 1.00 93.75 341 ARG A O 1
ATOM 2736 N N . GLN A 1 342 ? 25.329 0.177 -15.884 1.00 92.56 342 GLN A N 1
ATOM 2737 C CA . GLN A 1 342 ? 26.654 -0.253 -15.440 1.00 92.56 342 GLN A CA 1
ATOM 2738 C C . GLN A 1 342 ? 27.337 0.796 -14.543 1.00 92.56 342 GLN A C 1
ATOM 2740 O O . GLN A 1 342 ? 28.017 0.435 -13.585 1.00 92.56 342 GLN A O 1
ATOM 2745 N N . LYS A 1 343 ? 27.163 2.093 -14.838 1.00 92.81 343 LYS A N 1
ATOM 2746 C CA . LYS A 1 343 ? 27.703 3.194 -14.018 1.00 92.81 343 LYS A CA 1
ATOM 2747 C C . LYS A 1 343 ? 26.971 3.374 -12.690 1.00 92.81 343 LYS A C 1
ATOM 2749 O O . LYS A 1 343 ? 27.596 3.803 -11.726 1.00 92.81 343 LYS A O 1
ATOM 2754 N N . GLU A 1 344 ? 25.676 3.072 -12.649 1.00 93.00 344 GLU A N 1
ATOM 2755 C CA . GLU A 1 344 ? 24.866 3.069 -11.425 1.00 93.00 344 GLU A CA 1
ATOM 2756 C C . GLU A 1 344 ? 25.429 2.104 -10.374 1.00 93.00 344 GLU A C 1
ATOM 2758 O O . GLU A 1 344 ? 25.309 2.371 -9.180 1.00 93.00 344 GLU A O 1
ATOM 2763 N N . GLY A 1 345 ? 26.117 1.047 -10.818 1.00 90.19 345 GLY A N 1
ATOM 2764 C CA . GLY A 1 345 ? 26.782 0.087 -9.950 1.00 90.19 345 GLY A CA 1
ATOM 2765 C C . GLY A 1 345 ? 25.796 -0.902 -9.335 1.00 90.19 345 GLY A C 1
ATOM 2766 O O . GLY A 1 345 ? 24.828 -1.312 -9.973 1.00 90.19 345 GLY A O 1
ATOM 2767 N N . THR A 1 346 ? 26.075 -1.323 -8.103 1.00 89.81 346 THR A N 1
ATOM 2768 C CA . THR A 1 346 ? 25.197 -2.227 -7.353 1.00 89.81 346 THR A CA 1
ATOM 2769 C C . THR A 1 346 ? 23.879 -1.533 -7.027 1.00 89.81 346 THR A C 1
ATOM 2771 O O . THR A 1 346 ? 23.881 -0.371 -6.621 1.00 89.81 346 THR A O 1
ATOM 2774 N N . ASP A 1 347 ? 22.761 -2.253 -7.158 1.00 90.88 347 ASP A N 1
ATOM 2775 C CA . ASP A 1 347 ? 21.455 -1.752 -6.733 1.00 90.88 347 ASP A CA 1
ATOM 2776 C C . ASP A 1 347 ? 21.510 -1.354 -5.246 1.00 90.88 347 ASP A C 1
ATOM 2778 O O . ASP A 1 347 ? 21.732 -2.236 -4.407 1.00 90.88 347 ASP A O 1
ATOM 2782 N N . PRO A 1 348 ? 21.285 -0.070 -4.895 1.00 93.44 348 PRO A N 1
ATOM 2783 C CA . PRO A 1 348 ? 21.285 0.386 -3.507 1.00 93.44 348 PRO A CA 1
ATOM 2784 C C . PRO A 1 348 ? 20.292 -0.364 -2.615 1.00 93.44 348 PRO A C 1
ATOM 2786 O O . PRO A 1 348 ? 20.462 -0.402 -1.398 1.00 93.44 348 PRO A O 1
ATOM 2789 N N . ALA A 1 349 ? 19.253 -0.966 -3.199 1.00 94.56 349 ALA A N 1
ATOM 2790 C CA . ALA A 1 349 ? 18.315 -1.784 -2.452 1.00 94.56 349 ALA A CA 1
ATOM 2791 C C . ALA A 1 349 ? 18.910 -3.096 -1.937 1.00 94.56 349 ALA A C 1
ATOM 2793 O O . ALA A 1 349 ? 18.346 -3.688 -1.019 1.00 94.56 349 ALA A O 1
ATOM 2794 N N . SER A 1 350 ? 20.040 -3.550 -2.484 1.00 95.44 350 SER A N 1
ATOM 2795 C CA . SER A 1 350 ? 20.685 -4.809 -2.083 1.00 95.44 350 SER A CA 1
ATOM 2796 C C . SER A 1 350 ? 21.042 -4.832 -0.595 1.00 95.44 350 SER A C 1
ATOM 2798 O O . SER A 1 350 ? 20.963 -5.883 0.042 1.00 95.44 350 SER A O 1
ATOM 2800 N N . ASP A 1 351 ? 21.373 -3.664 -0.041 1.00 96.06 351 ASP A N 1
ATOM 2801 C CA . ASP A 1 351 ? 21.756 -3.488 1.361 1.00 96.06 351 ASP A CA 1
ATOM 2802 C C . ASP A 1 351 ? 20.555 -3.224 2.288 1.00 96.06 351 ASP A C 1
ATOM 2804 O O . ASP A 1 351 ? 20.717 -3.158 3.505 1.00 96.06 351 ASP A O 1
ATOM 2808 N N . GLN A 1 352 ? 19.338 -3.068 1.751 1.00 95.31 352 GLN A N 1
ATOM 2809 C CA . GLN A 1 352 ? 18.141 -2.896 2.577 1.00 95.31 352 GLN A CA 1
ATOM 2810 C C . GLN A 1 352 ? 17.738 -4.226 3.217 1.00 95.31 352 GLN A C 1
ATOM 2812 O O . GLN A 1 352 ? 17.630 -5.235 2.530 1.00 95.31 352 GLN A O 1
ATOM 2817 N N . GLU A 1 353 ? 17.406 -4.222 4.508 1.00 96.19 353 GLU A N 1
ATOM 2818 C CA . GLU A 1 353 ? 16.785 -5.361 5.207 1.00 96.19 353 GLU A CA 1
ATOM 2819 C C . GLU A 1 353 ? 15.292 -5.473 4.847 1.00 96.19 353 GLU A C 1
ATOM 2821 O O . GLU A 1 353 ? 14.391 -5.312 5.670 1.00 96.19 353 GLU A O 1
ATOM 2826 N N . MET A 1 354 ? 15.018 -5.640 3.555 1.00 96.00 354 MET A N 1
ATOM 2827 C CA . MET A 1 354 ? 13.673 -5.667 2.977 1.00 96.00 354 MET A CA 1
ATOM 2828 C C . MET A 1 354 ? 13.495 -6.804 1.969 1.00 96.00 354 MET A C 1
ATOM 2830 O O . MET A 1 354 ? 12.497 -6.826 1.251 1.00 96.00 354 MET A O 1
ATOM 2834 N N . TRP A 1 355 ? 14.427 -7.752 1.909 1.00 97.75 355 TRP A N 1
ATOM 2835 C CA . TRP A 1 355 ? 14.359 -8.902 1.016 1.00 97.75 355 TRP A CA 1
ATOM 2836 C C . TRP A 1 355 ? 13.813 -10.132 1.727 1.00 97.75 355 TRP A C 1
ATOM 2838 O O . TRP A 1 355 ? 14.031 -10.343 2.924 1.00 97.75 355 TRP A O 1
ATOM 2848 N N . SER A 1 356 ? 13.119 -10.965 0.957 1.00 98.00 356 SER A N 1
ATOM 2849 C CA . SER A 1 356 ? 12.623 -12.263 1.397 1.00 98.00 356 SER A CA 1
ATOM 2850 C C . SER A 1 356 ? 12.777 -13.304 0.296 1.00 98.00 356 SER A C 1
ATOM 2852 O O . SER A 1 356 ? 12.706 -13.009 -0.897 1.00 98.00 356 SER A O 1
ATOM 2854 N N . CYS A 1 357 ? 12.953 -14.549 0.723 1.00 98.44 357 CYS A N 1
ATOM 2855 C CA . CYS A 1 357 ? 12.829 -15.732 -0.115 1.00 98.44 357 CYS A CA 1
ATOM 2856 C C . CYS A 1 357 ? 11.372 -15.903 -0.559 1.00 98.44 357 CYS A C 1
ATOM 2858 O O . CYS A 1 357 ? 10.465 -15.653 0.239 1.00 98.44 357 CYS A O 1
ATOM 2860 N N . ASN A 1 358 ? 11.152 -16.362 -1.793 1.00 98.25 358 ASN A N 1
ATOM 2861 C CA . ASN A 1 358 ? 9.828 -16.698 -2.320 1.00 98.25 358 ASN A CA 1
ATOM 2862 C C . ASN A 1 358 ? 9.450 -18.188 -2.195 1.00 98.25 358 ASN A C 1
ATOM 2864 O O . ASN A 1 358 ? 8.354 -18.588 -2.576 1.00 98.25 358 ASN A O 1
ATOM 2868 N N . HIS A 1 359 ? 10.337 -19.017 -1.642 1.00 98.00 359 HIS A N 1
ATOM 2869 C CA . HIS A 1 359 ? 10.148 -20.472 -1.541 1.00 98.00 359 HIS A CA 1
ATOM 2870 C C . HIS A 1 359 ? 9.854 -20.968 -0.127 1.00 98.00 359 HIS A C 1
ATOM 2872 O O . HIS A 1 359 ? 9.411 -22.102 0.050 1.00 98.00 359 HIS A O 1
ATOM 2878 N N . CYS A 1 360 ? 10.084 -20.146 0.898 1.00 97.81 360 CYS A N 1
ATOM 2879 C CA . CYS A 1 360 ? 9.778 -20.508 2.277 1.00 97.81 360 CYS A CA 1
ATOM 2880 C C . CYS A 1 360 ? 9.466 -19.292 3.154 1.00 97.81 360 CYS A C 1
ATOM 2882 O O . CYS A 1 360 ? 9.660 -18.139 2.777 1.00 97.81 360 CYS A O 1
ATOM 2884 N N . THR A 1 361 ? 8.990 -19.558 4.370 1.00 97.44 361 THR A N 1
ATOM 2885 C CA . THR A 1 361 ? 8.507 -18.529 5.298 1.00 97.44 361 THR A CA 1
ATOM 2886 C C . THR A 1 361 ? 9.577 -18.024 6.271 1.00 97.44 361 THR A C 1
ATOM 2888 O O . THR A 1 361 ? 9.233 -17.362 7.251 1.00 97.44 361 THR A O 1
ATOM 2891 N N . ILE A 1 362 ? 10.856 -18.370 6.073 1.00 97.31 362 ILE A N 1
ATOM 2892 C CA . ILE A 1 362 ? 11.915 -18.123 7.070 1.00 97.31 362 ILE A CA 1
ATOM 2893 C C . ILE A 1 362 ? 12.099 -16.627 7.383 1.00 97.31 362 ILE A C 1
ATOM 2895 O O . ILE A 1 362 ? 12.439 -16.280 8.508 1.00 97.31 362 ILE A O 1
ATOM 2899 N N . HIS A 1 363 ? 11.774 -15.748 6.429 1.00 96.56 363 HIS A N 1
ATOM 2900 C CA . HIS A 1 363 ? 11.920 -14.291 6.538 1.00 96.56 363 HIS A CA 1
ATOM 2901 C C . HIS A 1 363 ? 10.623 -13.538 6.901 1.00 96.56 363 HIS A C 1
ATOM 2903 O O . HIS A 1 363 ? 10.604 -12.311 6.901 1.00 96.56 363 HIS A O 1
ATOM 2909 N N . LEU A 1 364 ? 9.526 -14.234 7.237 1.00 93.81 364 LEU A N 1
ATOM 2910 C CA . LEU A 1 364 ? 8.188 -13.638 7.441 1.00 93.81 364 LEU A CA 1
ATOM 2911 C C . LEU A 1 364 ? 8.134 -12.487 8.471 1.00 93.81 364 LEU A C 1
ATOM 2913 O O . LEU A 1 364 ? 7.286 -11.602 8.377 1.00 93.81 364 LEU A O 1
ATOM 2917 N N . ASN A 1 365 ? 9.024 -12.493 9.459 1.00 91.88 365 ASN A N 1
ATOM 2918 C CA . ASN A 1 365 ? 9.126 -11.453 10.489 1.00 91.88 365 ASN A CA 1
ATOM 2919 C C . ASN A 1 365 ? 10.560 -10.939 10.668 1.00 91.88 365 ASN A C 1
ATOM 2921 O O . ASN A 1 365 ? 10.844 -10.243 11.638 1.00 91.88 365 ASN A O 1
ATOM 2925 N N . ASP A 1 366 ? 11.447 -11.325 9.759 1.00 95.06 366 ASP A N 1
ATOM 2926 C CA . ASP A 1 366 ? 12.879 -11.069 9.828 1.00 95.06 366 ASP A CA 1
ATOM 2927 C C . ASP A 1 366 ? 13.392 -10.958 8.392 1.00 95.06 366 ASP A C 1
ATOM 2929 O O . ASP A 1 366 ? 13.988 -11.883 7.831 1.00 95.06 366 ASP A O 1
ATOM 2933 N N . LEU A 1 367 ? 13.006 -9.850 7.753 1.00 95.94 367 LEU A N 1
ATOM 2934 C CA . LEU A 1 367 ? 13.463 -9.517 6.410 1.00 95.94 367 LEU A CA 1
ATOM 2935 C C . LEU A 1 367 ? 14.969 -9.284 6.445 1.00 95.94 367 LEU A C 1
ATOM 2937 O O . LEU A 1 367 ? 15.509 -8.769 7.418 1.00 95.94 367 LEU A O 1
ATOM 2941 N N . GLN A 1 368 ? 15.637 -9.671 5.369 1.00 98.06 368 GLN A N 1
ATOM 2942 C CA . GLN A 1 368 ? 17.092 -9.703 5.307 1.00 98.06 368 GLN A CA 1
ATOM 2943 C C . GLN A 1 368 ? 17.600 -8.859 4.137 1.00 98.06 368 GLN A C 1
ATOM 2945 O O . GLN A 1 368 ? 16.819 -8.308 3.359 1.00 98.06 368 GLN A O 1
ATOM 2950 N N . THR A 1 369 ? 18.919 -8.726 4.018 1.00 98.06 369 THR A N 1
ATOM 2951 C CA . THR A 1 369 ? 19.548 -8.111 2.841 1.00 98.06 369 THR A CA 1
ATOM 2952 C C . THR A 1 369 ? 19.505 -9.054 1.642 1.00 98.06 369 THR A C 1
ATOM 2954 O O . THR A 1 369 ? 19.388 -10.275 1.795 1.00 98.06 369 THR A O 1
ATOM 2957 N N . HIS A 1 370 ? 19.654 -8.506 0.433 1.00 98.06 370 HIS A N 1
ATOM 2958 C CA . HIS A 1 370 ? 19.651 -9.301 -0.796 1.00 98.06 370 HIS A CA 1
ATOM 2959 C C . HIS A 1 370 ? 20.703 -10.413 -0.752 1.00 98.06 370 HIS A C 1
ATOM 2961 O O . HIS A 1 370 ? 20.408 -11.557 -1.078 1.00 98.06 370 HIS A O 1
ATOM 2967 N N . ALA A 1 371 ? 21.923 -10.105 -0.298 1.00 98.19 371 ALA A N 1
ATOM 2968 C CA . ALA A 1 371 ? 23.017 -11.074 -0.232 1.00 98.19 371 ALA A CA 1
ATOM 2969 C C . ALA A 1 371 ? 22.704 -12.269 0.687 1.00 98.19 371 ALA A C 1
ATOM 2971 O O . ALA A 1 371 ? 23.034 -13.408 0.352 1.00 98.19 371 ALA A O 1
ATOM 2972 N N . VAL A 1 372 ? 22.049 -12.023 1.827 1.00 98.50 372 VAL A N 1
ATOM 2973 C CA . VAL A 1 372 ? 21.646 -13.080 2.768 1.00 98.50 372 VAL A CA 1
ATOM 2974 C C . VAL A 1 372 ? 20.559 -13.960 2.156 1.00 98.50 372 VAL A C 1
ATOM 2976 O O . VAL A 1 372 ? 20.675 -15.185 2.197 1.00 98.50 372 VAL A O 1
ATOM 2979 N N . VAL A 1 373 ? 19.535 -13.353 1.550 1.00 98.50 373 VAL A N 1
ATOM 2980 C CA . VAL A 1 373 ? 18.436 -14.092 0.912 1.00 98.50 373 VAL A CA 1
ATOM 2981 C C . VAL A 1 373 ? 18.923 -14.879 -0.302 1.00 98.50 373 VAL A C 1
ATOM 2983 O O . VAL A 1 373 ? 18.567 -16.044 -0.446 1.00 98.50 373 VAL A O 1
ATOM 2986 N N . LEU A 1 374 ? 19.773 -14.286 -1.143 1.00 98.50 374 LEU A N 1
ATOM 2987 C CA . LEU A 1 374 ? 20.365 -14.944 -2.308 1.00 98.50 374 LEU A CA 1
ATOM 2988 C C . LEU A 1 374 ? 21.114 -16.214 -1.896 1.00 98.50 374 LEU A C 1
ATOM 2990 O O . LEU A 1 374 ? 20.857 -17.290 -2.434 1.00 98.50 374 LEU A O 1
ATOM 2994 N N . LYS A 1 375 ? 21.986 -16.100 -0.887 1.00 98.50 375 LYS A N 1
ATOM 2995 C CA . LYS A 1 375 ? 22.715 -17.243 -0.334 1.00 98.50 375 LYS A CA 1
ATOM 2996 C C . LYS A 1 375 ? 21.760 -18.305 0.214 1.00 98.50 375 LYS A C 1
ATOM 2998 O O . LYS A 1 375 ? 21.938 -19.486 -0.064 1.00 98.50 375 LYS A O 1
ATOM 3003 N N . HIS A 1 376 ? 20.736 -17.892 0.961 1.00 98.62 376 HIS A N 1
ATOM 3004 C CA . HIS A 1 376 ? 19.717 -18.803 1.478 1.00 98.62 376 HIS A CA 1
ATOM 3005 C C . HIS A 1 376 ? 19.001 -19.564 0.352 1.00 98.62 376 HIS A C 1
ATOM 3007 O O . HIS A 1 376 ? 18.851 -20.779 0.436 1.00 98.62 376 HIS A O 1
ATOM 3013 N N . VAL A 1 377 ? 18.597 -18.879 -0.719 1.00 98.69 377 VAL A N 1
ATOM 3014 C CA . VAL A 1 377 ? 17.942 -19.510 -1.870 1.00 98.69 377 VAL A CA 1
ATOM 3015 C C . VAL A 1 377 ? 18.872 -20.520 -2.551 1.00 98.69 377 VAL A C 1
ATOM 3017 O O . VAL A 1 377 ? 18.460 -21.647 -2.827 1.00 98.69 377 VAL A O 1
ATOM 3020 N N . GLN A 1 378 ? 20.139 -20.161 -2.752 1.00 98.62 378 GLN A N 1
ATOM 3021 C CA . GLN A 1 378 ? 21.136 -21.050 -3.351 1.00 98.62 378 GLN A CA 1
ATOM 3022 C C . GLN A 1 378 ? 21.401 -22.296 -2.496 1.00 98.62 378 GLN A C 1
ATOM 3024 O O . GLN A 1 378 ? 21.408 -23.409 -3.017 1.00 98.62 378 GLN A O 1
ATOM 3029 N N . GLU A 1 379 ? 21.593 -22.138 -1.186 1.00 98.38 379 GLU A N 1
ATOM 3030 C CA . GLU A 1 379 ? 21.980 -23.240 -0.296 1.00 98.38 379 GLU A CA 1
ATOM 3031 C C . GLU A 1 379 ? 20.793 -24.114 0.132 1.00 98.38 379 GLU A C 1
ATOM 3033 O O . GLU A 1 379 ? 20.906 -25.340 0.150 1.00 98.38 379 GLU A O 1
ATOM 3038 N N . THR A 1 380 ? 19.651 -23.508 0.470 1.00 98.56 380 THR A N 1
ATOM 3039 C CA . THR A 1 380 ? 18.480 -24.226 1.000 1.00 98.56 380 THR A CA 1
ATOM 3040 C C . THR A 1 380 ? 17.580 -24.767 -0.105 1.00 98.56 380 THR A C 1
ATOM 3042 O O . THR A 1 380 ? 17.008 -25.847 0.050 1.00 98.56 380 THR A O 1
ATOM 3045 N N . HIS A 1 381 ? 17.447 -24.037 -1.216 1.00 98.25 381 HIS A N 1
ATOM 3046 C CA . HIS A 1 381 ? 16.555 -24.405 -2.319 1.00 98.25 381 HIS A CA 1
ATOM 3047 C C . HIS A 1 381 ? 17.300 -24.924 -3.560 1.00 98.25 381 HIS A C 1
ATOM 3049 O O . HIS A 1 381 ? 16.649 -25.358 -4.507 1.00 98.25 381 HIS A O 1
ATOM 3055 N N . ALA A 1 382 ? 18.642 -24.955 -3.540 1.00 98.12 382 ALA A N 1
ATOM 3056 C CA . ALA A 1 382 ? 19.492 -25.466 -4.623 1.00 98.12 382 ALA A CA 1
ATOM 3057 C C . ALA A 1 382 ? 19.264 -24.772 -5.984 1.00 98.12 382 ALA A C 1
ATOM 3059 O O . ALA A 1 382 ? 19.429 -25.382 -7.043 1.00 98.12 382 ALA A O 1
ATOM 3060 N N . ILE A 1 383 ? 18.890 -23.490 -5.958 1.00 98.44 383 ILE A N 1
ATOM 3061 C CA . ILE A 1 383 ? 18.670 -22.667 -7.153 1.00 98.44 383 ILE A CA 1
ATOM 3062 C C . ILE A 1 383 ? 19.945 -21.866 -7.412 1.00 98.44 383 ILE A C 1
ATOM 3064 O O . ILE A 1 383 ? 20.260 -20.947 -6.665 1.00 98.44 383 ILE A O 1
ATOM 3068 N N . ASN A 1 384 ? 20.707 -22.237 -8.444 1.00 97.25 384 ASN A N 1
ATOM 3069 C CA . ASN A 1 384 ? 22.038 -21.664 -8.695 1.00 97.25 384 ASN A CA 1
ATOM 3070 C C . ASN A 1 384 ? 21.999 -20.203 -9.160 1.00 97.25 384 ASN A C 1
ATOM 3072 O O . ASN A 1 384 ? 22.865 -19.421 -8.766 1.00 97.25 384 ASN A O 1
ATOM 3076 N N . ASP A 1 385 ? 20.997 -19.851 -9.967 1.00 97.44 385 ASP A N 1
ATOM 3077 C CA . ASP A 1 385 ? 20.805 -18.512 -10.530 1.00 97.44 385 ASP A CA 1
ATOM 3078 C C . ASP A 1 385 ? 19.404 -17.991 -10.166 1.00 97.44 385 ASP A C 1
ATOM 3080 O O . ASP A 1 385 ? 18.486 -18.096 -10.976 1.00 97.44 385 ASP A O 1
ATOM 3084 N N . PRO A 1 386 ? 19.190 -17.555 -8.908 1.00 97.69 386 PRO A N 1
ATOM 3085 C CA . PRO A 1 386 ? 17.881 -17.098 -8.458 1.00 97.69 386 PRO A CA 1
ATOM 3086 C C . PRO A 1 386 ? 17.408 -15.843 -9.191 1.00 97.69 386 PRO A C 1
ATOM 3088 O O . PRO A 1 386 ? 18.135 -14.853 -9.273 1.00 97.69 386 PRO A O 1
ATOM 3091 N N . GLU A 1 387 ? 16.156 -15.853 -9.636 1.00 96.56 387 GLU A N 1
ATOM 3092 C CA . GLU A 1 387 ? 15.529 -14.732 -10.332 1.00 96.56 387 GLU A CA 1
ATOM 3093 C C . GLU A 1 387 ? 14.698 -13.856 -9.376 1.00 96.56 387 GLU A C 1
ATOM 3095 O O . GLU A 1 387 ? 13.947 -14.337 -8.517 1.00 96.56 387 GLU A O 1
ATOM 3100 N N . GLU A 1 388 ? 14.802 -12.531 -9.530 1.00 94.69 388 GLU A N 1
ATOM 3101 C CA . GLU A 1 388 ? 13.998 -11.586 -8.752 1.00 94.69 388 GLU A CA 1
ATOM 3102 C C . GLU A 1 388 ? 12.506 -11.690 -9.122 1.00 94.69 388 GLU A C 1
ATOM 3104 O O . GLU A 1 388 ? 12.138 -11.770 -10.290 1.00 94.69 388 GLU A O 1
ATOM 3109 N N . ASN A 1 389 ? 11.634 -11.645 -8.113 1.00 93.56 389 ASN A N 1
ATOM 3110 C CA . ASN A 1 389 ? 10.184 -11.855 -8.180 1.00 93.56 389 ASN A CA 1
ATOM 3111 C C . ASN A 1 389 ? 9.764 -13.284 -8.564 1.00 93.56 389 ASN A C 1
ATOM 3113 O O . ASN A 1 389 ? 8.568 -13.567 -8.651 1.00 93.56 389 ASN A O 1
ATOM 3117 N N . VAL A 1 390 ? 10.728 -14.197 -8.709 1.00 96.12 390 VAL A N 1
ATOM 3118 C CA . VAL A 1 390 ? 10.497 -15.635 -8.883 1.00 96.12 390 VAL A CA 1
ATOM 3119 C C . VAL A 1 390 ? 10.970 -16.383 -7.642 1.00 96.12 390 VAL A C 1
ATOM 3121 O O . VAL A 1 390 ? 10.156 -17.033 -6.987 1.00 96.12 390 VAL A O 1
ATOM 3124 N N . ASP A 1 391 ? 12.235 -16.215 -7.251 1.00 98.38 391 ASP A N 1
ATOM 3125 C CA . ASP A 1 391 ? 12.866 -16.971 -6.163 1.00 98.38 391 ASP A CA 1
ATOM 3126 C C . ASP A 1 391 ? 13.143 -16.134 -4.908 1.00 98.38 391 ASP A C 1
ATOM 3128 O O . ASP A 1 391 ? 13.138 -16.644 -3.782 1.00 98.38 391 ASP A O 1
ATOM 3132 N N . LEU A 1 392 ? 13.343 -14.832 -5.094 1.00 97.94 392 LEU A N 1
ATOM 3133 C CA . LEU A 1 392 ? 13.497 -13.830 -4.046 1.00 97.94 392 LEU A CA 1
ATOM 3134 C C . LEU A 1 392 ? 12.836 -12.524 -4.474 1.00 97.94 392 LEU A C 1
ATOM 3136 O O . LEU A 1 392 ? 12.686 -12.263 -5.662 1.00 97.94 392 LEU A O 1
ATOM 3140 N N . PHE A 1 393 ? 12.437 -11.688 -3.525 1.00 96.50 393 PHE A N 1
ATOM 3141 C CA . PHE A 1 393 ? 11.771 -10.425 -3.833 1.00 96.50 393 PHE A CA 1
ATOM 3142 C C . PHE A 1 393 ? 12.032 -9.376 -2.755 1.00 96.50 393 PHE A C 1
ATOM 3144 O O . PHE A 1 393 ? 12.308 -9.692 -1.594 1.00 96.50 393 PHE A O 1
ATOM 3151 N N . HIS A 1 394 ? 11.903 -8.112 -3.149 1.00 95.38 394 HIS A N 1
ATOM 3152 C CA . HIS A 1 394 ? 11.908 -6.983 -2.232 1.00 95.38 394 HIS A CA 1
ATOM 3153 C C . HIS A 1 394 ? 10.490 -6.785 -1.671 1.00 95.38 394 HIS A C 1
ATOM 3155 O O . HIS A 1 394 ? 9.578 -6.394 -2.396 1.00 95.38 394 HIS A O 1
ATOM 3161 N N . ALA A 1 395 ? 10.290 -7.018 -0.374 1.00 93.50 395 ALA A N 1
ATOM 3162 C CA . ALA A 1 395 ? 8.978 -7.055 0.279 1.00 93.50 395 ALA A CA 1
ATOM 3163 C C . ALA A 1 395 ? 8.211 -5.720 0.251 1.00 93.50 395 ALA A C 1
ATOM 3165 O O . ALA A 1 395 ? 6.991 -5.704 0.402 1.00 93.50 395 ALA A O 1
ATOM 3166 N N . TYR A 1 396 ? 8.909 -4.599 0.032 1.00 91.31 396 TYR A N 1
ATOM 3167 C CA . TYR A 1 396 ? 8.304 -3.264 -0.061 1.00 91.31 396 TYR A CA 1
ATOM 3168 C C . TYR A 1 396 ? 8.766 -2.502 -1.316 1.00 91.31 396 TYR A C 1
ATOM 3170 O O . TYR A 1 396 ? 9.586 -1.588 -1.202 1.00 91.31 396 TYR A O 1
ATOM 3178 N N . PRO A 1 397 ? 8.290 -2.846 -2.528 1.00 87.94 397 PRO A N 1
ATOM 3179 C CA . PRO A 1 397 ? 8.780 -2.264 -3.788 1.00 87.94 397 PRO A CA 1
ATOM 3180 C C . PRO A 1 397 ? 8.742 -0.727 -3.859 1.00 87.94 397 PRO A C 1
ATOM 3182 O O . PRO A 1 397 ? 9.593 -0.105 -4.501 1.00 87.94 397 PRO A O 1
ATOM 3185 N N . THR A 1 398 ? 7.795 -0.097 -3.158 1.00 86.50 398 THR A N 1
ATOM 3186 C CA . THR A 1 398 ? 7.655 1.367 -3.070 1.00 86.50 398 THR A CA 1
ATOM 3187 C C . THR A 1 398 ? 8.680 2.037 -2.158 1.00 86.50 398 THR A C 1
ATOM 3189 O O . THR A 1 398 ? 8.907 3.237 -2.279 1.00 86.50 398 THR A O 1
ATOM 3192 N N . ALA A 1 399 ? 9.292 1.282 -1.242 1.00 89.19 399 ALA A N 1
ATOM 3193 C CA . ALA A 1 399 ? 10.363 1.737 -0.355 1.00 89.19 399 ALA A CA 1
ATOM 3194 C C . ALA A 1 399 ? 11.759 1.316 -0.845 1.00 89.19 399 ALA A C 1
ATOM 3196 O O . ALA A 1 399 ? 12.759 1.603 -0.181 1.00 89.19 399 ALA A O 1
ATOM 3197 N N . ARG A 1 400 ? 11.829 0.635 -1.997 1.00 91.62 400 ARG A N 1
ATOM 3198 C CA . ARG A 1 400 ? 13.083 0.230 -2.628 1.00 91.62 400 ARG A CA 1
ATOM 3199 C C . ARG A 1 400 ? 13.897 1.468 -2.991 1.00 91.62 400 ARG A C 1
ATOM 3201 O O . ARG A 1 400 ? 13.438 2.306 -3.775 1.00 91.62 400 ARG A O 1
ATOM 3208 N N . LEU A 1 401 ? 15.103 1.572 -2.440 1.00 91.69 401 LEU A N 1
ATOM 3209 C CA . LEU A 1 401 ? 16.068 2.593 -2.821 1.00 91.69 401 LEU A CA 1
ATOM 3210 C C . LEU A 1 401 ? 16.396 2.431 -4.302 1.00 91.69 401 LEU A C 1
ATOM 3212 O O . LEU A 1 401 ? 16.540 1.324 -4.809 1.00 91.69 401 LEU A O 1
ATOM 3216 N N . ARG A 1 402 ? 16.467 3.553 -5.013 1.00 90.19 402 ARG A N 1
ATOM 3217 C CA . ARG A 1 402 ? 16.749 3.564 -6.448 1.00 90.19 402 ARG A CA 1
ATOM 3218 C C . ARG A 1 402 ? 18.150 4.112 -6.692 1.00 90.19 402 ARG A C 1
ATOM 3220 O O . ARG A 1 402 ? 18.589 4.968 -5.919 1.00 90.19 402 ARG A O 1
ATOM 3227 N N . PRO A 1 403 ? 18.831 3.667 -7.761 1.00 90.06 403 PRO A N 1
ATOM 3228 C CA . PRO A 1 403 ? 20.116 4.226 -8.141 1.00 90.06 403 PRO A CA 1
ATOM 3229 C C . PRO A 1 403 ? 20.080 5.748 -8.267 1.00 90.06 403 PRO A C 1
ATOM 3231 O O . PRO A 1 403 ? 19.098 6.336 -8.738 1.00 90.06 403 PRO A O 1
ATOM 3234 N N . THR A 1 404 ? 21.172 6.388 -7.853 1.00 89.06 404 THR A N 1
ATOM 3235 C CA . THR A 1 404 ? 21.343 7.833 -8.011 1.00 89.06 404 THR A CA 1
ATOM 3236 C C . THR A 1 404 ? 21.369 8.182 -9.500 1.00 89.06 404 THR A C 1
ATOM 3238 O O . THR A 1 404 ? 22.086 7.513 -10.253 1.00 89.06 404 THR A O 1
ATOM 3241 N N . PRO A 1 405 ? 20.648 9.235 -9.933 1.00 90.94 405 PRO A N 1
ATOM 3242 C CA . PRO A 1 405 ? 20.667 9.689 -11.317 1.00 90.94 405 PRO A CA 1
ATOM 3243 C C . PRO A 1 405 ? 22.090 9.890 -11.843 1.00 90.94 405 PRO A C 1
ATOM 3245 O O . PRO A 1 405 ? 22.907 10.551 -11.200 1.00 90.94 405 PRO A O 1
ATOM 3248 N N . GLN A 1 406 ? 22.379 9.337 -13.020 1.00 92.50 406 GLN A N 1
ATOM 3249 C CA . GLN A 1 406 ? 23.700 9.418 -13.643 1.00 92.50 406 GLN A CA 1
ATOM 3250 C C . GLN A 1 406 ? 23.739 10.504 -14.712 1.00 92.50 406 GLN A C 1
ATOM 3252 O O . GLN A 1 406 ? 22.769 10.704 -15.446 1.00 92.50 406 GLN A O 1
ATOM 3257 N N . GLN A 1 407 ? 24.880 11.177 -14.847 1.00 90.88 407 GLN A N 1
ATOM 3258 C CA . GLN A 1 407 ? 25.080 12.154 -15.911 1.00 90.88 407 GLN A CA 1
ATOM 3259 C C . GLN A 1 407 ? 25.315 11.451 -17.255 1.00 90.88 407 GLN A C 1
ATOM 3261 O O . GLN A 1 407 ? 26.220 10.623 -17.403 1.00 90.88 407 GLN A O 1
ATOM 3266 N N . PHE A 1 408 ? 24.520 11.816 -18.257 1.00 89.00 408 PHE A N 1
ATOM 3267 C CA . PHE A 1 408 ? 24.693 11.368 -19.630 1.00 89.00 408 PHE A CA 1
ATOM 3268 C C . PHE A 1 408 ? 25.524 12.386 -20.411 1.00 89.00 408 PHE A C 1
ATOM 3270 O O . PHE A 1 408 ? 25.095 13.505 -20.687 1.00 89.00 408 PHE A O 1
ATOM 3277 N N . LEU A 1 409 ? 26.745 11.987 -20.755 1.00 83.88 409 LEU A N 1
ATOM 3278 C CA . LEU A 1 409 ? 27.613 12.740 -21.649 1.00 83.88 409 LEU A CA 1
ATOM 3279 C C . LEU A 1 409 ? 27.425 12.157 -23.046 1.00 83.88 409 LEU A C 1
ATOM 3281 O O . LEU A 1 409 ? 27.876 11.043 -23.315 1.00 83.88 409 LEU A O 1
ATOM 3285 N N . THR A 1 410 ? 26.738 12.881 -23.927 1.00 68.25 410 THR A N 1
ATOM 3286 C CA . THR A 1 410 ? 26.712 12.531 -25.348 1.00 68.25 410 THR A CA 1
ATOM 3287 C C . THR A 1 410 ? 28.143 12.580 -25.868 1.00 68.25 410 THR A C 1
ATOM 3289 O O . THR A 1 410 ? 28.770 13.641 -25.858 1.00 68.25 410 THR A O 1
ATOM 3292 N N . ALA A 1 411 ? 28.673 11.443 -26.312 1.00 54.12 411 ALA A N 1
ATOM 3293 C CA . ALA A 1 411 ? 29.863 11.453 -27.144 1.00 54.12 411 ALA A CA 1
ATOM 3294 C C . ALA A 1 411 ? 29.473 12.102 -28.481 1.00 54.12 411 ALA A C 1
ATOM 3296 O O . ALA A 1 411 ? 28.742 11.501 -29.256 1.00 54.12 411 ALA A O 1
ATOM 3297 N N . ASP A 1 412 ? 29.922 13.342 -28.669 1.00 45.09 412 ASP A N 1
ATOM 3298 C CA . ASP A 1 412 ? 29.904 14.141 -29.899 1.00 45.09 412 ASP A CA 1
ATOM 3299 C C . ASP A 1 412 ? 28.520 14.380 -30.576 1.00 45.09 412 ASP A C 1
ATOM 3301 O O . ASP A 1 412 ? 27.936 13.468 -31.169 1.00 45.09 412 ASP A O 1
ATOM 3305 N N . PRO A 1 413 ? 27.989 15.623 -30.569 1.00 44.94 413 PRO A N 1
ATOM 3306 C CA . PRO A 1 413 ? 26.727 15.988 -31.233 1.00 44.94 413 PRO A CA 1
ATOM 3307 C C . PRO A 1 413 ? 26.649 15.631 -32.731 1.00 44.94 413 PRO A C 1
ATOM 3309 O O . PRO A 1 413 ? 25.558 15.547 -33.290 1.00 44.94 413 PRO A O 1
ATOM 3312 N N . LEU A 1 414 ? 27.787 15.392 -33.391 1.00 42.47 414 LEU A N 1
ATOM 3313 C CA . LEU A 1 414 ? 27.866 15.083 -34.822 1.00 42.47 414 LEU A CA 1
ATOM 3314 C C . LEU A 1 414 ? 27.332 13.693 -35.220 1.00 42.47 414 LEU A C 1
ATOM 3316 O O . LEU A 1 414 ? 27.045 13.483 -36.397 1.00 42.47 414 LEU A O 1
ATOM 3320 N N . GLN A 1 415 ? 27.153 12.746 -34.290 1.00 41.94 415 GLN A N 1
ATOM 3321 C CA . GLN A 1 415 ? 26.673 11.393 -34.629 1.00 41.94 415 GLN A CA 1
ATOM 3322 C C . GLN A 1 415 ? 25.149 11.208 -34.549 1.00 41.94 415 GLN A C 1
ATOM 3324 O O . GLN A 1 415 ? 24.630 10.239 -35.103 1.00 41.94 415 GLN A O 1
ATOM 3329 N N . GLN A 1 416 ? 24.407 12.124 -33.917 1.00 46.03 416 GLN A N 1
ATOM 3330 C CA . GLN A 1 416 ? 22.948 11.991 -33.783 1.00 46.03 416 GLN A CA 1
ATOM 3331 C C . GLN A 1 416 ? 22.187 12.290 -35.084 1.00 46.03 416 GLN A C 1
ATOM 3333 O O . GLN A 1 416 ? 21.134 11.702 -35.314 1.00 46.03 416 GLN A O 1
ATOM 3338 N N . HIS A 1 417 ? 22.740 13.115 -35.981 1.00 41.47 417 HIS A N 1
ATOM 3339 C CA . HIS A 1 417 ? 22.109 13.396 -37.276 1.00 41.47 417 HIS A CA 1
ATOM 3340 C C . HIS A 1 417 ? 22.213 12.247 -38.289 1.00 41.47 417 HIS A C 1
ATOM 3342 O O . HIS A 1 417 ? 21.402 12.182 -39.202 1.00 41.47 417 HIS A O 1
ATOM 3348 N N . LEU A 1 418 ? 23.146 11.305 -38.118 1.00 40.09 418 LEU A N 1
ATOM 3349 C CA . LEU A 1 418 ? 23.334 10.201 -39.070 1.00 40.09 418 LEU A CA 1
ATOM 3350 C C . LEU A 1 418 ? 22.440 8.981 -38.788 1.00 40.09 418 LEU A C 1
ATOM 3352 O O . LEU A 1 418 ? 22.268 8.140 -39.665 1.00 40.09 418 LEU A O 1
ATOM 3356 N N . ALA A 1 419 ? 21.845 8.886 -37.595 1.00 41.03 419 ALA A N 1
ATOM 3357 C CA . ALA A 1 419 ? 20.942 7.788 -37.235 1.00 41.03 419 ALA A CA 1
ATOM 3358 C C . ALA A 1 419 ? 19.464 8.066 -37.578 1.00 41.03 419 ALA A C 1
ATOM 3360 O O . ALA A 1 419 ? 18.664 7.136 -37.581 1.00 41.03 419 ALA A O 1
ATOM 3361 N N . ALA A 1 420 ? 19.099 9.319 -37.875 1.00 42.69 420 ALA A N 1
ATOM 3362 C CA . ALA A 1 420 ? 17.739 9.688 -38.278 1.00 42.69 420 ALA A CA 1
ATOM 3363 C C . ALA A 1 420 ? 17.460 9.446 -39.777 1.00 42.69 420 ALA A C 1
ATOM 3365 O O . ALA A 1 420 ? 16.304 9.304 -40.155 1.00 42.69 420 ALA A O 1
ATOM 3366 N N . ASP A 1 421 ? 18.503 9.330 -40.609 1.00 35.41 421 ASP A N 1
ATOM 3367 C CA . ASP A 1 421 ? 18.383 9.161 -42.069 1.00 35.41 421 ASP A CA 1
ATOM 3368 C C . ASP A 1 421 ? 18.471 7.690 -42.539 1.00 35.41 421 ASP A C 1
ATOM 3370 O O . ASP A 1 421 ? 18.652 7.419 -43.726 1.00 35.41 421 ASP A O 1
ATOM 3374 N N . SER A 1 422 ? 18.377 6.712 -41.629 1.00 37.53 422 SER A N 1
ATOM 3375 C CA . SER A 1 422 ? 18.471 5.280 -41.979 1.00 37.53 422 SER A CA 1
ATOM 3376 C C . SER A 1 422 ? 17.423 4.369 -41.317 1.00 37.53 422 SER A C 1
ATOM 3378 O O . SER A 1 422 ? 17.673 3.175 -41.147 1.00 37.53 422 SER A O 1
ATOM 3380 N N . ALA A 1 423 ? 16.236 4.903 -41.009 1.00 37.03 423 ALA A N 1
ATOM 3381 C CA . ALA A 1 423 ? 15.055 4.127 -40.609 1.00 37.03 423 ALA A CA 1
ATOM 3382 C C . ALA A 1 423 ? 13.876 4.354 -41.562 1.00 37.03 423 ALA A C 1
ATOM 3384 O O . ALA A 1 423 ? 13.601 5.534 -41.879 1.00 37.03 423 ALA A O 1
#

Secondary structure (DSSP, 8-state):
---PPPP---S---------HHHHHHHHHHHHHHHHHHHHTT--HHHHGGGTTSTTTS--S---HHHHHHHHHHHHHHHHHHHHHHHHHHSHHHHHHHHHHHHHHHHHHHHTS-GGGGGGSPPHHHHHHSHHHHHHHHS-TTSPPPHHHHHHHHTTHHHHHHHHHHHHHHHHHHHHHHTTTTHHHHHHHTSPPTT--HHHHHHSTT-EEEEE-SS-EEEEEHHHHHHHHHHHHTTSTTPPPHHHHHHHHH-SS-SGGGGTEEE-TTHHHHHHHHHHHTT--TTT--HHHHHHHT-EEEETT-TTT-EEEEHHHHHHHHHHH-TTS---EEEPPHHHHHHHHHHH-S-GGGGSS-EEESS-STTTTS-B-HHHHHHHHHHHH--SSPPBTTTEEES-GGG---PPPEE---S-GGGTTTSSS--

Sequence (423 aa):
MVTTYRENASKGSMTCKYLDAAAHHTLLMLANRLVDRFRELGYEDQDIKSIQQMSESQSDRVVTDRVWKNIRPALQTRIDTTMCVRLEREQAPIINSRKRLVKNAFDDYKRTLRPIEWIHLPPPGLIYAMPAFRSLIYKDLDVPLEQATCDEVARCLPEDIAAFNDKLKDRLLYSMAEDGAFGETARKAKRPPSGIDKEGCLALATSVFAYRTSGVNLALISYEDVAAHLAWTGTQPQSHGIDFYIQMADTQGKSRWVSTYYYLRSGPSTITSLIKALSLDPETTRPQDLDSLDRRFLCEGCNFLNLTYSWRTCISHHYSAHLWRAPDFTALNEKNSAILRQKEGTDPASDQEMWSCNHCTIHLNDLQTHAVVLKHVQETHAINDPEENVDLFHAYPTARLRPTPQQFLTADPLQQHLAADSA

Radius of gyration: 26.54 Å; chains: 1; bounding box: 66×76×75 Å

Organism: NCBI:txid34475

Foldseek 3Di:
DDDDDDDDDDDDDPDPPDDPPVLVVLLVVQLVVVVVVVVVVVADPQLLVQCSPPPLSRDSDRDDVVSCVVSVVVSVLSSLLSLLVVCCVPVVVLLVVLLVLLVVLVLVVCQVDFVLCLLLFAFSLLSCLAPLNVCSRRPPSVDDRDSVSSNVVSVCVVVLRVVLLVLVLQLLQLLCQCLAVVHDVSNVVSHHDPPDPSQQVQQAQLSWKWFDDDPAIFIAGGSSSVSSVSNVLSPDPPRDDSSVSNCSSPDSPPDPVCRGIHGDSLSNQQLVQVCVLVVHDRSRHGPVNLVVLQWWKAFPVCVPFQWIDRSSVSSRCCVVPPVPHGTHIHTDDPVQSVVVVVVLPDFPLQQDLQKDFRPGCPCVPGRGGNVVRVVCCCPVVVDPDDDEPGGMYRSRPSPRDGRDTDHDDPPDPVPVVVVVPPD

pLDDT: mean 86.47, std 16.72, range [25.55, 98.69]